Protein 1H7B (pdb70)

Structure (mmCIF, N/CA/C/O backbone):
data_1H7B
#
_entry.id   1H7B
#
_cell.length_a   98.019
_cell.length_b   98.019
_cell.length_c   242.421
_cell.angle_alpha   90.00
_cell.angle_beta   90.00
_cell.angle_gamma   90.00
#
_symmetry.space_group_name_H-M   'P 43 21 2'
#
loop_
_entity.id
_entity.type
_entity.pdbx_description
1 polymer 'ANAEROBIC RIBONUCLEOTIDE-TRIPHOSPHATE REDUCTASE LARGE CHAIN'
2 non-polymer 'PHOSPHATE ION'
3 water water
#
loop_
_atom_site.group_PDB
_atom_site.id
_atom_site.type_symbol
_atom_site.label_atom_id
_atom_site.label_alt_id
_atom_site.label_comp_id
_atom_site.label_asym_id
_atom_site.label_entity_id
_atom_site.label_seq_id
_atom_site.pdbx_PDB_ins_code
_atom_site.Cartn_x
_atom_site.Cartn_y
_atom_site.Cartn_z
_atom_site.occupancy
_atom_site.B_iso_or_equiv
_atom_site.auth_seq_id
_atom_site.auth_comp_id
_atom_site.auth_asym_id
_atom_site.auth_atom_id
_atom_site.pdbx_PDB_model_num
ATOM 1 N N . ASP A 1 26 ? 41.318 75.375 61.400 1.00 91.24 26 ASP A N 1
ATOM 2 C CA . ASP A 1 26 ? 41.195 76.754 60.827 1.00 91.79 26 ASP A CA 1
ATOM 3 C C . ASP A 1 26 ? 39.715 77.178 60.854 1.00 90.44 26 ASP A C 1
ATOM 4 O O . ASP A 1 26 ? 38.959 76.697 61.698 1.00 95.77 26 ASP A O 1
ATOM 9 N N . SER A 1 27 ? 39.299 78.063 59.948 1.00 85.01 27 SER A N 1
ATOM 10 C CA . SER A 1 27 ? 37.907 78.536 59.908 1.00 81.53 27 SER A CA 1
ATOM 11 C C . SER A 1 27 ? 37.383 78.737 58.502 1.00 77.26 27 SER A C 1
ATOM 12 O O . SER A 1 27 ? 36.175 78.745 58.284 1.00 76.43 27 SER A O 1
ATOM 15 N N . ARG A 1 28 ? 38.306 78.924 57.562 1.00 71.12 28 ARG A N 1
ATOM 16 C CA . ARG A 1 28 ? 37.984 79.120 56.161 1.00 65.77 28 ARG A CA 1
ATOM 17 C C . ARG A 1 28 ? 37.733 77.745 55.550 1.00 56.84 28 ARG A C 1
ATOM 18 O O . ARG A 1 28 ? 37.177 77.619 54.477 1.00 61.71 28 ARG A O 1
ATOM 26 N N . VAL A 1 29 ? 38.112 76.728 56.295 1.00 45.26 29 VAL A N 1
ATOM 27 C CA . VAL A 1 29 ? 38.006 75.322 55.916 1.00 44.38 29 VAL A CA 1
ATOM 28 C C . VAL A 1 29 ? 36.559 74.749 55.948 1.00 45.19 29 VAL A C 1
ATOM 29 O O . VAL A 1 29 ? 35.788 75.033 56.872 1.00 42.94 29 VAL A O 1
ATOM 33 N N . PHE A 1 30 ? 36.180 73.962 54.937 1.00 43.58 30 PHE A N 1
ATOM 34 C CA . PHE A 1 30 ? 34.813 73.407 54.859 1.00 41.18 30 PHE A CA 1
ATOM 35 C C . PHE A 1 30 ? 34.218 72.757 56.089 1.00 42.04 30 PHE A C 1
ATOM 36 O O . PHE A 1 30 ? 33.146 73.140 56.518 1.00 40.46 30 PHE A O 1
ATOM 44 N N . PRO A 1 31 ? 34.894 71.743 56.655 1.00 44.87 31 PRO A N 1
ATOM 45 C CA . PRO A 1 31 ? 34.328 71.084 57.843 1.00 45.25 31 PRO A CA 1
ATOM 46 C C . PRO A 1 31 ? 34.048 72.063 58.998 1.00 46.92 31 PRO A C 1
ATOM 47 O O . PRO A 1 31 ? 33.046 71.938 59.684 1.00 46.13 31 PRO A O 1
ATOM 51 N N . THR A 1 32 ? 34.937 73.038 59.198 1.00 47.73 32 THR A N 1
ATOM 52 C CA . THR A 1 32 ? 34.772 74.043 60.250 1.00 43.80 32 THR A CA 1
ATOM 53 C C . THR A 1 32 ? 33.546 74.927 59.973 1.00 40.44 32 THR A C 1
ATOM 54 O O . THR A 1 32 ? 32.771 75.212 60.860 1.00 43.92 32 THR A O 1
ATOM 58 N N . GLN A 1 33 ? 33.401 75.353 58.729 1.00 39.31 33 GLN A N 1
ATOM 59 C CA . GLN A 1 33 ? 32.300 76.160 58.267 1.00 38.25 33 GLN A CA 1
ATOM 60 C C . GLN A 1 33 ? 30.955 75.443 58.463 1.00 41.16 33 GLN A C 1
ATOM 61 O O . GLN A 1 33 ? 30.006 76.062 58.956 1.00 38.50 33 GLN A O 1
ATOM 67 N N . ARG A 1 34 ? 30.877 74.164 58.074 1.00 33.86 34 ARG A N 1
ATOM 68 C CA . ARG A 1 34 ? 29.651 73.407 58.239 1.00 37.19 34 ARG A CA 1
ATOM 69 C C . ARG A 1 34 ? 29.309 73.324 59.714 1.00 38.74 34 ARG A C 1
ATOM 70 O O . ARG A 1 34 ? 28.139 73.442 60.112 1.00 34.73 34 ARG A O 1
ATOM 78 N N . ASP A 1 35 ? 30.348 73.146 60.516 1.00 39.05 35 ASP A N 1
ATOM 79 C CA . ASP A 1 35 ? 30.198 73.059 61.954 1.00 41.17 35 ASP A CA 1
ATOM 80 C C . ASP A 1 35 ? 29.656 74.373 62.551 1.00 39.98 35 ASP A C 1
ATOM 81 O O . ASP A 1 35 ? 28.759 74.337 63.411 1.00 32.99 35 ASP A O 1
ATOM 86 N N . LEU A 1 36 ? 30.223 75.509 62.109 1.00 38.38 36 LEU A N 1
ATOM 87 C CA . LEU A 1 36 ? 29.780 76.821 62.561 1.00 39.56 36 LEU A CA 1
ATOM 88 C C . LEU A 1 36 ? 28.289 76.979 62.244 1.00 38.37 36 LEU A C 1
ATOM 89 O O . LEU A 1 36 ? 27.561 77.547 63.021 1.00 38.65 36 LEU A O 1
ATOM 94 N N . MET A 1 37 ? 27.846 76.466 61.104 1.00 34.78 37 MET A N 1
ATOM 95 C CA . MET A 1 37 ? 26.463 76.581 60.741 1.00 40.58 37 MET A CA 1
ATOM 96 C C . MET A 1 37 ? 25.606 75.835 61.742 1.00 42.30 37 MET A C 1
ATOM 97 O O . MET A 1 37 ? 24.609 76.371 62.206 1.00 45.11 37 MET A O 1
ATOM 102 N N . ALA A 1 38 ? 26.011 74.602 62.070 1.00 40.28 38 ALA A N 1
ATOM 103 C CA . ALA A 1 38 ? 25.307 73.785 63.023 1.00 35.27 38 ALA A CA 1
ATOM 104 C C . ALA A 1 38 ? 25.358 74.476 64.397 1.00 36.31 38 ALA A C 1
ATOM 105 O O . ALA A 1 38 ? 24.411 74.406 65.149 1.00 35.24 38 ALA A O 1
ATOM 107 N N . GLY A 1 39 ? 26.472 75.129 64.713 1.00 37.71 39 GLY A N 1
ATOM 108 C CA . GLY A 1 39 ? 26.612 75.842 65.977 1.00 33.90 39 GLY A CA 1
ATOM 109 C C . GLY A 1 39 ? 25.577 76.959 66.103 1.00 37.88 39 GLY A C 1
ATOM 110 O O . GLY A 1 39 ? 24.924 77.112 67.164 1.00 39.50 39 GLY A O 1
ATOM 111 N N . ILE A 1 40 ? 25.410 77.709 65.014 1.00 36.74 40 ILE A N 1
ATOM 112 C CA . ILE A 1 40 ? 24.460 78.813 64.913 1.00 36.61 40 ILE A CA 1
ATOM 113 C C . ILE A 1 40 ? 23.031 78.337 65.093 1.00 34.88 40 ILE A C 1
ATOM 114 O O . ILE A 1 40 ? 22.265 78.915 65.849 1.00 39.17 40 ILE A O 1
ATOM 119 N N . VAL A 1 41 ? 22.653 77.301 64.372 1.00 36.35 41 VAL A N 1
ATOM 120 C CA . VAL A 1 41 ? 21.312 76.762 64.504 1.00 35.07 41 VAL A CA 1
ATOM 121 C C . VAL A 1 41 ? 21.069 76.340 65.957 1.00 39.33 41 VAL A C 1
ATOM 122 O O . VAL A 1 41 ? 19.995 76.592 66.524 1.00 38.83 41 VAL A O 1
ATOM 126 N N . SER A 1 42 ? 22.088 75.728 66.567 1.00 35.56 42 SER A N 1
ATOM 127 C CA . SER A 1 42 ? 21.969 75.256 67.928 1.00 36.79 42 SER A CA 1
ATOM 128 C C . SER A 1 42 ? 21.897 76.363 68.976 1.00 33.24 42 SER A C 1
ATOM 129 O O . SER A 1 42 ? 21.241 76.185 69.991 1.00 33.86 42 SER A O 1
ATOM 132 N N . LYS A 1 43 ? 22.601 77.476 68.760 1.00 39.09 43 LYS A N 1
ATOM 133 C CA . LYS A 1 43 ? 22.561 78.568 69.720 1.00 33.82 43 LYS A CA 1
ATOM 134 C C . LYS A 1 43 ? 21.204 79.155 69.625 1.00 37.40 43 LYS A C 1
ATOM 135 O O . LYS A 1 43 ? 20.665 79.564 70.628 1.00 43.78 43 LYS A O 1
ATOM 141 N N . HIS A 1 44 ? 20.615 79.147 68.440 1.00 38.17 44 HIS A N 1
ATOM 142 C CA . HIS A 1 44 ? 19.284 79.688 68.293 1.00 44.78 44 HIS A CA 1
ATOM 143 C C . HIS A 1 44 ? 18.263 78.770 68.936 1.00 47.29 44 HIS A C 1
ATOM 144 O O . HIS A 1 44 ? 17.323 79.243 69.586 1.00 46.57 44 HIS A O 1
ATOM 151 N N . ILE A 1 45 ? 18.442 77.462 68.759 1.00 44.70 45 ILE A N 1
ATOM 152 C CA . ILE A 1 45 ? 17.512 76.517 69.333 1.00 41.45 45 ILE A CA 1
ATOM 153 C C . ILE A 1 45 ? 17.564 76.595 70.848 1.00 45.48 45 ILE A C 1
ATOM 154 O O . ILE A 1 45 ? 16.537 76.476 71.509 1.00 47.45 45 ILE A O 1
ATOM 159 N N . ALA A 1 46 ? 18.756 76.799 71.391 1.00 44.14 46 ALA A N 1
ATOM 160 C CA . ALA A 1 46 ? 18.945 76.902 72.825 1.00 45.05 46 ALA A CA 1
ATOM 161 C C . ALA A 1 46 ? 18.178 78.088 73.376 1.00 50.82 46 ALA A C 1
ATOM 162 O O . ALA A 1 46 ? 17.761 78.084 74.550 1.00 47.68 46 ALA A O 1
ATOM 164 N N . LYS A 1 47 ? 18.008 79.113 72.540 1.00 53.07 47 LYS A N 1
ATOM 165 C CA . LYS A 1 47 ? 17.308 80.301 72.982 1.00 57.74 47 LYS A CA 1
ATOM 166 C C . LYS A 1 47 ? 15.859 79.969 73.210 1.00 56.73 47 LYS A C 1
ATOM 167 O O . LYS A 1 47 ? 15.178 80.680 73.921 1.00 58.73 47 LYS A O 1
ATOM 173 N N . ASN A 1 48 ? 15.386 78.892 72.605 1.00 53.99 48 ASN A N 1
ATOM 174 C CA . ASN A 1 48 ? 14.006 78.502 72.763 1.00 57.44 48 ASN A CA 1
ATOM 175 C C . ASN A 1 48 ? 13.824 77.395 73.778 1.00 58.69 48 ASN A C 1
ATOM 176 O O . ASN A 1 48 ? 12.709 76.941 73.998 1.00 62.22 48 ASN A O 1
ATOM 181 N N . MET A 1 49 ? 14.912 76.957 74.396 1.00 57.91 49 MET A N 1
ATOM 182 C CA . MET A 1 49 ? 14.855 75.862 75.375 1.00 55.61 49 MET A CA 1
ATOM 183 C C . MET A 1 49 ? 15.333 76.242 76.762 1.00 51.69 49 MET A C 1
ATOM 184 O O . MET A 1 49 ? 14.953 75.626 77.757 1.00 53.70 49 MET A O 1
ATOM 189 N N . VAL A 1 50 ? 16.219 77.216 76.823 1.00 49.35 50 VAL A N 1
ATOM 190 C CA . VAL A 1 50 ? 16.760 77.631 78.092 1.00 47.28 50 VAL A CA 1
ATOM 191 C C . VAL A 1 50 ? 15.926 78.776 78.607 1.00 48.74 50 VAL A C 1
ATOM 192 O O . VAL A 1 50 ? 15.591 79.677 77.839 1.00 44.53 50 VAL A O 1
ATOM 196 N N . PRO A 1 51 ? 15.510 78.710 79.900 1.00 50.15 51 PRO A N 1
ATOM 197 C CA . PRO A 1 51 ? 14.703 79.782 80.512 1.00 47.89 51 PRO A CA 1
ATOM 198 C C . PRO A 1 51 ? 15.489 81.063 80.317 1.00 45.16 51 PRO A C 1
ATOM 199 O O . PRO A 1 51 ? 16.684 81.082 80.515 1.00 44.35 51 PRO A O 1
ATOM 203 N N . SER A 1 52 ? 14.806 82.112 79.893 1.00 48.74 52 SER A N 1
ATOM 204 C CA . SER A 1 52 ? 15.410 83.404 79.634 1.00 48.35 52 SER A CA 1
ATOM 205 C C . SER A 1 52 ? 16.360 83.971 80.691 1.00 46.21 52 SER A C 1
ATOM 206 O O . SER A 1 52 ? 17.388 84.565 80.364 1.00 45.56 52 SER A O 1
ATOM 209 N N . PHE A 1 53 ? 16.032 83.784 81.958 1.00 45.72 53 PHE A N 1
ATOM 210 C CA . PHE A 1 53 ? 16.882 84.293 83.021 1.00 41.53 53 PHE A CA 1
ATOM 211 C C . PHE A 1 53 ? 18.246 83.597 83.037 1.00 46.04 53 PHE A C 1
ATOM 212 O O . PHE A 1 53 ? 19.248 84.163 83.500 1.00 51.06 53 PHE A O 1
ATOM 220 N N . ILE A 1 54 ? 18.298 82.367 82.538 1.00 44.40 54 ILE A N 1
ATOM 221 C CA . ILE A 1 54 ? 19.564 81.666 82.468 1.00 39.42 54 ILE A CA 1
ATOM 222 C C . ILE A 1 54 ? 20.337 82.201 81.259 1.00 40.36 54 ILE A C 1
ATOM 223 O O . ILE A 1 54 ? 21.533 82.468 81.362 1.00 40.03 54 ILE A O 1
ATOM 228 N N . MET A 1 55 ? 19.670 82.366 80.117 1.00 39.07 55 MET A N 1
ATOM 229 C CA . MET A 1 55 ? 20.354 82.923 78.946 1.00 42.85 55 MET A CA 1
ATOM 230 C C . MET A 1 55 ? 20.837 84.326 79.254 1.00 45.65 55 MET A C 1
ATOM 231 O O . MET A 1 55 ? 21.975 84.664 78.932 1.00 49.99 55 MET A O 1
ATOM 236 N N . LYS A 1 56 ? 19.997 85.150 79.878 1.00 42.97 56 LYS A N 1
ATOM 237 C CA . LYS A 1 56 ? 20.448 86.503 80.184 1.00 47.53 56 LYS A CA 1
ATOM 238 C C . LYS A 1 56 ? 21.636 86.518 81.119 1.00 46.35 56 LYS A C 1
ATOM 239 O O . LYS A 1 56 ? 22.516 87.374 80.998 1.00 45.36 56 LYS A O 1
ATOM 245 N N . ALA A 1 57 ? 21.717 85.564 82.039 1.00 43.69 57 ALA A N 1
ATOM 246 C CA . ALA A 1 57 ? 22.890 85.607 82.930 1.00 40.06 57 ALA A CA 1
ATOM 247 C C . ALA A 1 57 ? 24.157 85.190 82.184 1.00 41.30 57 ALA A C 1
ATOM 248 O O . ALA A 1 57 ? 25.257 85.683 82.488 1.00 45.17 57 ALA A O 1
ATOM 250 N N . HIS A 1 58 ? 23.994 84.292 81.204 1.00 33.69 58 HIS A N 1
ATOM 251 C CA . HIS A 1 58 ? 25.093 83.802 80.354 1.00 33.16 58 HIS A CA 1
ATOM 252 C C . HIS A 1 58 ? 25.509 84.901 79.371 1.00 35.73 58 HIS A C 1
ATOM 253 O O . HIS A 1 58 ? 26.690 85.163 79.190 1.00 38.94 58 HIS A O 1
ATOM 260 N N . GLU A 1 59 ? 24.535 85.527 78.710 1.00 40.37 59 GLU A N 1
ATOM 261 C CA . GLU A 1 59 ? 24.850 86.615 77.789 1.00 45.04 59 GLU A CA 1
ATOM 262 C C . GLU A 1 59 ? 25.565 87.753 78.540 1.00 45.24 59 GLU A C 1
ATOM 263 O O . GLU A 1 59 ? 26.419 88.416 77.993 1.00 42.94 59 GLU A O 1
ATOM 269 N N . SER A 1 60 ? 25.261 87.966 79.810 1.00 45.75 60 SER A N 1
ATOM 270 C CA . SER A 1 60 ? 25.924 89.059 80.494 1.00 42.06 60 SER A CA 1
ATOM 271 C C . SER A 1 60 ? 27.218 88.701 81.227 1.00 42.58 60 SER A C 1
ATOM 272 O O . SER A 1 60 ? 27.864 89.570 81.825 1.00 43.86 60 SER A O 1
ATOM 275 N N . GLY A 1 61 ? 27.619 87.430 81.199 1.00 41.01 61 GLY A N 1
ATOM 276 C CA . GLY A 1 61 ? 28.869 87.063 81.873 1.00 34.92 61 GLY A CA 1
ATOM 277 C C . GLY A 1 61 ? 28.808 86.757 83.357 1.00 37.44 61 GLY A C 1
ATOM 278 O O . GLY A 1 61 ? 29.850 86.711 84.029 1.00 36.77 61 GLY A O 1
ATOM 279 N N . ILE A 1 62 ? 27.585 86.572 83.862 1.00 38.28 62 ILE A N 1
ATOM 280 C CA . ILE A 1 62 ? 27.309 86.229 85.249 1.00 41.24 62 ILE A CA 1
ATOM 281 C C . ILE A 1 62 ? 27.747 84.781 85.417 1.00 40.91 62 ILE A C 1
ATOM 282 O O . ILE A 1 62 ? 28.340 84.418 86.396 1.00 46.30 62 ILE A O 1
ATOM 287 N N . ILE A 1 63 ? 27.419 83.962 84.435 1.00 39.82 63 ILE A N 1
ATOM 288 C CA . ILE A 1 63 ? 27.798 82.552 84.411 1.00 39.61 63 ILE A CA 1
ATOM 289 C C . ILE A 1 63 ? 28.151 82.307 82.951 1.00 40.50 63 ILE A C 1
ATOM 290 O O . ILE A 1 63 ? 27.991 83.197 82.105 1.00 36.37 63 ILE A O 1
ATOM 295 N N . HIS A 1 64 ? 28.656 81.108 82.687 1.00 36.41 64 HIS A N 1
ATOM 296 C CA . HIS A 1 64 ? 28.961 80.706 81.349 1.00 34.29 64 HIS A CA 1
ATOM 297 C C . HIS A 1 64 ? 28.448 79.289 81.208 1.00 36.80 64 HIS A C 1
ATOM 298 O O . HIS A 1 64 ? 28.935 78.376 81.905 1.00 34.56 64 HIS A O 1
ATOM 305 N N . VAL A 1 65 ? 27.431 79.119 80.363 1.00 35.15 65 VAL A N 1
ATOM 306 C CA . VAL A 1 65 ? 26.907 77.798 80.049 1.00 32.60 65 VAL A CA 1
ATOM 307 C C . VAL A 1 65 ? 27.815 77.312 78.909 1.00 35.94 65 VAL A C 1
ATOM 308 O O . VAL A 1 65 ? 27.760 77.832 77.765 1.00 34.23 65 VAL A O 1
ATOM 312 N N . HIS A 1 66 ? 28.675 76.331 79.189 1.00 31.56 66 HIS A N 1
ATOM 313 C CA . HIS A 1 66 ? 29.589 75.904 78.131 1.00 32.44 66 HIS A CA 1
ATOM 314 C C . HIS A 1 66 ? 28.916 75.104 77.055 1.00 36.42 66 HIS A C 1
ATOM 315 O O . HIS A 1 66 ? 27.884 74.477 77.302 1.00 40.58 66 HIS A O 1
ATOM 322 N N . ASP A 1 67 ? 29.461 75.180 75.839 1.00 35.67 67 ASP A N 1
ATOM 323 C CA . ASP A 1 67 ? 28.967 74.376 74.703 1.00 35.39 67 ASP A CA 1
ATOM 324 C C . ASP A 1 67 ? 27.512 74.510 74.317 1.00 37.66 67 ASP A C 1
ATOM 325 O O . ASP A 1 67 ? 26.864 73.527 73.910 1.00 35.98 67 ASP A O 1
ATOM 330 N N . ILE A 1 68 ? 27.025 75.741 74.382 1.00 34.75 68 ILE A N 1
ATOM 331 C CA . ILE A 1 68 ? 25.659 76.046 74.052 1.00 36.94 68 ILE A CA 1
ATOM 332 C C . ILE A 1 68 ? 25.477 75.848 72.520 1.00 36.86 68 ILE A C 1
ATOM 333 O O . ILE A 1 68 ? 24.363 75.687 72.001 1.00 39.75 68 ILE A O 1
ATOM 338 N N . ASP A 1 69 ? 26.581 75.825 71.793 1.00 32.72 69 ASP A N 1
ATOM 339 C CA . ASP A 1 69 ? 26.495 75.625 70.369 1.00 34.48 69 ASP A CA 1
ATOM 340 C C . ASP A 1 69 ? 26.364 74.129 70.050 1.00 36.80 69 ASP A C 1
ATOM 341 O O . ASP A 1 69 ? 26.415 73.710 68.883 1.00 39.01 69 ASP A O 1
ATOM 346 N N . TYR A 1 70 ? 26.192 73.329 71.089 1.00 34.88 70 TYR A N 1
ATOM 347 C CA . TYR A 1 70 ? 25.990 71.885 70.912 1.00 38.65 70 TYR A CA 1
ATOM 348 C C . TYR A 1 70 ? 24.744 71.449 71.657 1.00 38.19 70 TYR A C 1
ATOM 349 O O . TYR A 1 70 ? 23.875 70.825 71.097 1.00 39.46 70 TYR A O 1
ATOM 358 N N . SER A 1 71 ? 24.697 71.826 72.934 1.00 41.60 71 SER A N 1
ATOM 359 C CA . SER A 1 71 ? 23.657 71.454 73.891 1.00 42.79 71 SER A CA 1
ATOM 360 C C . SER A 1 71 ? 23.016 72.720 74.460 1.00 44.57 71 SER A C 1
ATOM 361 O O . SER A 1 71 ? 23.712 73.698 74.761 1.00 41.87 71 SER A O 1
ATOM 364 N N . PRO A 1 72 ? 21.701 72.669 74.723 1.00 41.89 72 PRO A N 1
ATOM 365 C CA . PRO A 1 72 ? 20.737 71.560 74.564 1.00 37.92 72 PRO A CA 1
ATOM 366 C C . PRO A 1 72 ? 20.059 71.275 73.229 1.00 36.48 72 PRO A C 1
ATOM 367 O O . PRO A 1 72 ? 19.130 70.485 73.183 1.00 41.01 72 PRO A O 1
ATOM 371 N N . ALA A 1 73 ? 20.502 71.873 72.135 1.00 38.84 73 ALA A N 1
ATOM 372 C CA . ALA A 1 73 ? 19.870 71.613 70.840 1.00 36.04 73 ALA A CA 1
ATOM 373 C C . ALA A 1 73 ? 19.870 70.116 70.594 1.00 41.35 73 ALA A C 1
ATOM 374 O O . ALA A 1 73 ? 18.890 69.550 70.123 1.00 39.29 73 ALA A O 1
ATOM 376 N N . LEU A 1 74 ? 21.010 69.483 70.869 1.00 37.51 74 LEU A N 1
ATOM 377 C CA . LEU A 1 74 ? 21.116 68.056 70.737 1.00 37.30 74 LEU A CA 1
ATOM 378 C C . LEU A 1 74 ? 21.526 67.559 72.130 1.00 37.47 74 LEU A C 1
ATOM 379 O O . LEU A 1 74 ? 22.241 68.242 72.859 1.00 34.52 74 LEU A O 1
ATOM 384 N N . PRO A 1 75 ? 21.063 66.355 72.507 1.00 35.37 75 PRO A N 1
ATOM 385 C CA . PRO A 1 75 ? 21.351 65.771 73.811 1.00 32.22 75 PRO A CA 1
ATOM 386 C C . PRO A 1 75 ? 22.751 65.207 73.977 1.00 35.11 75 PRO A C 1
ATOM 387 O O . PRO A 1 75 ? 22.926 64.093 74.447 1.00 39.51 75 PRO A O 1
ATOM 391 N N . PHE A 1 76 ? 23.751 65.982 73.574 1.00 35.06 76 PHE A N 1
ATOM 392 C CA . PHE A 1 76 ? 25.152 65.584 73.698 1.00 36.86 76 PHE A CA 1
ATOM 393 C C . PHE A 1 76 ? 25.518 65.559 75.171 1.00 39.09 76 PHE A C 1
ATOM 394 O O . PHE A 1 76 ? 24.872 66.206 75.967 1.00 41.57 76 PHE A O 1
ATOM 402 N N . THR A 1 77 ? 26.600 64.870 75.502 1.00 34.96 77 THR A N 1
ATOM 403 C CA . THR A 1 77 ? 27.097 64.851 76.860 1.00 36.11 77 THR A CA 1
ATOM 404 C C . THR A 1 77 ? 28.499 65.431 76.603 1.00 37.03 77 THR A C 1
ATOM 405 O O . THR A 1 77 ? 28.874 65.643 75.447 1.00 38.51 77 THR A O 1
ATOM 409 N N . ASN A 1 78 ? 29.250 65.678 77.668 1.00 36.55 78 ASN A N 1
ATOM 410 C CA . ASN A 1 78 ? 30.570 66.299 77.604 1.00 36.20 78 ASN A CA 1
ATOM 411 C C . ASN A 1 78 ? 31.790 65.365 77.414 1.00 37.03 78 ASN A C 1
ATOM 412 O O . ASN A 1 78 ? 32.079 64.947 76.294 1.00 39.92 78 ASN A O 1
ATOM 417 N N . CYS A 1 79 ? 32.499 65.021 78.487 1.00 35.42 79 CYS A N 1
ATOM 418 C CA . CYS A 1 79 ? 33.709 64.202 78.338 1.00 36.34 79 CYS A CA 1
ATOM 419 C C . CYS A 1 79 ? 33.585 62.760 78.864 1.00 41.31 79 CYS A C 1
ATOM 420 O O . CYS A 1 79 ? 32.568 62.396 79.471 1.00 38.57 79 CYS A O 1
ATOM 423 N N . CYS A 1 80 ? 34.606 61.930 78.657 1.00 39.06 80 CYS A N 1
ATOM 424 C CA . CYS A 1 80 ? 34.486 60.559 79.203 1.00 42.55 80 CYS A CA 1
ATOM 425 C C . CYS A 1 80 ? 35.761 59.738 79.342 1.00 39.21 80 CYS A C 1
ATOM 426 O O . CYS A 1 80 ? 36.811 60.082 78.792 1.00 34.85 80 CYS A O 1
ATOM 429 N N . LEU A 1 81 ? 35.664 58.664 80.117 1.00 40.05 81 LEU A N 1
ATOM 430 C CA . LEU A 1 81 ? 36.778 57.696 80.181 1.00 43.22 81 LEU A CA 1
ATOM 431 C C . LEU A 1 81 ? 36.225 56.601 79.278 1.00 40.54 81 LEU A C 1
ATOM 432 O O . LEU A 1 81 ? 35.195 56.046 79.588 1.00 42.62 81 LEU A O 1
ATOM 437 N N . VAL A 1 82 ? 36.856 56.295 78.157 1.00 40.59 82 VAL A N 1
ATOM 438 C CA . VAL A 1 82 ? 36.288 55.238 77.288 1.00 44.41 82 VAL A CA 1
ATOM 439 C C . VAL A 1 82 ? 36.575 53.852 77.846 1.00 45.50 82 VAL A C 1
ATOM 440 O O . VAL A 1 82 ? 37.682 53.584 78.306 1.00 44.26 82 VAL A O 1
ATOM 444 N N . ASP A 1 83 ? 35.591 52.965 77.811 1.00 47.17 83 ASP A N 1
ATOM 445 C CA . ASP A 1 83 ? 35.830 51.603 78.303 1.00 47.10 83 ASP A CA 1
ATOM 446 C C . ASP A 1 83 ? 36.436 50.772 77.176 1.00 47.65 83 ASP A C 1
ATOM 447 O O . ASP A 1 83 ? 35.821 49.832 76.689 1.00 47.87 83 ASP A O 1
ATOM 452 N N . LEU A 1 84 ? 37.624 51.157 76.741 1.00 44.69 84 LEU A N 1
ATOM 453 C CA . LEU A 1 84 ? 38.310 50.458 75.680 1.00 47.56 84 LEU A CA 1
ATOM 454 C C . LEU A 1 84 ? 38.550 48.989 76.043 1.00 51.34 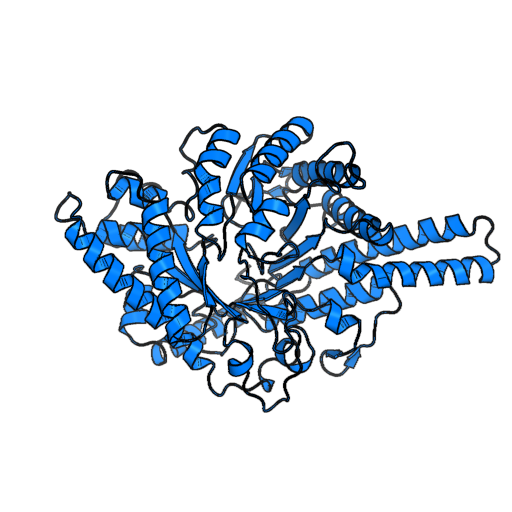84 LEU A C 1
ATOM 455 O O . LEU A 1 84 ? 38.438 48.108 75.189 1.00 52.53 84 LEU A O 1
ATOM 460 N N . LYS A 1 85 ? 38.867 48.726 77.304 1.00 49.74 85 LYS A N 1
ATOM 461 C CA . LYS A 1 85 ? 39.092 47.355 77.744 1.00 50.87 85 LYS A CA 1
ATOM 462 C C . LYS A 1 85 ? 37.886 46.454 77.465 1.00 51.71 85 LYS A C 1
ATOM 463 O O . LYS A 1 85 ? 38.036 45.380 76.886 1.00 54.02 85 LYS A O 1
ATOM 469 N N . GLY A 1 86 ? 36.698 46.889 77.874 1.00 51.02 86 GLY A N 1
ATOM 470 C CA . GLY A 1 86 ? 35.496 46.112 77.651 1.00 43.09 86 GLY A CA 1
ATOM 471 C C . GLY A 1 86 ? 35.078 46.087 76.180 1.00 49.87 86 GLY A C 1
ATOM 472 O O . GLY A 1 86 ? 34.139 45.373 75.809 1.00 52.76 86 GLY A O 1
ATOM 473 N N . MET A 1 87 ? 35.725 46.862 75.316 1.00 45.10 87 MET A N 1
ATOM 474 C CA . MET A 1 87 ? 35.311 46.804 73.916 1.00 45.95 87 MET A CA 1
ATOM 475 C C . MET A 1 87 ? 36.249 45.921 73.126 1.00 43.72 87 MET A C 1
ATOM 476 O O . MET A 1 87 ? 35.833 45.313 72.164 1.00 41.81 87 MET A O 1
ATOM 481 N N . LEU A 1 88 ? 37.524 45.893 73.507 1.00 43.26 88 LEU A N 1
ATOM 482 C CA . LEU A 1 88 ? 38.478 45.069 72.809 1.00 50.78 88 LEU A CA 1
ATOM 483 C C . LEU A 1 88 ? 38.279 43.614 73.217 1.00 56.27 88 LEU A C 1
ATOM 484 O O . LEU A 1 88 ? 38.371 42.725 72.377 1.00 56.15 88 LEU A O 1
ATOM 489 N N . GLU A 1 89 ? 38.004 43.400 74.503 1.00 58.64 89 GLU A N 1
ATOM 490 C CA . GLU A 1 89 ? 37.796 42.074 75.053 1.00 62.47 89 GLU A CA 1
ATOM 491 C C . GLU A 1 89 ? 36.597 41.464 74.395 1.00 64.44 89 GLU A C 1
ATOM 492 O O . GLU A 1 89 ? 36.706 40.469 73.689 1.00 70.95 89 GLU A O 1
ATOM 498 N N . ASN A 1 90 ? 35.432 42.025 74.631 1.00 63.67 90 ASN A N 1
ATOM 499 C CA . ASN A 1 90 ? 34.270 41.488 73.960 1.00 67.45 90 ASN A CA 1
ATOM 500 C C . ASN A 1 90 ? 34.463 42.036 72.551 1.00 68.57 90 ASN A C 1
ATOM 501 O O . ASN A 1 90 ? 35.572 42.422 72.169 1.00 72.54 90 ASN A O 1
ATOM 506 N N . GLY A 1 91 ? 33.431 42.059 71.742 1.00 66.02 91 GLY A N 1
ATOM 507 C CA . GLY A 1 91 ? 33.649 42.696 70.459 1.00 62.68 91 GLY A CA 1
ATOM 508 C C . GLY A 1 91 ? 32.679 43.867 70.493 1.00 59.55 91 GLY A C 1
ATOM 509 O O . GLY A 1 91 ? 32.178 44.232 71.559 1.00 53.75 91 GLY A O 1
ATOM 510 N N . PHE A 1 92 ? 32.402 44.453 69.334 1.00 57.95 92 PHE A N 1
ATOM 511 C CA . PHE A 1 92 ? 31.435 45.540 69.257 1.00 58.02 92 PHE A CA 1
ATOM 512 C C . PHE A 1 92 ? 31.273 45.975 67.817 1.00 59.74 92 PHE A C 1
ATOM 513 O O . PHE A 1 92 ? 32.180 45.824 66.985 1.00 60.86 92 PHE A O 1
ATOM 521 N N . LYS A 1 93 ? 30.102 46.521 67.541 1.00 60.88 93 LYS A N 1
ATOM 522 C CA . LYS A 1 93 ? 29.774 46.994 66.222 1.00 66.53 93 LYS A CA 1
ATOM 523 C C . LYS A 1 93 ? 30.225 48.460 66.033 1.00 67.54 93 LYS A C 1
ATOM 524 O O . LYS A 1 93 ? 29.826 49.375 66.766 1.00 64.25 93 LYS A O 1
ATOM 530 N N . LEU A 1 94 ? 31.101 48.648 65.055 1.00 69.60 94 LEU A N 1
ATOM 531 C CA . LEU A 1 94 ? 31.620 49.947 64.705 1.00 73.88 94 LEU A CA 1
ATOM 532 C C . LEU A 1 94 ? 31.100 50.179 63.294 1.00 79.02 94 LEU A C 1
ATOM 533 O O . LEU A 1 94 ? 31.704 49.759 62.293 1.00 82.25 94 LEU A O 1
ATOM 538 N N . GLY A 1 95 ? 29.945 50.828 63.233 1.00 82.11 95 GLY A N 1
ATOM 539 C CA . GLY A 1 95 ? 29.309 51.108 61.969 1.00 82.43 95 GLY A CA 1
ATOM 540 C C . GLY A 1 95 ? 28.552 49.875 61.542 1.00 85.27 95 GLY A C 1
ATOM 541 O O . GLY A 1 95 ? 27.630 49.402 62.217 1.00 84.90 95 GLY A O 1
ATOM 542 N N . ASN A 1 96 ? 28.975 49.343 60.406 1.00 88.68 96 ASN A N 1
ATOM 543 C CA . ASN A 1 96 ? 28.383 48.155 59.800 1.00 91.39 96 ASN A CA 1
ATOM 544 C C . ASN A 1 96 ? 29.082 46.874 60.312 1.00 90.78 96 ASN A C 1
ATOM 545 O O . ASN A 1 96 ? 28.448 45.833 60.528 1.00 91.06 96 ASN A O 1
ATOM 550 N N . ALA A 1 97 ? 30.393 46.999 60.519 1.00 86.68 97 ALA A N 1
ATOM 551 C CA . ALA A 1 97 ? 31.272 45.921 60.945 1.00 82.06 97 ALA A CA 1
ATOM 552 C C . ALA A 1 97 ? 31.207 45.465 62.401 1.00 78.86 97 ALA A C 1
ATOM 553 O O . ALA A 1 97 ? 31.062 46.262 63.327 1.00 79.94 97 ALA A O 1
ATOM 555 N N . GLN A 1 98 ? 31.347 44.161 62.587 1.00 74.40 98 GLN A N 1
ATOM 556 C CA . GLN A 1 98 ? 31.368 43.558 63.906 1.00 68.08 98 GLN A CA 1
ATOM 557 C C . GLN A 1 98 ? 32.870 43.292 64.164 1.00 64.86 98 GLN A C 1
ATOM 558 O O . GLN A 1 98 ? 33.420 42.296 63.713 1.00 66.26 98 GLN A O 1
ATOM 564 N N . ILE A 1 99 ? 33.537 44.221 64.843 1.00 60.76 99 ILE A N 1
ATOM 565 C CA . ILE A 1 99 ? 34.952 44.095 65.152 1.00 60.17 99 ILE A CA 1
ATOM 566 C C . ILE A 1 99 ? 35.145 43.014 66.201 1.00 59.31 99 ILE A C 1
ATOM 567 O O . ILE A 1 99 ? 34.317 42.846 67.093 1.00 59.14 99 ILE A O 1
ATOM 572 N N . GLU A 1 100 ? 36.247 42.282 66.091 1.00 60.61 100 GLU A N 1
ATOM 573 C CA . GLU A 1 100 ? 36.543 41.198 67.033 1.00 58.96 100 GLU A CA 1
ATOM 574 C C . GLU A 1 100 ? 37.781 41.525 67.815 1.00 54.90 100 GLU A C 1
ATOM 575 O O . GLU A 1 100 ? 38.575 42.356 67.367 1.00 52.18 100 GLU A O 1
ATOM 581 N N . THR A 1 101 ? 37.959 40.862 68.959 1.00 50.23 101 THR A N 1
ATOM 582 C CA . THR A 1 101 ? 39.136 41.102 69.772 1.00 50.79 101 THR A CA 1
ATOM 583 C C . THR A 1 101 ? 40.361 41.168 68.880 1.00 53.78 101 THR A C 1
ATOM 584 O O . THR A 1 101 ? 40.532 40.349 67.993 1.00 57.00 101 THR A O 1
ATOM 588 N N . PRO A 1 102 ? 41.215 42.173 69.078 1.00 55.02 102 PRO A N 1
ATOM 589 C CA . PRO A 1 102 ? 42.423 42.321 68.266 1.00 58.49 102 PRO A CA 1
ATOM 590 C C . PRO A 1 102 ? 43.371 41.132 68.468 1.00 61.43 102 PRO A C 1
ATOM 591 O O . PRO A 1 102 ? 43.579 40.680 69.595 1.00 61.93 102 PRO A O 1
ATOM 595 N N . LYS A 1 103 ? 43.964 40.654 67.386 1.00 64.57 103 LYS A N 1
ATOM 596 C CA . LYS A 1 103 ? 44.897 39.540 67.470 1.00 70.04 103 LYS A CA 1
ATOM 597 C C . LYS A 1 103 ? 46.332 40.082 67.615 1.00 70.80 103 LYS A C 1
ATOM 598 O O . LYS A 1 103 ? 47.262 39.355 67.966 1.00 72.36 103 LYS A O 1
ATOM 604 N N . SER A 1 104 ? 46.482 41.381 67.368 1.00 69.36 104 SER A N 1
ATOM 605 C CA . SER A 1 104 ? 47.774 42.060 67.368 1.00 63.95 104 SER A CA 1
ATOM 606 C C . SER A 1 104 ? 47.701 43.433 68.077 1.00 64.62 104 SER A C 1
ATOM 607 O O . SER A 1 104 ? 46.631 44.002 68.258 1.00 63.70 104 SER A O 1
ATOM 610 N N . ILE A 1 105 ? 48.839 43.950 68.502 1.00 62.96 105 ILE A N 1
ATOM 611 C CA . ILE A 1 105 ? 48.873 45.231 69.173 1.00 62.73 105 ILE A CA 1
ATOM 612 C C . ILE A 1 105 ? 48.640 46.352 68.152 1.00 64.53 105 ILE A C 1
ATOM 613 O O . ILE A 1 105 ? 48.044 47.387 68.473 1.00 68.16 105 ILE A O 1
ATOM 618 N N . GLY A 1 106 ? 49.112 46.147 66.930 1.00 60.71 106 GLY A N 1
ATOM 619 C CA . GLY A 1 106 ? 48.948 47.156 65.907 1.00 56.01 106 GLY A CA 1
ATOM 620 C C . GLY A 1 106 ? 47.518 47.266 65.441 1.00 55.72 106 GLY A C 1
ATOM 621 O O . GLY A 1 106 ? 47.107 48.288 64.901 1.00 61.44 106 GLY A O 1
ATOM 622 N N . VAL A 1 107 ? 46.751 46.213 65.661 1.00 55.23 107 VAL A N 1
ATOM 623 C CA . VAL A 1 107 ? 45.360 46.185 65.254 1.00 51.46 107 VAL A CA 1
ATOM 624 C C . VAL A 1 107 ? 44.468 46.758 66.364 1.00 52.43 107 VAL A C 1
ATOM 625 O O . VAL A 1 107 ? 43.394 47.300 66.109 1.00 54.06 107 VAL A O 1
ATOM 629 N N . ALA A 1 108 ? 44.932 46.641 67.594 1.00 46.04 108 ALA A N 1
ATOM 630 C CA . ALA A 1 108 ? 44.188 47.139 68.713 1.00 49.17 108 ALA A CA 1
ATOM 631 C C . ALA A 1 108 ? 44.371 48.663 68.827 1.00 47.15 108 ALA A C 1
ATOM 632 O O . ALA A 1 108 ? 43.499 49.328 69.333 1.00 48.42 108 ALA A O 1
ATOM 634 N N . THR A 1 109 ? 45.496 49.204 68.381 1.00 44.86 109 THR A N 1
ATOM 635 C CA . THR A 1 109 ? 45.681 50.627 68.453 1.00 44.57 109 THR A CA 1
ATOM 636 C C . THR A 1 109 ? 45.054 51.255 67.237 1.00 48.01 109 THR A C 1
ATOM 637 O O . THR A 1 109 ? 44.711 52.427 67.250 1.00 52.42 109 THR A O 1
ATOM 641 N N . ALA A 1 110 ? 44.931 50.486 66.165 1.00 46.63 110 ALA A N 1
ATOM 642 C CA . ALA A 1 110 ? 44.320 51.012 64.949 1.00 48.41 110 ALA A CA 1
ATOM 643 C C . ALA A 1 110 ? 42.869 51.207 65.338 1.00 48.91 110 ALA A C 1
ATOM 644 O O . ALA A 1 110 ? 42.286 52.236 65.055 1.00 52.21 110 ALA A O 1
ATOM 646 N N . ILE A 1 111 ? 42.313 50.194 65.997 1.00 46.87 111 ILE A N 1
ATOM 647 C CA . ILE A 1 111 ? 40.954 50.207 66.470 1.00 44.52 111 ILE A CA 1
ATOM 648 C C . ILE A 1 111 ? 40.771 51.298 67.540 1.00 47.62 111 ILE A C 1
ATOM 649 O O . ILE A 1 111 ? 39.722 51.913 67.629 1.00 47.81 111 ILE A O 1
ATOM 654 N N . MET A 1 112 ? 41.792 51.537 68.353 1.00 46.05 112 MET A N 1
ATOM 655 C CA . MET A 1 112 ? 41.679 52.546 69.380 1.00 46.52 112 MET A CA 1
ATOM 656 C C . MET A 1 112 ? 41.446 53.907 68.704 1.00 47.16 112 MET A C 1
ATOM 657 O O . MET A 1 112 ? 40.648 54.699 69.179 1.00 47.59 112 MET A O 1
ATOM 662 N N . ALA A 1 113 ? 42.117 54.138 67.579 1.00 45.36 113 ALA A N 1
ATOM 663 C CA . ALA A 1 113 ? 41.991 55.376 66.818 1.00 47.98 113 ALA A CA 1
ATOM 664 C C . ALA A 1 113 ? 40.608 55.518 66.213 1.00 48.09 113 ALA A C 1
ATOM 665 O O . ALA A 1 113 ? 40.043 56.607 66.192 1.00 53.52 113 ALA A O 1
ATOM 667 N N . GLN A 1 114 ? 40.057 54.426 65.715 1.00 46.20 114 GLN A N 1
ATOM 668 C CA . GLN A 1 114 ? 38.745 54.502 65.114 1.00 51.69 114 GLN A CA 1
ATOM 669 C C . GLN A 1 114 ? 37.723 54.801 66.194 1.00 51.71 114 GLN A C 1
ATOM 670 O O . GLN A 1 114 ? 36.738 55.481 65.939 1.00 55.10 114 GLN A O 1
ATOM 676 N N . ILE A 1 115 ? 37.954 54.286 67.399 1.00 50.45 115 ILE A N 1
ATOM 677 C CA . ILE A 1 115 ? 37.044 54.541 68.498 1.00 46.95 115 ILE A CA 1
ATOM 678 C C . ILE A 1 115 ? 37.194 56.019 68.909 1.00 46.71 115 ILE A C 1
ATOM 679 O O . ILE A 1 115 ? 36.207 56.687 69.148 1.00 44.80 115 ILE A O 1
ATOM 684 N N . THR A 1 116 ? 38.432 56.505 68.970 1.00 45.62 116 THR A N 1
ATOM 685 C CA . THR A 1 116 ? 38.739 57.880 69.298 1.00 43.49 116 THR A CA 1
ATOM 686 C C . THR A 1 116 ? 37.952 58.778 68.336 1.00 47.83 116 THR A C 1
ATOM 687 O O . THR A 1 116 ? 37.284 59.707 68.761 1.00 48.36 116 THR A O 1
ATOM 691 N N . ALA A 1 117 ? 38.014 58.495 67.041 1.00 47.60 117 ALA A N 1
ATOM 692 C CA . ALA A 1 117 ? 37.295 59.330 66.086 1.00 50.02 117 ALA A CA 1
ATOM 693 C C . ALA A 1 117 ? 35.785 59.309 66.329 1.00 49.37 117 ALA A C 1
ATOM 694 O O . ALA A 1 117 ? 35.130 60.343 66.316 1.00 52.75 117 ALA A O 1
ATOM 696 N N . GLN A 1 118 ? 35.235 58.127 66.539 1.00 45.65 118 GLN A N 1
ATOM 697 C CA . GLN A 1 118 ? 33.814 57.977 66.781 1.00 46.13 118 GLN A CA 1
ATOM 698 C C . GLN A 1 118 ? 33.271 58.621 68.067 1.00 44.09 118 GLN A C 1
ATOM 699 O O . GLN A 1 118 ? 32.206 59.209 68.048 1.00 43.71 118 GLN A O 1
ATOM 705 N N . VAL A 1 119 ? 33.980 58.457 69.184 1.00 43.88 119 VAL A N 1
ATOM 706 C CA . VAL A 1 119 ? 33.543 59.000 70.449 1.00 42.05 119 VAL A CA 1
ATOM 707 C C . VAL A 1 119 ? 33.611 60.519 70.316 1.00 43.79 119 VAL A C 1
ATOM 708 O O . VAL A 1 119 ? 32.649 61.196 70.663 1.00 40.80 119 VAL A O 1
ATOM 712 N N . ALA A 1 120 ? 34.704 61.045 69.764 1.00 41.51 120 ALA A N 1
ATOM 713 C CA . ALA A 1 120 ? 34.839 62.498 69.573 1.00 40.60 120 ALA A CA 1
ATOM 714 C C . ALA A 1 120 ? 33.622 63.125 68.868 1.00 41.88 120 ALA A C 1
ATOM 715 O O . ALA A 1 120 ? 33.213 64.229 69.210 1.00 42.98 120 ALA A O 1
ATOM 717 N N . SER A 1 121 ? 33.057 62.409 67.907 1.00 35.82 121 SER A N 1
ATOM 718 C CA . SER A 1 121 ? 31.906 62.842 67.127 1.00 37.83 121 SER A CA 1
ATOM 719 C C . SER A 1 121 ? 30.563 62.666 67.815 1.00 38.52 121 SER A C 1
ATOM 720 O O . SER A 1 121 ? 29.522 63.008 67.241 1.00 36.61 121 SER A O 1
ATOM 723 N N . HIS A 1 122 ? 30.551 62.095 69.007 1.00 38.94 122 HIS A N 1
ATOM 724 C CA . HIS A 1 122 ? 29.260 61.894 69.641 1.00 37.08 122 HIS A CA 1
ATOM 725 C C . HIS A 1 122 ? 29.106 62.549 70.977 1.00 35.34 122 HIS A C 1
ATOM 726 O O . HIS A 1 122 ? 28.084 62.385 71.639 1.00 39.93 122 HIS A O 1
ATOM 733 N N . GLN A 1 123 ? 30.126 63.297 71.380 1.00 34.18 123 GLN A N 1
ATOM 734 C CA . GLN A 1 123 ? 30.069 64.059 72.628 1.00 37.06 123 GLN A CA 1
ATOM 735 C C . GLN A 1 123 ? 30.814 65.332 72.243 1.00 40.50 123 GLN A C 1
ATOM 736 O O . GLN A 1 123 ? 31.499 65.350 71.225 1.00 42.64 123 GLN A O 1
ATOM 742 N N . TYR A 1 124 ? 30.687 66.410 72.988 1.00 40.22 124 TYR A N 1
ATOM 743 C CA . TYR A 1 124 ? 31.440 67.603 72.555 1.00 39.16 124 TYR A CA 1
ATOM 744 C C . TYR A 1 124 ? 32.674 67.827 73.385 1.00 38.55 124 TYR A C 1
ATOM 745 O O . TYR A 1 124 ? 33.362 68.788 73.136 1.00 45.11 124 TYR A O 1
ATOM 754 N N . GLY A 1 125 ? 32.957 66.945 74.356 1.00 40.10 125 GLY A N 1
ATOM 75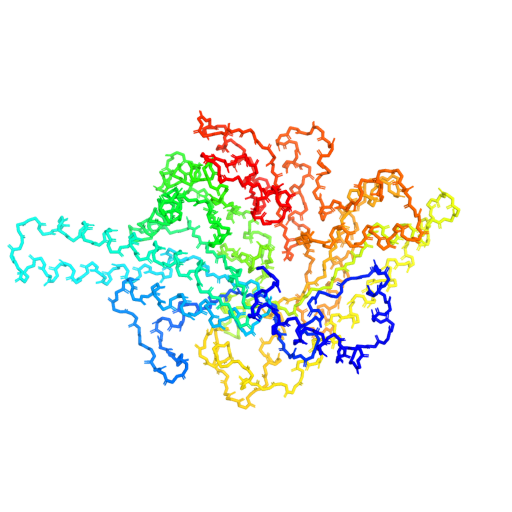5 C CA . GLY A 1 125 ? 34.136 67.097 75.207 1.00 37.82 125 GLY A CA 1
ATOM 756 C C . GLY A 1 125 ? 35.317 66.175 74.895 1.00 38.03 125 GLY A C 1
ATOM 757 O O . GLY A 1 125 ? 35.285 65.419 73.957 1.00 41.46 125 GLY A O 1
ATOM 758 N N . GLY A 1 126 ? 36.376 66.235 75.684 1.00 41.41 126 GLY A N 1
ATOM 759 C CA . GLY A 1 126 ? 37.514 65.363 75.433 1.00 41.11 126 GLY A CA 1
ATOM 760 C C . GLY A 1 126 ? 37.263 63.864 75.688 1.00 41.12 126 GLY A C 1
ATOM 761 O O . GLY A 1 126 ? 36.316 63.448 76.323 1.00 38.01 126 GLY A O 1
ATOM 762 N N . THR A 1 127 ? 38.157 63.034 75.214 1.00 39.57 127 THR A N 1
ATOM 763 C CA . THR A 1 127 ? 37.991 61.607 75.356 1.00 44.13 127 THR A CA 1
ATOM 764 C C . THR A 1 127 ? 39.234 61.065 76.014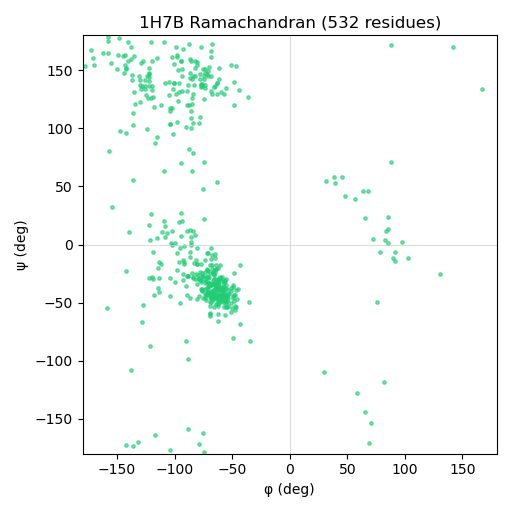 1.00 43.85 127 THR A C 1
ATOM 765 O O . THR A 1 127 ? 40.341 61.426 75.629 1.00 44.05 127 THR A O 1
ATOM 769 N N . THR A 1 128 ? 39.075 60.218 77.014 1.00 41.30 128 THR A N 1
ATOM 770 C CA . THR A 1 128 ? 40.270 59.667 77.628 1.00 43.34 128 THR A CA 1
ATOM 771 C C . THR A 1 128 ? 40.401 58.157 77.569 1.00 42.02 128 THR A C 1
ATOM 772 O O . THR A 1 128 ? 39.451 57.410 77.844 1.00 42.32 128 THR A O 1
ATOM 776 N N . PHE A 1 129 ? 41.585 57.705 77.184 1.00 42.82 129 PHE A N 1
ATOM 777 C CA . PHE A 1 129 ? 41.867 56.274 77.233 1.00 38.94 129 PHE A CA 1
ATOM 778 C C . PHE A 1 129 ? 42.772 56.127 78.462 1.00 39.11 129 PHE A C 1
ATOM 779 O O . PHE A 1 129 ? 43.949 56.501 78.453 1.00 39.96 129 PHE A O 1
ATOM 787 N N . ALA A 1 130 ? 42.176 55.634 79.540 1.00 34.50 130 ALA A N 1
ATOM 788 C CA . ALA A 1 130 ? 42.879 55.391 80.816 1.00 38.37 130 ALA A CA 1
ATOM 789 C C . ALA A 1 130 ? 43.797 54.121 80.851 1.00 38.08 130 ALA A C 1
ATOM 790 O O . ALA A 1 130 ? 43.423 53.072 80.360 1.00 39.54 130 ALA A O 1
ATOM 792 N N . ASN A 1 131 ? 44.994 54.253 81.417 1.00 45.79 131 ASN A N 1
ATOM 793 C CA . ASN A 1 131 ? 45.933 53.143 81.582 1.00 46.27 131 ASN A CA 1
ATOM 794 C C . ASN A 1 131 ? 46.093 52.281 80.342 1.00 50.44 131 ASN A C 1
ATOM 795 O O . ASN A 1 131 ? 45.871 51.060 80.388 1.00 51.72 131 ASN A O 1
ATOM 800 N N . VAL A 1 132 ? 46.502 52.899 79.243 1.00 52.23 132 VAL A N 1
ATOM 801 C CA . VAL A 1 132 ? 46.643 52.144 78.022 1.00 52.61 132 VAL A CA 1
ATOM 802 C C . VAL A 1 132 ? 47.710 51.096 78.187 1.00 54.11 132 VAL A C 1
ATOM 803 O O . VAL A 1 132 ? 47.730 50.117 77.433 1.00 52.93 132 VAL A O 1
ATOM 807 N N . ASP A 1 133 ? 48.608 51.297 79.157 1.00 55.89 133 ASP A N 1
ATOM 808 C CA . ASP A 1 133 ? 49.661 50.315 79.382 1.00 53.64 133 ASP A CA 1
ATOM 809 C C . ASP A 1 133 ? 49.060 49.007 79.884 1.00 52.20 133 ASP A C 1
ATOM 810 O O . ASP A 1 133 ? 49.371 47.947 79.357 1.00 50.84 133 ASP A O 1
ATOM 815 N N . LYS A 1 134 ? 48.148 49.095 80.843 1.00 54.63 134 LYS A N 1
ATOM 816 C CA . LYS A 1 134 ? 47.476 47.911 81.382 1.00 58.65 134 LYS A CA 1
ATOM 817 C C . LYS A 1 134 ? 46.466 47.333 80.386 1.00 59.56 134 LYS A C 1
ATOM 818 O O . LYS A 1 134 ? 46.395 46.115 80.192 1.00 61.88 134 LYS A O 1
ATOM 824 N N . VAL A 1 135 ? 45.684 48.210 79.758 1.00 58.14 135 VAL A N 1
ATOM 825 C CA . VAL A 1 135 ? 44.635 47.787 78.836 1.00 52.78 135 VAL A CA 1
ATOM 826 C C . VAL A 1 135 ? 45.140 47.100 77.568 1.00 55.25 135 VAL A C 1
ATOM 827 O O . VAL A 1 135 ? 44.578 46.097 77.123 1.00 55.02 135 VAL A O 1
ATOM 831 N N . LEU A 1 136 ? 46.182 47.650 76.974 1.00 49.87 136 LEU A N 1
ATOM 832 C CA . LEU A 1 136 ? 46.668 47.091 75.745 1.00 55.38 136 LEU A CA 1
ATOM 833 C C . LEU A 1 136 ? 47.676 45.941 75.893 1.00 58.34 136 LEU A C 1
ATOM 834 O O . LEU A 1 136 ? 47.987 45.259 74.923 1.00 58.02 136 LEU A O 1
ATOM 839 N N . SER A 1 137 ? 48.166 45.728 77.110 1.00 60.16 137 SER A N 1
ATOM 840 C CA . SER A 1 137 ? 49.148 44.695 77.400 1.00 60.60 137 SER A CA 1
ATOM 841 C C . SER A 1 137 ? 48.842 43.289 76.818 1.00 62.21 137 SER A C 1
ATOM 842 O O . SER A 1 137 ? 49.738 42.604 76.274 1.00 59.46 137 SER A O 1
ATOM 845 N N . PRO A 1 138 ? 47.582 42.838 76.930 1.00 59.80 138 PRO A N 1
ATOM 846 C CA . PRO A 1 138 ? 47.224 41.526 76.394 1.00 58.12 138 PRO A CA 1
ATOM 847 C C . PRO A 1 138 ? 47.525 41.408 74.902 1.00 60.29 138 PRO A C 1
ATOM 848 O O . PRO A 1 138 ? 47.835 40.323 74.415 1.00 69.35 138 PRO A O 1
ATOM 852 N N . TYR A 1 139 ? 47.451 42.519 74.182 1.00 56.72 139 TYR A N 1
ATOM 853 C CA . TYR A 1 139 ? 47.689 42.523 72.739 1.00 54.48 139 TYR A CA 1
ATOM 854 C C . TYR A 1 139 ? 49.156 42.548 72.420 1.00 52.19 139 TYR A C 1
ATOM 855 O O . TYR A 1 139 ? 49.587 42.113 71.356 1.00 51.68 139 TYR A O 1
ATOM 864 N N . VAL A 1 140 ? 49.940 43.058 73.340 1.00 55.24 140 VAL A N 1
ATOM 865 C CA . VAL A 1 140 ? 51.364 43.064 73.110 1.00 59.77 140 VAL A CA 1
ATOM 866 C C . VAL A 1 140 ? 51.801 41.605 73.289 1.00 64.28 140 VAL A C 1
ATOM 867 O O . VAL A 1 140 ? 52.650 41.108 72.546 1.00 65.64 140 VAL A O 1
ATOM 871 N N . LYS A 1 141 ? 51.202 40.928 74.269 1.00 66.30 141 LYS A N 1
ATOM 872 C CA . LYS A 1 141 ? 51.506 39.529 74.537 1.00 71.26 141 LYS A CA 1
ATOM 873 C C . LYS A 1 141 ? 51.183 38.727 73.278 1.00 74.08 141 LYS A C 1
ATOM 874 O O . LYS A 1 141 ? 51.966 37.875 72.840 1.00 77.72 141 LYS A O 1
ATOM 880 N N . ARG A 1 142 ? 50.026 39.012 72.696 1.00 71.42 142 ARG A N 1
ATOM 881 C CA . ARG A 1 142 ? 49.588 38.317 71.505 1.00 68.56 142 ARG A CA 1
ATOM 882 C C . ARG A 1 142 ? 50.604 38.451 70.407 1.00 69.63 142 ARG A C 1
ATOM 883 O O . ARG A 1 142 ? 50.956 37.470 69.762 1.00 74.17 142 ARG A O 1
ATOM 891 N N . THR A 1 143 ? 51.060 39.675 70.182 1.00 69.67 143 THR A N 1
ATOM 892 C CA . THR A 1 143 ? 52.017 39.950 69.120 1.00 71.32 143 THR A CA 1
ATOM 893 C C . THR A 1 143 ? 53.258 39.120 69.315 1.00 73.75 143 THR A C 1
ATOM 894 O O . THR A 1 143 ? 53.848 38.631 68.352 1.00 73.29 143 THR A O 1
ATOM 898 N N . TYR A 1 144 ? 53.632 38.967 70.579 1.00 75.55 144 TYR A N 1
ATOM 899 C CA . TYR A 1 144 ? 54.794 38.195 70.961 1.00 76.57 144 TYR A CA 1
ATOM 900 C C . TYR A 1 144 ? 54.600 36.716 70.592 1.00 76.20 144 TYR A C 1
ATOM 901 O O . TYR A 1 144 ? 55.459 36.115 69.948 1.00 75.85 144 TYR A O 1
ATOM 910 N N . ALA A 1 145 ? 53.471 36.139 70.993 1.00 75.31 145 ALA A N 1
ATOM 911 C CA . ALA A 1 145 ? 53.181 34.739 70.696 1.00 77.48 145 ALA A CA 1
ATOM 912 C C . ALA A 1 145 ? 53.262 34.448 69.209 1.00 80.55 145 ALA A C 1
ATOM 913 O O . ALA A 1 145 ? 53.584 33.331 68.815 1.00 83.63 145 ALA A O 1
ATOM 915 N N . LYS A 1 146 ? 52.968 35.448 68.383 1.00 84.09 146 LYS A N 1
ATOM 916 C CA . LYS A 1 146 ? 53.009 35.269 66.941 1.00 85.91 146 LYS A CA 1
ATOM 917 C C . LYS A 1 146 ? 54.416 35.346 66.388 1.00 86.21 146 LYS A C 1
ATOM 918 O O . LYS A 1 146 ? 54.715 34.716 65.379 1.00 87.93 146 LYS A O 1
ATOM 924 N N . HIS A 1 147 ? 55.283 36.115 67.033 1.00 85.95 147 HIS A N 1
ATOM 925 C CA . HIS A 1 147 ? 56.662 36.222 66.564 1.00 88.28 147 HIS A CA 1
ATOM 926 C C . HIS A 1 147 ? 57.498 35.023 67.029 1.00 90.50 147 HIS A C 1
ATOM 927 O O . HIS A 1 147 ? 58.579 34.765 66.501 1.00 89.81 147 HIS A O 1
ATOM 934 N N . ILE A 1 148 ? 56.978 34.302 68.019 1.00 90.99 148 ILE A N 1
ATOM 935 C CA . ILE A 1 148 ? 57.622 33.115 68.562 1.00 90.91 148 ILE A CA 1
ATOM 936 C C . ILE A 1 148 ? 57.199 31.901 67.728 1.00 92.59 148 ILE A C 1
ATOM 937 O O . ILE A 1 148 ? 58.025 31.077 67.340 1.00 93.77 148 ILE A O 1
ATOM 942 N N . GLU A 1 149 ? 55.904 31.800 67.457 1.00 93.29 149 GLU A N 1
ATOM 943 C CA . GLU A 1 149 ? 55.357 30.712 66.647 1.00 94.20 149 GLU A CA 1
ATOM 944 C C . GLU A 1 149 ? 55.843 30.889 65.203 1.00 92.72 149 GLU A C 1
ATOM 945 O O . GLU A 1 149 ? 55.586 30.068 64.323 1.00 92.47 149 GLU A O 1
ATOM 951 N N . ASP A 1 150 ? 56.566 31.977 64.988 1.00 91.91 150 ASP A N 1
ATOM 952 C CA . ASP A 1 150 ? 57.110 32.317 63.686 1.00 90.73 150 ASP A CA 1
ATOM 953 C C . ASP A 1 150 ? 58.635 32.189 63.752 1.00 90.97 150 ASP A C 1
ATOM 954 O O . ASP A 1 150 ? 59.315 32.128 62.731 1.00 90.92 150 ASP A O 1
ATOM 959 N N . ALA A 1 151 ? 59.172 32.161 64.966 1.00 92.02 151 ALA A N 1
ATOM 960 C CA . ALA A 1 151 ? 60.613 32.019 65.160 1.00 93.61 151 ALA A CA 1
ATOM 961 C C . ALA A 1 151 ? 60.976 30.533 65.026 1.00 95.77 151 ALA A C 1
ATOM 962 O O . ALA A 1 151 ? 62.145 30.170 64.849 1.00 96.79 151 ALA A O 1
ATOM 964 N N . GLU A 1 152 ? 59.958 29.680 65.121 1.00 97.45 152 GLU A N 1
ATOM 965 C CA . GLU A 1 152 ? 60.154 28.247 64.992 1.00 98.61 152 GLU A CA 1
ATOM 966 C C . GLU A 1 152 ? 59.665 27.819 63.607 1.00 98.09 152 GLU A C 1
ATOM 967 O O . GLU A 1 152 ? 60.167 26.850 63.041 1.00 98.59 152 GLU A O 1
ATOM 973 N N . LYS A 1 153 ? 58.690 28.551 63.067 1.00 97.37 153 LYS A N 1
ATOM 974 C CA . LYS A 1 153 ? 58.163 28.262 61.735 1.00 95.65 153 LYS A CA 1
ATOM 975 C C . LYS A 1 153 ? 59.253 28.541 60.707 1.00 96.02 153 LYS A C 1
ATOM 976 O O . LYS A 1 153 ? 59.238 27.997 59.607 1.00 95.92 153 LYS A O 1
ATOM 982 N N . TRP A 1 154 ? 60.195 29.404 61.057 1.00 95.47 154 TRP A N 1
ATOM 983 C CA . TRP A 1 154 ? 61.274 29.697 60.142 1.00 96.82 154 TRP A CA 1
ATOM 984 C C . TRP A 1 154 ? 62.605 29.352 60.793 1.00 98.42 154 TRP A C 1
ATOM 985 O O . TRP A 1 154 ? 63.639 29.928 60.443 1.00 99.39 154 TRP A O 1
ATOM 996 N N . GLN A 1 155 ? 62.568 28.407 61.738 1.00 98.85 155 GLN A N 1
ATOM 997 C CA . GLN A 1 155 ? 63.768 27.943 62.446 1.00 98.78 155 GLN A CA 1
ATOM 998 C C . GLN A 1 155 ? 64.768 29.073 62.580 1.00 98.52 155 GLN A C 1
ATOM 999 O O . GLN A 1 155 ? 65.929 28.959 62.177 1.00 98.97 155 GLN A O 1
ATOM 1005 N N . ILE A 1 156 ? 64.309 30.176 63.145 1.00 98.75 156 ILE A N 1
ATOM 1006 C CA . ILE A 1 156 ? 65.158 31.339 63.296 1.00 98.31 156 ILE A CA 1
ATOM 1007 C C . ILE A 1 156 ? 66.193 31.167 64.399 1.00 96.61 156 ILE A C 1
ATOM 1008 O O . ILE A 1 156 ? 65.864 30.856 65.547 1.00 95.76 156 ILE A O 1
ATOM 1013 N N . ALA A 1 157 ? 67.450 31.367 64.022 1.00 94.25 157 ALA A N 1
ATOM 1014 C CA . ALA A 1 157 ? 68.567 31.248 64.946 1.00 93.14 157 ALA A CA 1
ATOM 1015 C C . ALA A 1 157 ? 68.203 31.718 66.350 1.00 90.62 157 ALA A C 1
ATOM 1016 O O . ALA A 1 157 ? 67.848 30.928 67.224 1.00 89.17 157 ALA A O 1
ATOM 1018 N N . ASP A 1 158 ? 68.294 33.026 66.529 1.00 89.99 158 ASP A N 1
ATOM 1019 C CA . ASP A 1 158 ? 68.024 33.712 67.782 1.00 89.93 158 ASP A CA 1
ATOM 1020 C C . ASP A 1 158 ? 66.517 33.824 68.125 1.00 91.55 158 ASP A C 1
ATOM 1021 O O . ASP A 1 158 ? 65.970 34.922 68.083 1.00 93.64 158 ASP A O 1
ATOM 1026 N N . ALA A 1 159 ? 65.855 32.722 68.491 1.00 90.86 159 ALA A N 1
ATOM 1027 C CA . ALA A 1 159 ? 64.412 32.743 68.796 1.00 89.75 159 ALA A CA 1
ATOM 1028 C C . ALA A 1 159 ? 63.899 33.834 69.756 1.00 90.17 159 ALA A C 1
ATOM 1029 O O . ALA A 1 159 ? 63.334 34.837 69.319 1.00 90.85 159 ALA A O 1
ATOM 1031 N N . LEU A 1 160 ? 64.060 33.629 71.057 1.00 88.42 160 LEU A N 1
ATOM 1032 C CA . LEU A 1 160 ? 63.600 34.607 72.034 1.00 87.14 160 LEU A CA 1
ATOM 1033 C C . LEU A 1 160 ? 64.051 36.019 71.697 1.00 87.89 160 LEU A C 1
ATOM 1034 O O . LEU A 1 160 ? 63.414 36.989 72.094 1.00 87.97 160 LEU A O 1
ATOM 1039 N N . ASN A 1 161 ? 65.142 36.139 70.952 1.00 88.60 161 ASN A N 1
ATOM 1040 C CA . ASN A 1 161 ? 65.659 37.452 70.593 1.00 89.34 161 ASN A CA 1
ATOM 1041 C C . ASN A 1 161 ? 64.966 38.044 69.366 1.00 89.38 161 ASN A C 1
ATOM 1042 O O . ASN A 1 161 ? 64.888 39.267 69.193 1.00 87.86 161 ASN A O 1
ATOM 1047 N N . TYR A 1 162 ? 64.484 37.159 68.504 1.00 87.92 162 TYR A N 1
ATOM 1048 C CA . TYR A 1 162 ? 63.772 37.553 67.305 1.00 85.33 162 TYR A CA 1
ATOM 1049 C C . TYR A 1 162 ? 62.407 38.113 67.719 1.00 87.65 162 TYR A C 1
ATOM 1050 O O . TYR A 1 162 ? 61.898 39.050 67.104 1.00 87.69 162 TYR A O 1
ATOM 1059 N N . ALA A 1 163 ? 61.814 37.525 68.756 1.00 88.09 163 ALA A N 1
ATOM 1060 C CA . ALA A 1 163 ? 60.525 37.987 69.251 1.00 89.58 163 ALA A CA 1
ATOM 1061 C C . ALA A 1 163 ? 60.746 39.364 69.888 1.00 90.97 163 ALA A C 1
ATOM 1062 O O . ALA A 1 163 ? 60.191 40.360 69.427 1.00 93.42 163 ALA A O 1
ATOM 1064 N N . GLN A 1 164 ? 61.568 39.416 70.933 1.00 90.04 164 GLN A N 1
ATOM 1065 C CA . GLN A 1 164 ? 61.889 40.667 71.623 1.00 89.81 164 GLN A CA 1
ATOM 1066 C C . GLN A 1 164 ? 61.963 41.854 70.650 1.00 87.73 164 GLN A C 1
ATOM 1067 O O . GLN A 1 164 ? 61.346 42.897 70.875 1.00 85.25 164 GLN A O 1
ATOM 1073 N N . SER A 1 165 ? 62.705 41.684 69.560 1.00 86.46 165 SER A N 1
ATOM 1074 C CA . SER A 1 165 ? 62.866 42.756 68.577 1.00 85.48 165 SER A CA 1
ATOM 1075 C C . SER A 1 165 ? 61.600 43.064 67.786 1.00 83.51 165 SER A C 1
ATOM 1076 O O . SER A 1 165 ? 61.123 44.191 67.791 1.00 80.28 165 SER A O 1
ATOM 1079 N N . LYS A 1 166 ? 61.077 42.065 67.087 1.00 82.08 166 LYS A N 1
ATOM 1080 C CA . LYS A 1 166 ? 59.875 42.270 66.307 1.00 83.22 166 LYS A CA 1
ATOM 1081 C C . LYS A 1 166 ? 58.820 42.925 67.205 1.00 82.61 166 LYS A C 1
ATOM 1082 O O . LYS A 1 166 ? 58.341 44.018 66.902 1.00 83.93 166 LYS A O 1
ATOM 1088 N N . THR A 1 167 ? 58.476 42.259 68.307 1.00 79.15 167 THR A N 1
ATOM 1089 C CA . THR A 1 167 ? 57.484 42.769 69.235 1.00 77.11 167 THR A CA 1
ATOM 1090 C C . THR A 1 167 ? 57.750 44.234 69.586 1.00 77.29 167 THR A C 1
ATOM 1091 O O . THR A 1 167 ? 56.844 45.067 69.517 1.00 75.88 167 THR A O 1
ATOM 1095 N N . GLU A 1 168 ? 58.989 44.557 69.932 1.00 74.70 168 GLU A N 1
ATOM 1096 C CA . GLU A 1 168 ? 59.324 45.924 70.267 1.00 74.13 168 GLU A CA 1
ATOM 1097 C C . GLU A 1 168 ? 59.015 46.880 69.131 1.00 73.15 168 GLU A C 1
ATOM 1098 O O . GLU A 1 168 ? 58.466 47.961 69.348 1.00 73.50 168 GLU A O 1
ATOM 1104 N N . LYS A 1 169 ? 59.380 46.489 67.919 1.00 72.13 169 LYS A N 1
ATOM 1105 C CA . LYS A 1 169 ? 59.142 47.317 66.750 1.00 73.52 169 LYS A CA 1
ATOM 1106 C C . LYS A 1 169 ? 57.631 47.424 66.491 1.00 72.44 169 LYS A C 1
ATOM 1107 O O . LYS A 1 169 ? 57.125 48.506 66.239 1.00 70.43 169 LYS A O 1
ATOM 1113 N N . ASP A 1 170 ? 56.932 46.294 66.562 1.00 70.80 170 ASP A N 1
ATOM 1114 C CA . ASP A 1 170 ? 55.494 46.223 66.347 1.00 72.25 170 ASP A CA 1
ATOM 1115 C C . ASP A 1 170 ? 54.754 47.179 67.287 1.00 73.14 170 ASP A C 1
ATOM 1116 O O . ASP A 1 170 ? 53.718 47.740 66.918 1.00 75.56 170 ASP A O 1
ATOM 1121 N N . VAL A 1 171 ? 55.279 47.328 68.506 1.00 69.22 171 VAL A N 1
ATOM 1122 C CA . VAL A 1 171 ? 54.692 48.183 69.535 1.00 66.18 171 VAL A CA 1
ATOM 1123 C C . VAL A 1 171 ? 55.018 49.679 69.384 1.00 65.97 171 VAL A C 1
ATOM 1124 O O . VAL A 1 171 ? 54.203 50.521 69.714 1.00 64.08 171 VAL A O 1
ATOM 1128 N N . TYR A 1 172 ? 56.203 50.007 68.899 1.00 64.42 172 TYR A N 1
ATOM 1129 C CA . TYR A 1 172 ? 56.556 51.394 68.707 1.00 66.04 172 TYR A CA 1
ATOM 1130 C C . TYR A 1 172 ? 55.680 51.900 67.558 1.00 68.20 172 TYR A C 1
ATOM 1131 O O . TYR A 1 172 ? 54.887 52.843 67.702 1.00 67.86 172 TYR A O 1
ATOM 1140 N N . ASP A 1 173 ? 55.835 51.250 66.413 1.00 65.99 173 ASP A N 1
ATOM 1141 C CA . ASP A 1 173 ? 55.089 51.593 65.225 1.00 67.79 173 ASP A CA 1
ATOM 1142 C C . ASP A 1 173 ? 53.595 51.719 65.446 1.00 67.68 173 ASP A C 1
ATOM 1143 O O . ASP A 1 173 ? 52.945 52.540 64.806 1.00 71.90 173 ASP A O 1
ATOM 1148 N N . ALA A 1 174 ? 53.052 50.893 66.333 1.00 65.46 174 ALA A N 1
ATOM 1149 C CA . ALA A 1 174 ? 51.629 50.900 66.630 1.00 61.26 174 ALA A CA 1
ATOM 1150 C C . ALA A 1 174 ? 51.180 52.185 67.341 1.00 62.17 174 ALA A C 1
ATOM 1151 O O . ALA A 1 174 ? 50.126 52.734 67.019 1.00 62.90 174 ALA A O 1
ATOM 1153 N N . PHE A 1 175 ? 51.956 52.648 68.315 1.00 57.50 175 PHE A N 1
ATOM 1154 C CA . PHE A 1 175 ? 51.613 53.873 69.022 1.00 60.42 175 PHE A CA 1
ATOM 1155 C C . PHE A 1 175 ? 51.967 55.109 68.189 1.00 61.42 175 PHE A C 1
ATOM 1156 O O . PHE A 1 175 ? 51.294 56.138 68.264 1.00 59.84 175 PHE A O 1
ATOM 1164 N N . GLN A 1 176 ? 53.008 54.971 67.376 1.00 61.32 176 GLN A N 1
ATOM 1165 C CA . GLN A 1 176 ? 53.439 56.025 66.477 1.00 61.55 176 GLN A CA 1
ATOM 1166 C C . GLN A 1 176 ? 52.312 56.254 65.468 1.00 60.06 176 GLN A C 1
ATOM 1167 O O . GLN A 1 176 ? 52.043 57.381 65.064 1.00 62.01 176 GLN A O 1
ATOM 1173 N N . ALA A 1 177 ? 51.668 55.169 65.060 1.00 54.41 177 ALA A N 1
ATOM 1174 C CA . ALA A 1 177 ? 50.569 55.259 64.126 1.00 53.90 177 ALA A CA 1
ATOM 1175 C C . ALA A 1 177 ? 49.310 55.755 64.860 1.00 53.50 177 ALA A C 1
ATOM 1176 O O . ALA A 1 177 ? 48.476 56.408 64.257 1.00 52.32 177 ALA A O 1
ATOM 1178 N N . TYR A 1 178 ? 49.167 55.441 66.152 1.00 54.10 178 TYR A N 1
ATOM 1179 C CA . TYR A 1 178 ? 48.008 55.931 66.902 1.00 53.25 178 TYR A CA 1
ATOM 1180 C C . TYR A 1 178 ? 48.182 57.431 66.945 1.00 55.32 178 TYR A C 1
ATOM 1181 O O . TYR A 1 178 ? 47.284 58.179 66.554 1.00 51.96 178 TYR A O 1
ATOM 1190 N N . GLU A 1 179 ? 49.355 57.851 67.410 1.00 51.95 179 GLU A N 1
ATOM 1191 C CA . GLU A 1 179 ? 49.657 59.263 67.516 1.00 56.48 179 GLU A CA 1
ATOM 1192 C C . GLU A 1 179 ? 49.442 59.999 66.185 1.00 55.57 179 GLU A C 1
ATOM 1193 O O . GLU A 1 179 ? 48.873 61.083 66.188 1.00 57.60 179 GLU A O 1
ATOM 1199 N N . TYR A 1 180 ? 49.860 59.413 65.059 1.00 54.31 180 TYR A N 1
ATOM 1200 C CA . TYR A 1 180 ? 49.698 60.048 63.744 1.00 53.50 180 TYR A CA 1
ATOM 1201 C C . TYR A 1 180 ? 48.250 60.173 63.355 1.00 51.23 180 TYR A C 1
ATOM 1202 O O . TYR A 1 180 ? 47.851 61.175 62.801 1.00 53.39 180 TYR A O 1
ATOM 1211 N N . GLU A 1 181 ? 47.489 59.115 63.603 1.00 52.32 181 GLU A N 1
ATOM 1212 C CA . GLU A 1 181 ? 46.077 59.063 63.252 1.00 53.19 181 GLU A CA 1
ATOM 1213 C C . GLU A 1 181 ? 45.268 60.084 64.027 1.00 49.62 181 GLU A C 1
ATOM 1214 O O . GLU A 1 181 ? 44.349 60.670 63.499 1.00 47.64 181 GLU A O 1
ATOM 1220 N N . VAL A 1 182 ? 45.628 60.289 65.286 1.00 47.39 182 VAL A N 1
ATOM 1221 C CA . VAL A 1 182 ? 44.959 61.251 66.117 1.00 47.61 182 VAL A CA 1
ATOM 1222 C C . VAL A 1 182 ? 45.163 62.632 65.520 1.00 51.44 182 VAL A C 1
ATOM 1223 O O . VAL A 1 182 ? 44.264 63.490 65.563 1.00 50.39 182 VAL A O 1
ATOM 1227 N N . ASN A 1 183 ? 46.324 62.834 64.908 1.00 52.97 183 ASN A N 1
ATOM 1228 C CA . ASN A 1 183 ? 46.642 64.128 64.352 1.00 56.01 183 ASN A CA 1
ATOM 1229 C C . ASN A 1 183 ? 46.191 64.437 62.941 1.00 59.89 183 ASN A C 1
ATOM 1230 O O . ASN A 1 183 ? 46.302 65.568 62.479 1.00 58.04 183 ASN A O 1
ATOM 1235 N N . THR A 1 184 ? 45.653 63.435 62.267 1.00 64.20 184 THR A N 1
ATOM 1236 C CA . THR A 1 184 ? 45.175 63.609 60.904 1.00 68.46 184 THR A CA 1
ATOM 1237 C C . THR A 1 184 ? 43.656 63.427 60.883 1.00 71.85 184 THR A C 1
ATOM 1238 O O . THR A 1 184 ? 42.943 64.114 60.164 1.00 76.59 184 THR A O 1
ATOM 1242 N N . LEU A 1 185 ? 43.164 62.500 61.687 1.00 73.81 185 LEU A N 1
ATOM 1243 C CA . LEU A 1 185 ? 41.737 62.250 61.733 1.00 75.30 185 LEU A CA 1
ATOM 1244 C C . LEU A 1 185 ? 40.985 63.417 62.317 1.00 70.43 185 LEU A C 1
ATOM 1245 O O . LEU A 1 185 ? 41.319 63.923 63.359 1.00 66.63 185 LEU A O 1
ATOM 1250 N N . PHE A 1 186 ? 39.954 63.844 61.612 1.00 76.47 186 PHE A N 1
ATOM 1251 C CA . PHE A 1 186 ? 39.119 64.934 62.082 1.00 78.78 186 PHE A CA 1
ATOM 1252 C C . PHE A 1 186 ? 37.805 64.361 62.660 1.00 77.84 186 PHE A C 1
ATOM 1253 O O . PHE A 1 186 ? 37.454 63.195 62.432 1.00 73.56 186 PHE A O 1
ATOM 1261 N N . SER A 1 187 ? 37.114 65.164 63.460 1.00 79.27 187 SER A N 1
ATOM 1262 C CA . SER A 1 187 ? 35.847 64.728 64.040 1.00 81.83 187 SER A CA 1
ATOM 1263 C C . SER A 1 187 ? 34.799 65.113 63.006 1.00 80.59 187 SER A C 1
ATOM 1264 O O . SER A 1 187 ? 35.117 65.304 61.826 1.00 79.73 187 SER A O 1
ATOM 1267 N N . SER A 1 188 ? 33.555 65.231 63.460 1.00 80.57 188 SER A N 1
ATOM 1268 C CA . SER A 1 188 ? 32.470 65.626 62.586 1.00 80.53 188 SER A CA 1
ATOM 1269 C C . SER A 1 188 ? 32.480 67.165 62.573 1.00 79.67 188 SER A C 1
ATOM 1270 O O . SER A 1 188 ? 31.595 67.795 61.993 1.00 80.36 188 SER A O 1
ATOM 1273 N N . ASN A 1 189 ? 33.500 67.757 63.202 1.00 78.15 189 ASN A N 1
ATOM 1274 C CA . ASN A 1 189 ? 33.612 69.214 63.289 1.00 75.85 189 ASN A CA 1
ATOM 1275 C C . ASN A 1 189 ? 34.823 69.798 62.570 1.00 74.53 189 ASN A C 1
ATOM 1276 O O . ASN A 1 189 ? 35.082 71.001 62.636 1.00 74.39 189 ASN A O 1
ATOM 1281 N N . GLY A 1 190 ? 35.557 68.947 61.866 1.00 75.06 190 GLY A N 1
ATOM 1282 C CA . GLY A 1 190 ? 36.728 69.429 61.157 1.00 78.78 190 GLY A CA 1
ATOM 1283 C C . GLY A 1 190 ? 37.741 69.953 62.135 1.00 80.54 190 GLY A C 1
ATOM 1284 O O . GLY A 1 190 ? 38.328 71.017 61.966 1.00 84.07 190 GLY A O 1
ATOM 1285 N N . GLN A 1 191 ? 37.942 69.154 63.169 1.00 83.41 191 GLN A N 1
ATOM 1286 C CA . GLN A 1 191 ? 38.838 69.458 64.264 1.00 81.44 191 GLN A CA 1
ATOM 1287 C C . GLN A 1 191 ? 39.574 68.212 64.669 1.00 78.58 191 GLN A C 1
ATOM 1288 O O . GLN A 1 191 ? 39.125 67.097 64.409 1.00 79.40 191 GLN A O 1
ATOM 1294 N N . THR A 1 192 ? 40.712 68.393 65.310 1.00 74.26 192 THR A N 1
ATOM 1295 C CA . THR A 1 192 ? 41.423 67.230 65.790 1.00 70.39 192 THR A CA 1
ATOM 1296 C C . THR A 1 192 ? 40.829 66.991 67.171 1.00 64.74 192 THR A C 1
ATOM 1297 O O . THR A 1 192 ? 40.586 67.941 67.934 1.00 66.17 192 THR A O 1
ATOM 1301 N N . PRO A 1 193 ? 40.556 65.718 67.498 1.00 61.73 193 PRO A N 1
ATOM 1302 C CA . PRO A 1 193 ? 39.967 65.289 68.780 1.00 57.50 193 PRO A CA 1
ATOM 1303 C C . PRO A 1 193 ? 40.796 65.609 70.009 1.00 51.78 193 PRO A C 1
ATOM 1304 O O . PRO A 1 193 ? 42.018 65.533 70.001 1.00 50.42 193 PRO A O 1
ATOM 1308 N N . PHE A 1 194 ? 40.118 65.975 71.075 1.00 52.05 194 PHE A N 1
ATOM 1309 C CA . PHE A 1 194 ? 40.792 66.248 72.318 1.00 51.83 194 PHE A CA 1
ATOM 1310 C C . PHE A 1 194 ? 40.793 64.898 72.995 1.00 49.28 194 PHE A C 1
ATOM 1311 O O . PHE A 1 194 ? 39.776 64.435 73.488 1.00 48.56 194 PHE A O 1
ATOM 1319 N N . VAL A 1 195 ? 41.935 64.233 72.935 1.00 46.70 195 VAL A N 1
ATOM 1320 C CA . VAL A 1 195 ? 42.085 62.928 73.542 1.00 45.15 195 VAL A CA 1
ATOM 1321 C C . VAL A 1 195 ? 43.259 62.924 74.525 1.00 46.16 195 VAL A C 1
ATOM 1322 O O . VAL A 1 195 ? 44.278 63.620 74.339 1.00 42.15 195 VAL A O 1
ATOM 1326 N N . THR A 1 196 ? 43.079 62.162 75.595 1.00 44.86 196 THR A N 1
ATOM 1327 C CA . THR A 1 196 ? 44.071 62.028 76.640 1.00 47.72 196 THR A CA 1
ATOM 1328 C C . THR A 1 196 ? 44.359 60.549 76.820 1.00 47.51 196 THR A C 1
ATOM 1329 O O . THR A 1 196 ? 43.438 59.722 76.823 1.00 43.16 196 THR A O 1
ATOM 1333 N N . ILE A 1 197 ? 45.646 60.244 76.952 1.00 45.31 197 ILE A N 1
ATOM 1334 C CA . ILE A 1 197 ? 46.136 58.876 77.141 1.00 49.08 197 ILE A CA 1
ATOM 1335 C C . ILE A 1 197 ? 46.892 58.851 78.484 1.00 50.49 197 ILE A C 1
ATOM 1336 O O . ILE A 1 197 ? 47.777 59.683 78.722 1.00 50.33 197 ILE A O 1
ATOM 1341 N N . THR A 1 198 ? 46.538 57.943 79.380 1.00 48.54 198 THR A N 1
ATOM 1342 C CA . THR A 1 198 ? 47.262 57.893 80.643 1.00 49.52 198 THR A CA 1
ATOM 1343 C C . THR A 1 198 ? 47.884 56.519 80.850 1.00 51.69 198 THR A C 1
ATOM 1344 O O . THR A 1 198 ? 47.337 55.500 80.420 1.00 51.05 198 THR A O 1
ATOM 1348 N N . PHE A 1 199 ? 49.033 56.509 81.517 1.00 52.94 199 PHE A N 1
ATOM 1349 C CA . PHE A 1 199 ? 49.768 55.281 81.812 1.00 53.92 199 PHE A CA 1
ATOM 1350 C C . PHE A 1 199 ? 50.678 55.543 83.009 1.00 56.73 199 PHE A C 1
ATOM 1351 O O . PHE A 1 199 ? 50.731 56.660 83.532 1.00 56.25 199 PHE A O 1
ATOM 1359 N N . GLY A 1 200 ? 51.406 54.515 83.437 1.00 57.07 200 GLY A N 1
ATOM 1360 C CA . GLY A 1 200 ? 52.336 54.703 84.524 1.00 57.04 200 GLY A CA 1
ATOM 1361 C C . GLY A 1 200 ? 52.256 53.691 85.640 1.00 60.91 200 GLY A C 1
ATOM 1362 O O . GLY A 1 200 ? 53.237 53.474 86.332 1.00 64.08 200 GLY A O 1
ATOM 1363 N N . THR A 1 201 ? 51.105 53.067 85.829 1.00 60.28 201 THR A N 1
ATOM 1364 C CA . THR A 1 201 ? 50.977 52.112 86.906 1.00 64.29 201 THR A CA 1
ATOM 1365 C C . THR A 1 201 ? 51.230 50.682 86.456 1.00 68.02 201 THR A C 1
ATOM 1366 O O . THR A 1 201 ? 51.038 49.745 87.231 1.00 71.02 201 THR A O 1
ATOM 1370 N N . GLY A 1 202 ? 51.665 50.518 85.209 1.00 69.24 202 GLY A N 1
ATOM 1371 C CA . GLY A 1 202 ? 51.941 49.190 84.684 1.00 71.44 202 GLY A CA 1
ATOM 1372 C C . GLY A 1 202 ? 53.377 48.787 84.964 1.00 71.05 202 GLY A C 1
ATOM 1373 O O . GLY A 1 202 ? 54.287 49.565 84.720 1.00 68.98 202 GLY A O 1
ATOM 1374 N N . THR A 1 203 ? 53.586 47.578 85.479 1.00 73.33 203 THR A N 1
ATOM 1375 C CA . THR A 1 203 ? 54.934 47.120 85.792 1.00 74.80 203 THR A CA 1
ATOM 1376 C C . THR A 1 203 ? 55.417 45.962 84.938 1.00 75.19 203 THR A C 1
ATOM 1377 O O . THR A 1 203 ? 56.608 45.824 84.699 1.00 77.23 203 THR A O 1
ATOM 1381 N N . ASP A 1 204 ? 54.487 45.134 84.480 1.00 77.14 204 ASP A N 1
ATOM 1382 C CA . ASP A 1 204 ? 54.789 43.983 83.620 1.00 77.33 204 ASP A CA 1
ATOM 1383 C C . ASP A 1 204 ? 55.643 44.439 82.440 1.00 75.86 204 ASP A C 1
ATOM 1384 O O . ASP A 1 204 ? 55.576 45.601 82.040 1.00 78.34 204 ASP A O 1
ATOM 1389 N N . TRP A 1 205 ? 56.427 43.536 81.863 1.00 71.46 205 TRP A N 1
ATOM 1390 C CA . TRP A 1 205 ? 57.287 43.910 80.743 1.00 66.55 205 TRP A CA 1
ATOM 1391 C C . TRP A 1 205 ? 56.541 44.446 79.519 1.00 64.54 205 TRP A C 1
ATOM 1392 O O . TRP A 1 205 ? 57.106 45.212 78.720 1.00 60.47 205 TRP A O 1
ATOM 1403 N N . THR A 1 206 ? 55.300 43.986 79.344 1.00 62.00 206 THR A N 1
ATOM 1404 C CA . THR A 1 206 ? 54.452 44.433 78.233 1.00 63.09 206 THR A CA 1
ATOM 1405 C C . THR A 1 206 ? 53.933 45.840 78.570 1.00 62.06 206 THR A C 1
ATOM 1406 O O . THR A 1 206 ? 53.863 46.718 77.713 1.00 61.05 206 THR A O 1
ATOM 1410 N N . GLU A 1 207 ? 53.601 46.039 79.840 1.00 59.98 207 GLU A N 1
ATOM 1411 C CA . GLU A 1 207 ? 53.144 47.322 80.325 1.00 60.61 207 GLU A CA 1
ATOM 1412 C C . GLU A 1 207 ? 54.293 48.331 80.213 1.00 62.77 207 GLU A C 1
ATOM 1413 O O . GLU A 1 207 ? 54.082 49.472 79.784 1.00 64.46 207 GLU A O 1
ATOM 1419 N N . ARG A 1 208 ? 55.512 47.913 80.552 1.00 61.17 208 ARG A N 1
ATOM 1420 C CA . ARG A 1 208 ? 56.627 48.844 80.478 1.00 61.68 208 ARG A CA 1
ATOM 1421 C C . ARG A 1 208 ? 56.895 49.174 79.029 1.00 62.02 208 ARG A C 1
ATOM 1422 O O . ARG A 1 208 ? 57.115 50.336 78.673 1.00 66.60 208 ARG A O 1
ATOM 1430 N N . MET A 1 209 ? 56.873 48.161 78.179 1.00 59.88 209 MET A N 1
ATOM 1431 C CA . MET A 1 209 ? 57.145 48.397 76.771 1.00 61.17 209 MET A CA 1
ATOM 1432 C C . MET A 1 209 ? 56.167 49.435 76.166 1.00 61.69 209 MET A C 1
ATOM 1433 O O . MET A 1 209 ? 56.585 50.350 75.446 1.00 59.44 209 MET A O 1
ATOM 1438 N N . ILE A 1 210 ? 54.875 49.303 76.460 1.00 60.10 210 ILE A N 1
ATOM 1439 C CA . ILE A 1 210 ? 53.915 50.271 75.966 1.00 60.25 210 ILE A CA 1
ATOM 1440 C C . ILE A 1 210 ? 54.290 51.707 76.409 1.00 60.48 210 ILE A C 1
ATOM 1441 O O . ILE A 1 210 ? 54.332 52.629 75.586 1.00 59.05 210 ILE A O 1
ATOM 1446 N N . GLN A 1 211 ? 54.588 51.875 77.696 1.00 57.37 211 GLN A N 1
ATOM 1447 C CA . GLN A 1 211 ? 54.939 53.187 78.230 1.00 60.01 211 GLN A CA 1
ATOM 1448 C C . GLN A 1 211 ? 56.116 53.792 77.505 1.00 62.87 211 GLN A C 1
ATOM 1449 O O . GLN A 1 211 ? 56.043 54.925 77.014 1.00 63.77 211 GLN A O 1
ATOM 1455 N N . LYS A 1 212 ? 57.206 53.038 77.448 1.00 64.29 212 LYS A N 1
ATOM 1456 C CA . LYS A 1 212 ? 58.397 53.501 76.762 1.00 65.09 212 LYS A CA 1
ATOM 1457 C C . LYS A 1 212 ? 58.038 53.841 75.320 1.00 63.76 212 LYS A C 1
ATOM 1458 O O . LYS A 1 212 ? 58.408 54.916 74.815 1.00 63.90 212 LYS A O 1
ATOM 1464 N N . ALA A 1 213 ? 57.318 52.934 74.657 1.00 60.21 213 ALA A N 1
ATOM 1465 C CA . ALA A 1 213 ? 56.910 53.167 73.268 1.00 58.63 213 ALA A CA 1
ATOM 1466 C C . ALA A 1 213 ? 56.315 54.571 73.114 1.00 59.64 213 ALA A C 1
ATOM 1467 O O . ALA A 1 213 ? 56.757 55.342 72.259 1.00 58.54 213 ALA A O 1
ATOM 1469 N N . ILE A 1 214 ? 55.324 54.894 73.956 1.00 55.03 214 ILE A N 1
ATOM 1470 C CA . ILE A 1 214 ? 54.658 56.204 73.917 1.00 54.55 214 ILE A CA 1
ATOM 1471 C C . ILE A 1 214 ? 55.599 57.381 74.197 1.00 55.76 214 ILE A C 1
ATOM 1472 O O . ILE A 1 214 ? 55.582 58.385 73.490 1.00 54.26 214 ILE A O 1
ATOM 1477 N N . LEU A 1 215 ? 56.432 57.253 75.229 1.00 59.38 215 LEU A N 1
ATOM 1478 C CA . LEU A 1 215 ? 57.379 58.310 75.553 1.00 58.93 215 LEU A CA 1
ATOM 1479 C C . LEU A 1 215 ? 58.402 58.496 74.453 1.00 59.29 215 LEU A C 1
ATOM 1480 O O . LEU A 1 215 ? 58.688 59.631 74.051 1.00 63.66 215 LEU A O 1
ATOM 1485 N N . LYS A 1 216 ? 58.925 57.386 73.942 1.00 61.88 216 LYS A N 1
ATOM 1486 C CA . LYS A 1 216 ? 59.947 57.409 72.879 1.00 64.84 216 LYS A CA 1
ATOM 1487 C C . LYS A 1 216 ? 59.396 58.069 71.612 1.00 63.81 216 LYS A C 1
ATOM 1488 O O . LYS A 1 216 ? 60.006 58.967 71.027 1.00 65.31 216 LYS A O 1
ATOM 1494 N N . ASN A 1 217 ? 58.234 57.601 71.187 1.00 62.33 217 ASN A N 1
ATOM 1495 C CA . ASN A 1 217 ? 57.587 58.148 70.011 1.00 60.36 217 ASN A CA 1
ATOM 1496 C C . ASN A 1 217 ? 57.227 59.643 70.186 1.00 58.76 217 ASN A C 1
ATOM 1497 O O . ASN A 1 217 ? 57.267 60.428 69.228 1.00 54.97 217 ASN A O 1
ATOM 1502 N N . ARG A 1 218 ? 56.869 60.038 71.405 1.00 56.78 218 ARG A N 1
ATOM 1503 C CA . ARG A 1 218 ? 56.538 61.426 71.631 1.00 57.41 218 ARG A CA 1
ATOM 1504 C C . ARG A 1 218 ? 57.769 62.309 71.471 1.00 59.74 218 ARG A C 1
ATOM 1505 O O . ARG A 1 218 ? 57.697 63.356 70.826 1.00 56.04 218 ARG A O 1
ATOM 1513 N N . ILE A 1 219 ? 58.894 61.888 72.064 1.00 63.69 219 ILE A N 1
ATOM 1514 C CA . ILE A 1 219 ? 60.159 62.622 71.922 1.00 62.08 219 ILE A CA 1
ATOM 1515 C C . ILE A 1 219 ? 60.458 62.729 70.421 1.00 63.62 219 ILE A C 1
ATOM 1516 O O . ILE A 1 219 ? 60.774 63.820 69.913 1.00 66.71 219 ILE A O 1
ATOM 1521 N N . LYS A 1 220 ? 60.350 61.606 69.708 1.00 59.66 220 LYS A N 1
ATOM 1522 C CA . LYS A 1 220 ? 60.641 61.621 68.277 1.00 59.16 220 LYS A CA 1
ATOM 1523 C C . LYS A 1 220 ? 59.886 62.737 67.596 1.00 59.99 220 LYS A C 1
ATOM 1524 O O . LYS A 1 220 ? 60.412 63.402 66.701 1.00 59.99 220 LYS A O 1
ATOM 1530 N N . GLY A 1 221 ? 58.640 62.949 68.011 1.00 58.52 221 GLY A N 1
ATOM 1531 C CA . GLY A 1 221 ? 57.874 64.002 67.380 1.00 58.25 221 GLY A CA 1
ATOM 1532 C C . GLY A 1 221 ? 57.122 63.542 66.143 1.00 58.13 221 GLY A C 1
ATOM 1533 O O . GLY A 1 221 ? 57.319 62.436 65.603 1.00 55.17 221 GLY A O 1
ATOM 1534 N N . LEU A 1 222 ? 56.291 64.447 65.660 1.00 56.22 222 LEU A N 1
ATOM 1535 C CA . LEU A 1 222 ? 55.412 64.177 64.552 1.00 54.95 222 LEU A CA 1
ATOM 1536 C C . LEU A 1 222 ? 55.931 64.612 63.200 1.00 55.77 222 LEU A C 1
ATOM 1537 O O . LEU A 1 222 ? 56.381 65.748 63.025 1.00 57.02 222 LEU A O 1
ATOM 1542 N N . GLY A 1 223 ? 55.853 63.703 62.236 1.00 55.20 223 GLY A N 1
ATOM 1543 C CA . GLY A 1 223 ? 56.281 64.012 60.885 1.00 56.28 223 GLY A CA 1
ATOM 1544 C C . GLY A 1 223 ? 57.752 64.217 60.597 1.00 58.85 223 GLY A C 1
ATOM 1545 O O . GLY A 1 223 ? 58.625 63.960 61.428 1.00 60.64 223 GLY A O 1
ATOM 1546 N N . ARG A 1 224 ? 58.010 64.683 59.383 1.00 62.01 224 ARG A N 1
ATOM 1547 C CA . ARG A 1 224 ? 59.356 64.946 58.887 1.00 64.50 224 ARG A CA 1
ATOM 1548 C C . ARG A 1 224 ? 60.161 65.889 59.762 1.00 65.29 224 ARG A C 1
ATOM 1549 O O . ARG A 1 224 ? 61.326 65.628 60.032 1.00 68.53 224 ARG A O 1
ATOM 1557 N N . ASP A 1 225 ? 59.553 66.997 60.178 1.00 62.50 225 ASP A N 1
ATOM 1558 C CA . ASP A 1 225 ? 60.244 67.970 61.005 1.00 61.82 225 ASP A CA 1
ATOM 1559 C C . ASP A 1 225 ? 60.142 67.623 62.501 1.00 61.00 225 ASP A C 1
ATOM 1560 O O . ASP A 1 225 ? 60.485 68.430 63.369 1.00 66.03 225 ASP A O 1
ATOM 1565 N N . GLY A 1 226 ? 59.695 66.405 62.791 1.00 58.58 226 GLY A N 1
ATOM 1566 C CA . GLY A 1 226 ? 59.529 65.967 64.159 1.00 55.47 226 GLY A CA 1
ATOM 1567 C C . GLY A 1 226 ? 58.976 67.040 65.083 1.00 59.71 226 GLY A C 1
ATOM 1568 O O . GLY A 1 226 ? 59.580 67.278 66.129 1.00 60.44 226 GLY A O 1
ATOM 1569 N N . ILE A 1 227 ? 57.841 67.668 64.734 1.00 59.35 227 ILE A N 1
ATOM 1570 C CA . ILE A 1 227 ? 57.264 68.740 65.573 1.00 58.43 227 ILE A CA 1
ATOM 1571 C C . ILE A 1 227 ? 56.538 68.218 66.803 1.00 57.97 227 ILE A C 1
ATOM 1572 O O . ILE A 1 227 ? 56.309 67.015 66.936 1.00 58.03 227 ILE A O 1
ATOM 1577 N N . THR A 1 228 ? 56.176 69.139 67.695 1.00 56.35 228 THR A N 1
ATOM 1578 C CA . THR A 1 228 ? 55.503 68.796 68.934 1.00 55.56 228 THR A CA 1
ATOM 1579 C C . THR A 1 228 ? 53.987 68.657 68.782 1.00 55.49 228 THR A C 1
ATOM 1580 O O . THR A 1 228 ? 53.306 69.594 68.376 1.00 55.12 228 THR A O 1
ATOM 1584 N N . PRO A 1 229 ? 53.440 67.470 69.098 1.00 56.03 229 PRO A N 1
ATOM 1585 C CA . PRO A 1 229 ? 51.992 67.229 68.990 1.00 56.22 229 PRO A CA 1
ATOM 1586 C C . PRO A 1 229 ? 51.231 67.970 70.093 1.00 57.22 229 PRO A C 1
ATOM 1587 O O . PRO A 1 229 ? 51.730 68.137 71.212 1.00 53.85 229 PRO A O 1
ATOM 1591 N N . ILE A 1 230 ? 50.027 68.420 69.765 1.00 58.10 230 ILE A N 1
ATOM 1592 C CA . ILE A 1 230 ? 49.187 69.103 70.726 1.00 55.21 230 ILE A CA 1
ATOM 1593 C C . ILE A 1 230 ? 48.309 68.006 71.342 1.00 55.96 230 ILE A C 1
ATOM 1594 O O . ILE A 1 230 ? 47.867 68.101 72.483 1.00 54.63 230 ILE A O 1
ATOM 1599 N N . PHE A 1 231 ? 48.099 66.931 70.594 1.00 51.09 231 PHE A N 1
ATOM 1600 C CA . PHE A 1 231 ? 47.321 65.822 71.104 1.00 53.34 231 PHE A CA 1
ATOM 1601 C C . PHE A 1 231 ? 47.979 64.560 70.584 1.00 53.74 231 PHE A C 1
ATOM 1602 O O . PHE A 1 231 ? 48.576 64.575 69.517 1.00 55.15 231 PHE A O 1
ATOM 1610 N N . PRO A 1 232 ? 47.857 63.433 71.319 1.00 51.75 232 PRO A N 1
ATOM 1611 C CA . PRO A 1 232 ? 47.157 63.220 72.596 1.00 49.28 232 PRO A CA 1
ATOM 1612 C C . PRO A 1 232 ? 47.820 63.859 73.807 1.00 50.20 232 PRO A C 1
ATOM 1613 O O . PRO A 1 232 ? 49.027 64.013 73.842 1.00 52.87 232 PRO A O 1
ATOM 1617 N N . LYS A 1 233 ? 47.041 64.256 74.801 1.00 50.94 233 LYS A N 1
ATOM 1618 C CA . LYS A 1 233 ? 47.666 64.774 76.005 1.00 53.15 233 LYS A CA 1
ATOM 1619 C C . LYS A 1 233 ? 48.196 63.463 76.607 1.00 53.82 233 LYS A C 1
ATOM 1620 O O . LYS A 1 233 ? 47.568 62.399 76.406 1.00 51.96 233 LYS A O 1
ATOM 1626 N N . LEU A 1 234 ? 49.339 63.534 77.304 1.00 52.27 234 LEU A N 1
ATOM 1627 C CA . LEU A 1 234 ? 49.946 62.370 77.975 1.00 47.43 234 LEU A CA 1
ATOM 1628 C C . LEU A 1 234 ? 49.999 62.655 79.445 1.00 46.48 234 LEU A C 1
ATOM 1629 O O . LEU A 1 234 ? 50.511 63.671 79.842 1.00 45.48 234 LEU A O 1
ATOM 1634 N N . VAL A 1 235 ? 49.465 61.759 80.262 1.00 47.98 235 VAL A N 1
ATOM 1635 C CA . VAL A 1 235 ? 49.491 61.945 81.695 1.00 47.92 235 VAL A CA 1
ATOM 1636 C C . VAL A 1 235 ? 50.057 60.638 82.261 1.00 50.49 235 VAL A C 1
ATOM 1637 O O . VAL A 1 235 ? 49.631 59.556 81.874 1.00 50.97 235 VAL A O 1
ATOM 1641 N N . MET A 1 236 ? 51.006 60.752 83.182 1.00 49.82 236 MET A N 1
ATOM 1642 C CA . MET A 1 236 ? 51.637 59.592 83.781 1.00 50.24 236 MET A CA 1
ATOM 1643 C C . MET A 1 236 ? 51.417 59.556 85.273 1.00 50.61 236 MET A C 1
ATOM 1644 O O . MET A 1 236 ? 51.505 60.590 85.949 1.00 51.94 236 MET A O 1
ATOM 1649 N N . PHE A 1 237 ? 51.094 58.369 85.778 1.00 48.75 237 PHE A N 1
ATOM 1650 C CA . PHE A 1 237 ? 50.927 58.186 87.202 1.00 52.29 237 PHE A CA 1
ATOM 1651 C C . PHE A 1 237 ? 52.330 57.978 87.808 1.00 55.24 237 PHE A C 1
ATOM 1652 O O . PHE A 1 237 ? 53.225 57.433 87.160 1.00 55.42 237 PHE A O 1
ATOM 1660 N N . VAL A 1 238 ? 52.536 58.486 89.013 1.00 54.42 238 VAL A N 1
ATOM 1661 C CA . VAL A 1 238 ? 53.792 58.318 89.705 1.00 58.60 238 VAL A CA 1
ATOM 1662 C C . VAL A 1 238 ? 53.376 57.932 91.105 1.00 61.35 238 VAL A C 1
ATOM 1663 O O . VAL A 1 238 ? 52.650 58.650 91.784 1.00 63.72 238 VAL A O 1
ATOM 1667 N N . GLU A 1 239 ? 53.828 56.762 91.518 1.00 66.81 239 GLU A N 1
ATOM 1668 C CA . GLU A 1 239 ? 53.484 56.206 92.809 1.00 68.85 239 GLU A CA 1
ATOM 1669 C C . GLU A 1 239 ? 54.758 55.636 93.395 1.00 71.79 239 GLU A C 1
ATOM 1670 O O . GLU A 1 239 ? 55.624 55.141 92.660 1.00 72.08 239 GLU A O 1
ATOM 1676 N N . GLU A 1 240 ? 54.875 55.721 94.714 1.00 73.12 240 GLU A N 1
ATOM 1677 C CA . GLU A 1 240 ? 56.037 55.197 95.404 1.00 74.95 240 GLU A CA 1
ATOM 1678 C C . GLU A 1 240 ? 56.045 53.687 95.248 1.00 75.12 240 GLU A C 1
ATOM 1679 O O . GLU A 1 240 ? 55.003 53.035 95.394 1.00 77.27 240 GLU A O 1
ATOM 1685 N N . GLY A 1 241 ? 57.209 53.122 94.947 1.00 73.70 241 GLY A N 1
ATOM 1686 C CA . GLY A 1 241 ? 57.282 51.681 94.795 1.00 71.42 241 GLY A CA 1
ATOM 1687 C C . GLY A 1 241 ? 56.910 51.245 93.393 1.00 73.36 241 GLY A C 1
ATOM 1688 O O . GLY A 1 241 ? 56.474 50.105 93.170 1.00 72.73 241 GLY A O 1
ATOM 1689 N N . VAL A 1 242 ? 57.071 52.165 92.443 1.00 72.22 242 VAL A N 1
ATOM 1690 C CA . VAL A 1 242 ? 56.774 51.893 91.045 1.00 66.66 242 VAL A CA 1
ATOM 1691 C C . VAL A 1 242 ? 57.533 52.884 90.196 1.00 66.68 242 VAL A C 1
ATOM 1692 O O . VAL A 1 242 ? 58.313 52.516 89.321 1.00 68.66 242 VAL A O 1
ATOM 1696 N N . ASN A 1 243 ? 57.305 54.153 90.519 1.00 68.72 243 ASN A N 1
ATOM 1697 C CA . ASN A 1 243 ? 57.777 55.295 89.743 1.00 69.67 243 ASN A CA 1
ATOM 1698 C C . ASN A 1 243 ? 58.722 56.341 90.249 1.00 70.39 243 ASN A C 1
ATOM 1699 O O . ASN A 1 243 ? 59.585 56.776 89.505 1.00 70.31 243 ASN A O 1
ATOM 1704 N N . LEU A 1 244 ? 58.546 56.820 91.473 1.00 71.38 244 LEU A N 1
ATOM 1705 C CA . LEU A 1 244 ? 59.388 57.956 91.844 1.00 78.38 244 LEU A CA 1
ATOM 1706 C C . LEU A 1 244 ? 60.731 57.834 92.532 1.00 80.30 244 LEU A C 1
ATOM 1707 O O . LEU A 1 244 ? 61.497 58.801 92.528 1.00 84.00 244 LEU A O 1
ATOM 1712 N N . TYR A 1 245 ? 61.041 56.686 93.116 1.00 80.85 245 TYR A N 1
ATOM 1713 C CA . TYR A 1 245 ? 62.326 56.560 93.777 1.00 80.01 245 TYR A CA 1
ATOM 1714 C C . TYR A 1 245 ? 63.271 55.730 92.956 1.00 79.66 245 TYR A C 1
ATOM 1715 O O . TYR A 1 245 ? 62.885 54.740 92.347 1.00 79.09 245 TYR A O 1
ATOM 1724 N N . LYS A 1 246 ? 64.518 56.170 92.941 1.00 80.54 246 LYS A N 1
ATOM 1725 C CA . LYS A 1 246 ? 65.581 55.522 92.195 1.00 81.99 246 LYS A CA 1
ATOM 1726 C C . LYS A 1 246 ? 65.590 53.989 92.295 1.00 80.06 246 LYS A C 1
ATOM 1727 O O . LYS A 1 246 ? 66.196 53.316 91.473 1.00 78.36 246 LYS A O 1
ATOM 1733 N N . ASP A 1 247 ? 64.898 53.445 93.289 1.00 80.37 247 ASP A N 1
ATOM 1734 C CA . ASP A 1 247 ? 64.854 52.000 93.512 1.00 82.55 247 ASP A CA 1
ATOM 1735 C C . ASP A 1 247 ? 63.660 51.236 92.932 1.00 81.69 247 ASP A C 1
ATOM 1736 O O . ASP A 1 247 ? 63.705 50.009 92.861 1.00 83.02 247 ASP A O 1
ATOM 1741 N N . ASP A 1 248 ? 62.597 51.942 92.534 1.00 79.45 248 ASP A N 1
ATOM 1742 C CA . ASP A 1 248 ? 61.395 51.300 91.979 1.00 73.35 248 ASP A CA 1
ATOM 1743 C C . ASP A 1 248 ? 61.598 50.697 90.595 1.00 68.73 248 ASP A C 1
ATOM 1744 O O . ASP A 1 248 ? 62.421 51.171 89.806 1.00 66.17 248 ASP A O 1
ATOM 1749 N N . PRO A 1 249 ? 60.816 49.657 90.274 1.00 66.75 249 PRO A N 1
ATOM 1750 C CA . PRO A 1 249 ? 60.901 48.980 88.977 1.00 68.86 249 PRO A CA 1
ATOM 1751 C C . PRO A 1 249 ? 60.945 49.958 87.797 1.00 73.07 249 PRO A C 1
ATOM 1752 O O . PRO A 1 249 ? 61.858 49.901 86.973 1.00 74.88 249 PRO A O 1
ATOM 1756 N N . ASN A 1 250 ? 59.971 50.867 87.725 1.00 75.83 250 ASN A N 1
ATOM 1757 C CA . ASN A 1 250 ? 59.904 51.779 86.588 1.00 77.68 250 ASN A CA 1
ATOM 1758 C C . ASN A 1 250 ? 60.563 53.135 86.744 1.00 76.98 250 ASN A C 1
ATOM 1759 O O . ASN A 1 250 ? 60.179 54.105 86.082 1.00 76.57 250 ASN A O 1
ATOM 1764 N N . TYR A 1 251 ? 61.573 53.209 87.597 1.00 75.90 251 TYR A N 1
ATOM 1765 C CA . TYR A 1 251 ? 62.255 54.479 87.764 1.00 74.94 251 TYR A CA 1
ATOM 1766 C C . TYR A 1 251 ? 62.900 54.909 86.455 1.00 73.54 251 TYR A C 1
ATOM 1767 O O . TYR A 1 251 ? 63.034 56.103 86.188 1.00 76.85 251 TYR A O 1
ATOM 1776 N N . ASP A 1 252 ? 63.313 53.951 85.634 1.00 70.92 252 ASP A N 1
ATOM 1777 C CA . ASP A 1 252 ? 63.923 54.331 84.371 1.00 70.51 252 ASP A CA 1
ATOM 1778 C C . ASP A 1 252 ? 62.882 54.927 83.412 1.00 69.90 252 ASP A C 1
ATOM 1779 O O . ASP A 1 252 ? 63.220 55.747 82.551 1.00 71.99 252 ASP A O 1
ATOM 1784 N N . ILE A 1 253 ? 61.619 54.533 83.546 1.00 65.44 253 ILE A N 1
ATOM 1785 C CA . ILE A 1 253 ? 60.614 55.120 82.679 1.00 67.35 253 ILE A CA 1
ATOM 1786 C C . ILE A 1 253 ? 60.421 56.570 83.136 1.00 67.28 253 ILE A C 1
ATOM 1787 O O . ILE A 1 253 ? 60.321 57.471 82.306 1.00 64.52 253 ILE A O 1
ATOM 1792 N N . LYS A 1 254 ? 60.410 56.791 84.453 1.00 63.76 254 LYS A N 1
ATOM 1793 C CA . LYS A 1 254 ? 60.269 58.139 84.990 1.00 64.62 254 LYS A CA 1
ATOM 1794 C C . LYS A 1 254 ? 61.308 59.070 84.392 1.00 65.80 254 LYS A C 1
ATOM 1795 O O . LYS A 1 254 ? 61.029 60.246 84.115 1.00 63.06 254 LYS A O 1
ATOM 1801 N N . GLN A 1 255 ? 62.512 58.532 84.218 1.00 66.51 255 GLN A N 1
ATOM 1802 C CA . GLN A 1 255 ? 63.631 59.271 83.631 1.00 66.89 255 GLN A CA 1
ATOM 1803 C C . GLN A 1 255 ? 63.299 59.661 82.202 1.00 65.43 255 GLN A C 1
ATOM 1804 O O . GLN A 1 255 ? 63.490 60.802 81.785 1.00 67.54 255 GLN A O 1
ATOM 1810 N N . LEU A 1 256 ? 62.806 58.687 81.454 1.00 63.94 256 LEU A N 1
ATOM 1811 C CA . LEU A 1 256 ? 62.404 58.885 80.068 1.00 63.58 256 LEU A CA 1
ATOM 1812 C C . LEU A 1 256 ? 61.273 59.939 80.018 1.00 63.50 256 LEU A C 1
ATOM 1813 O O . LEU A 1 256 ? 61.282 60.845 79.164 1.00 62.60 256 LEU A O 1
ATOM 1818 N N . ALA A 1 257 ? 60.309 59.806 80.938 1.00 59.32 257 ALA A N 1
ATOM 1819 C CA . ALA A 1 257 ? 59.189 60.731 81.030 1.00 57.34 257 ALA A CA 1
ATOM 1820 C C . ALA A 1 257 ? 59.722 62.143 81.240 1.00 59.33 257 ALA A C 1
ATOM 1821 O O . ALA A 1 257 ? 59.276 63.075 80.578 1.00 62.90 257 ALA A O 1
ATOM 1823 N N . LEU A 1 258 ? 60.693 62.306 82.136 1.00 60.81 258 LEU A N 1
ATOM 1824 C CA . LEU A 1 258 ? 61.278 63.625 82.382 1.00 62.80 258 LEU A CA 1
ATOM 1825 C C . LEU A 1 258 ? 61.879 64.189 81.108 1.00 65.13 258 LEU A C 1
ATOM 1826 O O . LEU A 1 258 ? 61.646 65.342 80.739 1.00 68.27 258 LEU A O 1
ATOM 1831 N N . GLU A 1 259 ? 62.673 63.382 80.426 1.00 68.40 259 GLU A N 1
ATOM 1832 C CA . GLU A 1 259 ? 63.266 63.855 79.185 1.00 69.39 259 GLU A CA 1
ATOM 1833 C C . GLU A 1 259 ? 62.120 64.343 78.269 1.00 68.06 259 GLU A C 1
ATOM 1834 O O . GLU A 1 259 ? 62.133 65.463 77.772 1.00 69.05 259 GLU A O 1
ATOM 1840 N N . CYS A 1 260 ? 61.136 63.473 78.052 1.00 65.61 260 CYS A N 1
ATOM 1841 C CA . CYS A 1 260 ? 59.999 63.791 77.216 1.00 61.95 260 CYS A CA 1
ATOM 1842 C C . CYS A 1 260 ? 59.378 65.125 77.628 1.00 62.22 260 CYS A C 1
ATOM 1843 O O . CYS A 1 260 ? 59.217 66.030 76.815 1.00 59.20 260 CYS A O 1
ATOM 1846 N N . ALA A 1 261 ? 59.024 65.249 78.896 1.00 60.72 261 ALA A N 1
ATOM 1847 C CA . ALA A 1 261 ? 58.446 66.490 79.357 1.00 63.20 261 ALA A CA 1
ATOM 1848 C C . ALA A 1 261 ? 59.346 67.664 78.989 1.00 65.10 261 ALA A C 1
ATOM 1849 O O . ALA A 1 261 ? 58.859 68.702 78.535 1.00 67.14 261 ALA A O 1
ATOM 1851 N N . SER A 1 262 ? 60.652 67.501 79.160 1.00 63.66 262 SER A N 1
ATOM 1852 C CA . SER A 1 262 ? 61.580 68.582 78.839 1.00 66.88 262 SER A CA 1
ATOM 1853 C C . SER A 1 262 ? 61.671 68.902 77.363 1.00 67.20 262 SER A C 1
ATOM 1854 O O . SER A 1 262 ? 62.153 69.975 76.987 1.00 69.36 262 SER A O 1
ATOM 1857 N N . LYS A 1 263 ? 61.219 67.994 76.508 1.00 67.96 263 LYS A N 1
ATOM 1858 C CA . LYS A 1 263 ? 61.294 68.274 75.074 1.00 68.25 263 LYS A CA 1
ATOM 1859 C C . LYS A 1 263 ? 59.941 68.432 74.385 1.00 66.67 263 LYS A C 1
ATOM 1860 O O . LYS A 1 263 ? 59.875 68.958 73.272 1.00 65.04 263 LYS A O 1
ATOM 1866 N N . ARG A 1 264 ? 58.865 68.009 75.046 1.00 63.16 264 ARG A N 1
ATOM 1867 C CA . ARG A 1 264 ? 57.564 68.088 74.414 1.00 61.32 264 ARG A CA 1
ATOM 1868 C C . ARG A 1 264 ? 56.458 68.533 75.338 1.00 59.65 264 ARG A C 1
ATOM 1869 O O . ARG A 1 264 ? 55.299 68.457 74.971 1.00 63.65 264 ARG A O 1
ATOM 1877 N N . MET A 1 265 ? 56.822 68.998 76.529 1.00 60.51 265 MET A N 1
ATOM 1878 C CA . MET A 1 265 ? 55.878 69.497 77.530 1.00 59.67 265 MET A CA 1
ATOM 1879 C C . MET A 1 265 ? 55.146 68.363 78.236 1.00 60.56 265 MET A C 1
ATOM 1880 O O . MET A 1 265 ? 55.040 68.331 79.453 1.00 63.51 265 MET A O 1
ATOM 1885 N N . TYR A 1 266 ? 54.607 67.439 77.467 1.00 59.67 266 TYR A N 1
ATOM 1886 C CA . TYR A 1 266 ? 53.945 66.303 78.064 1.00 60.60 266 TYR A CA 1
ATOM 1887 C C . TYR A 1 266 ? 55.026 65.270 78.333 1.00 60.40 266 TYR A C 1
ATOM 1888 O O . TYR A 1 266 ? 56.071 65.284 77.688 1.00 63.00 266 TYR A O 1
ATOM 1897 N N . PRO A 1 267 ? 54.787 64.338 79.261 1.00 58.96 267 PRO A N 1
ATOM 1898 C CA . PRO A 1 267 ? 53.586 64.167 80.071 1.00 59.49 267 PRO A CA 1
ATOM 1899 C C . PRO A 1 267 ? 53.444 65.028 81.311 1.00 59.60 267 PRO A C 1
ATOM 1900 O O . PRO A 1 267 ? 54.424 65.550 81.855 1.00 61.80 267 PRO A O 1
ATOM 1904 N N . ASP A 1 268 ? 52.195 65.168 81.738 1.00 55.78 268 ASP A N 1
ATOM 1905 C CA . ASP A 1 268 ? 51.875 65.863 82.959 1.00 51.89 268 ASP A CA 1
ATOM 1906 C C . ASP A 1 268 ? 51.879 64.646 83.882 1.00 53.82 268 ASP A C 1
ATOM 1907 O O . ASP A 1 268 ? 51.875 63.500 83.399 1.00 52.12 268 ASP A O 1
ATOM 1912 N N . ILE A 1 269 ? 51.858 64.862 85.192 1.00 48.92 269 ILE A N 1
ATOM 1913 C CA . ILE A 1 269 ? 51.846 63.727 86.074 1.00 47.89 269 ILE A CA 1
ATOM 1914 C C . ILE A 1 269 ? 50.723 63.817 87.059 1.00 47.44 269 ILE A C 1
ATOM 1915 O O . ILE A 1 269 ? 50.203 64.898 87.317 1.00 47.88 269 ILE A O 1
ATOM 1920 N N . ILE A 1 270 ? 50.343 62.667 87.595 1.00 46.46 270 ILE A N 1
ATOM 1921 C CA . ILE A 1 270 ? 49.316 62.623 88.619 1.00 49.39 270 ILE A CA 1
ATOM 1922 C C . ILE A 1 270 ? 49.905 61.819 89.756 1.00 52.92 270 ILE A C 1
ATOM 1923 O O . ILE A 1 270 ? 50.524 60.775 89.534 1.00 52.10 270 ILE A O 1
ATOM 1928 N N . SER A 1 271 ? 49.704 62.315 90.972 1.00 54.37 271 SER A N 1
ATOM 1929 C CA . SER A 1 271 ? 50.196 61.654 92.165 1.00 52.56 271 SER A CA 1
ATOM 1930 C C . SER A 1 271 ? 49.195 60.599 92.579 1.00 48.77 271 SER A C 1
ATOM 1931 O O . SER A 1 271 ? 48.147 60.915 93.132 1.00 49.56 271 SER A O 1
ATOM 1934 N N . ALA A 1 272 ? 49.535 59.349 92.307 1.00 48.33 272 ALA A N 1
ATOM 1935 C CA . ALA A 1 272 ? 48.687 58.221 92.653 1.00 51.58 272 ALA A CA 1
ATOM 1936 C C . ALA A 1 272 ? 48.261 58.328 94.096 1.00 55.05 272 ALA A C 1
ATOM 1937 O O . ALA A 1 272 ? 47.101 58.114 94.424 1.00 59.89 272 ALA A O 1
ATOM 1939 N N . LYS A 1 273 ? 49.204 58.653 94.967 1.00 60.00 273 LYS A N 1
ATOM 1940 C CA . LYS A 1 273 ? 48.882 58.781 96.376 1.00 62.74 273 LYS A CA 1
ATOM 1941 C C . LYS A 1 273 ? 47.746 59.789 96.615 1.00 63.12 273 LYS A C 1
ATOM 1942 O O . LYS A 1 273 ? 46.674 59.424 97.137 1.00 61.00 273 LYS A O 1
ATOM 1948 N N . ASN A 1 274 ? 47.953 61.047 96.227 1.00 60.16 274 ASN A N 1
ATOM 1949 C CA . ASN A 1 274 ? 46.927 62.061 96.477 1.00 57.70 274 ASN A CA 1
ATOM 1950 C C . ASN A 1 274 ? 45.666 61.913 95.648 1.00 54.25 274 ASN A C 1
ATOM 1951 O O . ASN A 1 274 ? 44.564 62.210 96.115 1.00 53.14 274 ASN A O 1
ATOM 1956 N N . ASN A 1 275 ? 45.835 61.420 94.433 1.00 50.49 275 ASN A N 1
ATOM 1957 C CA . ASN A 1 275 ? 44.724 61.218 93.541 1.00 49.28 275 ASN A CA 1
ATOM 1958 C C . ASN A 1 275 ? 43.738 60.238 94.141 1.00 48.60 275 ASN A C 1
ATOM 1959 O O . ASN A 1 275 ? 42.539 60.458 94.078 1.00 51.04 275 ASN A O 1
ATOM 1964 N N . LYS A 1 276 ? 44.219 59.150 94.735 1.00 52.48 276 LYS A N 1
ATOM 1965 C CA . LYS A 1 276 ? 43.285 58.165 95.297 1.00 52.53 276 LYS A CA 1
ATOM 1966 C C . LYS A 1 276 ? 42.575 58.643 96.542 1.00 52.48 276 LYS A C 1
ATOM 1967 O O . LYS A 1 276 ? 41.420 58.292 96.783 1.00 54.77 276 LYS A O 1
ATOM 1973 N N . ALA A 1 277 ? 43.260 59.458 97.334 1.00 51.95 277 ALA A N 1
ATOM 1974 C CA . ALA A 1 277 ? 42.660 59.976 98.555 1.00 53.94 277 ALA A CA 1
ATOM 1975 C C . ALA A 1 277 ? 41.566 60.986 98.230 1.00 52.58 277 ALA A C 1
ATOM 1976 O O . ALA A 1 277 ? 40.549 61.069 98.926 1.00 52.39 277 ALA A O 1
ATOM 1978 N N . ILE A 1 278 ? 41.792 61.749 97.165 1.00 51.83 278 ILE A N 1
ATOM 1979 C CA . ILE A 1 278 ? 40.848 62.785 96.737 1.00 51.73 278 ILE A CA 1
ATOM 1980 C C . ILE A 1 278 ? 39.627 62.176 96.095 1.00 52.32 278 ILE A C 1
ATOM 1981 O O . ILE A 1 278 ? 38.508 62.578 96.404 1.00 52.90 278 ILE A O 1
ATOM 1986 N N . THR A 1 279 ? 39.847 61.215 95.195 1.00 49.12 279 THR A N 1
ATOM 1987 C CA . THR A 1 279 ? 38.741 60.596 94.470 1.00 47.02 279 THR A CA 1
ATOM 1988 C C . THR A 1 279 ? 38.002 59.545 95.260 1.00 48.29 279 THR A C 1
ATOM 1989 O O . THR A 1 279 ? 36.810 59.298 95.006 1.00 51.72 279 THR A O 1
ATOM 1993 N N . GLY A 1 280 ? 38.694 58.923 96.213 1.00 49.03 280 GLY A N 1
ATOM 1994 C CA . GLY A 1 280 ? 38.061 57.895 97.028 1.00 47.67 280 GLY A CA 1
ATOM 1995 C C . GLY A 1 280 ? 38.094 56.558 96.293 1.00 52.05 280 GLY A C 1
ATOM 1996 O O . GLY A 1 280 ? 37.467 55.596 96.688 1.00 51.36 280 GLY A O 1
ATOM 1997 N N . SER A 1 281 ? 38.864 56.522 95.217 1.00 51.89 281 SER A N 1
ATOM 1998 C CA . SER A 1 281 ? 39.005 55.362 94.370 1.00 54.36 281 SER A CA 1
ATOM 1999 C C . SER A 1 281 ? 40.194 54.555 94.815 1.00 54.65 281 SER A C 1
ATOM 2000 O O . SER A 1 281 ? 41.204 55.118 95.225 1.00 58.27 281 SER A O 1
ATOM 2003 N N . SER A 1 282 ? 40.100 53.241 94.712 1.00 53.71 282 SER A N 1
ATOM 2004 C CA . SER A 1 282 ? 41.245 52.440 95.122 1.00 60.06 282 SER A CA 1
ATOM 2005 C C . SER A 1 282 ? 42.260 52.275 93.990 1.00 59.56 282 SER A C 1
ATOM 2006 O O . SER A 1 282 ? 43.299 51.640 94.178 1.00 60.99 282 SER A O 1
ATOM 2009 N N . VAL A 1 283 ? 41.968 52.855 92.821 1.00 57.84 283 VAL A N 1
ATOM 2010 C CA . VAL A 1 283 ? 42.923 52.857 91.700 1.00 53.18 283 VAL A CA 1
ATOM 2011 C C . VAL A 1 283 ? 43.005 54.298 91.193 1.00 49.53 283 VAL A C 1
ATOM 2012 O O . VAL A 1 283 ? 42.028 55.012 91.212 1.00 53.53 283 VAL A O 1
ATOM 2016 N N . PRO A 1 284 ? 44.177 54.744 90.753 1.00 48.43 284 PRO A N 1
ATOM 2017 C CA . PRO A 1 284 ? 44.369 56.115 90.249 1.00 48.75 284 PRO A CA 1
ATOM 2018 C C . PRO A 1 284 ? 43.278 56.484 89.234 1.00 51.83 284 PRO A C 1
ATOM 2019 O O . PRO A 1 284 ? 42.890 55.651 88.408 1.00 52.33 284 PRO A O 1
ATOM 2023 N N . VAL A 1 285 ? 42.787 57.726 89.307 1.00 48.27 285 VAL A N 1
ATOM 2024 C CA . VAL A 1 285 ? 41.703 58.195 88.449 1.00 43.60 285 VAL A CA 1
ATOM 2025 C C . VAL A 1 285 ? 42.176 59.099 87.337 1.00 42.57 285 VAL A C 1
ATOM 2026 O O . VAL A 1 285 ? 42.656 60.173 87.604 1.00 49.37 285 VAL A O 1
ATOM 2030 N N . SER A 1 286 ? 42.043 58.661 86.088 1.00 45.07 286 SER A N 1
ATOM 2031 C CA . SER A 1 286 ? 42.465 59.470 84.954 1.00 45.81 286 SER A CA 1
ATOM 2032 C C . SER A 1 286 ? 41.467 60.604 84.715 1.00 42.04 286 SER A C 1
ATOM 2033 O O . SER A 1 286 ? 40.251 60.480 84.947 1.00 39.71 286 SER A O 1
ATOM 2036 N N . PRO A 1 287 ? 41.983 61.743 84.294 1.00 41.10 287 PRO A N 1
ATOM 2037 C CA . PRO A 1 287 ? 41.076 62.873 84.031 1.00 42.02 287 PRO A CA 1
ATOM 2038 C C . PRO A 1 287 ? 40.378 62.618 82.705 1.00 43.93 287 PRO A C 1
ATOM 2039 O O . PRO A 1 287 ? 41.020 62.117 81.756 1.00 44.67 287 PRO A O 1
ATOM 2043 N N . MET A 1 288 ? 39.076 62.906 82.640 1.00 41.26 288 MET A N 1
ATOM 2044 C CA . MET A 1 288 ? 38.352 62.788 81.364 1.00 41.86 288 MET A CA 1
ATOM 2045 C C . MET A 1 288 ? 38.666 64.131 80.697 1.00 42.89 288 MET A C 1
ATOM 2046 O O . MET A 1 288 ? 38.505 65.158 81.329 1.00 46.43 288 MET A O 1
ATOM 2051 N N . GLY A 1 289 ? 39.117 64.133 79.448 1.00 45.33 289 GLY A N 1
ATOM 2052 C CA . GLY A 1 289 ? 39.451 65.401 78.810 1.00 46.28 289 GLY A CA 1
ATOM 2053 C C . GLY A 1 289 ? 40.635 66.035 79.513 1.00 49.28 289 GLY A C 1
ATOM 2054 O O . GLY A 1 289 ? 41.529 65.324 79.982 1.00 54.04 289 GLY A O 1
ATOM 2055 N N . CYS A 1 290 ? 40.652 67.354 79.628 1.00 48.85 290 CYS A N 1
ATOM 2056 C CA . CYS A 1 290 ? 41.785 68.031 80.273 1.00 52.06 290 CYS A CA 1
ATOM 2057 C C . CYS A 1 290 ? 42.012 67.695 81.740 1.00 50.64 290 CYS A C 1
ATOM 2058 O O . CYS A 1 290 ? 43.088 67.206 82.098 1.00 51.74 290 CYS A O 1
ATOM 2061 N N . ARG A 1 291 ? 41.023 67.955 82.592 1.00 45.98 291 ARG A N 1
ATOM 2062 C CA . ARG A 1 291 ? 41.215 67.723 84.013 1.00 47.37 291 ARG A CA 1
ATOM 2063 C C . ARG A 1 291 ? 39.979 67.456 84.806 1.00 45.53 291 ARG A C 1
ATOM 2064 O O . ARG A 1 291 ? 39.896 67.827 85.966 1.00 45.31 291 ARG A O 1
ATOM 2072 N N . SER A 1 292 ? 39.007 66.825 84.183 1.00 44.82 292 SER A N 1
ATOM 2073 C CA . SER A 1 292 ? 37.793 66.529 84.889 1.00 41.23 292 SER A CA 1
ATOM 2074 C C . SER A 1 292 ? 37.957 65.143 85.573 1.00 42.06 292 SER A C 1
ATOM 2075 O O . SER A 1 292 ? 38.213 64.134 84.913 1.00 49.11 292 SER A O 1
ATOM 2078 N N . PHE A 1 293 ? 37.847 65.106 86.888 1.00 39.85 293 PHE A N 1
ATOM 2079 C CA . PHE A 1 293 ? 38.003 63.880 87.649 1.00 36.67 293 PHE A CA 1
ATOM 2080 C C . PHE A 1 293 ? 36.680 63.379 88.206 1.00 39.06 293 PHE A C 1
ATOM 2081 O O . PHE A 1 293 ? 35.871 64.159 88.695 1.00 38.82 293 PHE A O 1
ATOM 2089 N N . LEU A 1 294 ? 36.477 62.067 88.153 1.00 42.91 294 LEU A N 1
ATOM 2090 C CA . LEU A 1 294 ? 35.274 61.436 88.689 1.00 42.80 294 LEU A CA 1
ATOM 2091 C C . LEU A 1 294 ? 35.517 61.162 90.163 1.00 41.85 294 LEU A C 1
ATOM 2092 O O . LEU A 1 294 ? 36.661 61.150 90.602 1.00 44.89 294 LEU A O 1
ATOM 2097 N N . SER A 1 295 ? 34.437 60.987 90.920 1.00 45.33 295 SER A N 1
ATOM 2098 C CA . SER A 1 295 ? 34.503 60.598 92.336 1.00 47.38 295 SER A CA 1
ATOM 2099 C C . SER A 1 295 ? 34.258 59.049 92.336 1.00 48.98 295 SER A C 1
ATOM 2100 O O . SER A 1 295 ? 33.756 58.485 91.350 1.00 46.30 295 SER A O 1
ATOM 2103 N N . VAL A 1 296 ? 34.589 58.354 93.416 1.00 48.79 296 VAL A N 1
ATOM 2104 C CA . VAL A 1 296 ? 34.393 56.909 93.410 1.00 45.98 296 VAL A CA 1
ATOM 2105 C C . VAL A 1 296 ? 32.924 56.507 93.265 1.00 46.45 296 VAL A C 1
ATOM 2106 O O . VAL A 1 296 ? 32.029 57.117 93.837 1.00 44.40 296 VAL A O 1
ATOM 2110 N N . TRP A 1 297 ? 32.674 55.478 92.468 1.00 45.52 297 TRP A N 1
ATOM 2111 C CA . TRP A 1 297 ? 31.313 55.004 92.294 1.00 43.50 297 TRP A CA 1
ATOM 2112 C C . TRP A 1 297 ? 31.272 53.484 92.159 1.00 44.29 297 TRP A C 1
ATOM 2113 O O . TRP A 1 297 ? 32.170 52.849 91.589 1.00 43.78 297 TRP A O 1
ATOM 2124 N N . LYS A 1 298 ? 30.192 52.913 92.647 1.00 42.31 298 LYS A N 1
ATOM 2125 C CA . LYS A 1 298 ? 30.034 51.501 92.581 1.00 45.32 298 LYS A CA 1
ATOM 2126 C C . LYS A 1 298 ? 28.793 51.039 91.857 1.00 44.01 298 LYS A C 1
ATOM 2127 O O . LYS A 1 298 ? 27.717 51.620 92.019 1.00 42.30 298 LYS A O 1
ATOM 2133 N N . ASP A 1 299 ? 28.932 49.961 91.086 1.00 40.82 299 ASP A N 1
ATOM 2134 C CA . ASP A 1 299 ? 27.763 49.411 90.416 1.00 47.28 299 ASP A CA 1
ATOM 2135 C C . ASP A 1 299 ? 26.865 48.665 91.432 1.00 46.13 299 ASP A C 1
ATOM 2136 O O . ASP A 1 299 ? 27.162 48.614 92.628 1.00 47.01 299 ASP A O 1
ATOM 2141 N N . SER A 1 300 ? 25.773 48.089 90.949 1.00 44.77 300 SER A N 1
ATOM 2142 C CA . SER A 1 300 ? 24.812 47.403 91.812 1.00 46.24 300 SER A CA 1
ATOM 2143 C C . SER A 1 300 ? 25.358 46.197 92.604 1.00 47.92 300 SER A C 1
ATOM 2144 O O . SER A 1 300 ? 24.767 45.785 93.593 1.00 51.19 300 SER A O 1
ATOM 2147 N N . THR A 1 301 ? 26.496 45.663 92.190 1.00 47.27 301 THR A N 1
ATOM 2148 C CA . THR A 1 301 ? 27.066 44.500 92.846 1.00 50.77 301 THR A CA 1
ATOM 2149 C C . THR A 1 301 ? 28.294 44.888 93.617 1.00 51.33 301 THR A C 1
ATOM 2150 O O . THR A 1 301 ? 29.144 44.051 93.911 1.00 47.50 301 THR A O 1
ATOM 2154 N N . GLY A 1 302 ? 28.403 46.175 93.911 1.00 48.24 302 GLY A N 1
ATOM 2155 C CA . GLY A 1 302 ? 29.517 46.646 94.701 1.00 46.77 302 GLY A CA 1
ATOM 2156 C C . GLY A 1 302 ? 30.843 46.921 94.039 1.00 50.47 302 GLY A C 1
ATOM 2157 O O . GLY A 1 302 ? 31.795 47.273 94.751 1.00 51.21 302 GLY A O 1
ATOM 2158 N N . ASN A 1 303 ? 30.925 46.796 92.713 1.00 47.23 303 ASN A N 1
ATOM 2159 C CA . ASN A 1 303 ? 32.182 47.044 92.018 1.00 45.94 303 ASN A CA 1
ATOM 2160 C C . ASN A 1 303 ? 32.504 48.531 91.695 1.00 50.05 303 ASN A C 1
ATOM 2161 O O . ASN A 1 303 ? 31.647 49.305 91.255 1.00 46.00 303 ASN A O 1
ATOM 2166 N N . GLU A 1 304 ? 33.758 48.904 91.916 1.00 49.47 304 GLU A N 1
ATOM 2167 C CA . GLU A 1 304 ? 34.216 50.257 91.656 1.00 50.28 304 GLU A CA 1
ATOM 2168 C C . GLU A 1 304 ? 34.424 50.411 90.159 1.00 51.39 304 GLU A C 1
ATOM 2169 O O . GLU A 1 304 ? 35.365 49.839 89.582 1.00 49.43 304 GLU A O 1
ATOM 2175 N N . ILE A 1 305 ? 33.548 51.193 89.534 1.00 48.09 305 ILE A N 1
ATOM 2176 C CA . ILE A 1 305 ? 33.629 51.431 88.113 1.00 42.55 305 ILE A CA 1
ATOM 2177 C C . ILE A 1 305 ? 34.280 52.780 87.805 1.00 47.32 305 ILE A C 1
ATOM 2178 O O . ILE A 1 305 ? 34.033 53.792 88.480 1.00 43.28 305 ILE A O 1
ATOM 2183 N N . LEU A 1 306 ? 35.133 52.788 86.791 1.00 44.99 306 LEU A N 1
ATOM 2184 C CA . LEU A 1 306 ? 35.768 54.013 86.379 1.00 41.47 306 LEU A CA 1
ATOM 2185 C C . LEU A 1 306 ? 35.524 54.124 84.849 1.00 48.31 306 LEU A C 1
ATOM 2186 O O . LEU A 1 306 ? 34.770 54.987 84.378 1.00 44.29 306 LEU A O 1
ATOM 2191 N N . ASP A 1 307 ? 36.130 53.216 84.083 1.00 50.42 307 ASP A N 1
ATOM 2192 C CA . ASP A 1 307 ? 36.001 53.203 82.636 1.00 49.61 307 ASP A CA 1
ATOM 2193 C C . ASP A 1 307 ? 34.577 53.116 82.099 1.00 47.78 307 ASP A C 1
ATOM 2194 O O . ASP A 1 307 ? 33.775 52.302 82.522 1.00 43.01 307 ASP A O 1
ATOM 2199 N N . GLY A 1 308 ? 34.269 54.027 81.181 1.00 45.70 308 GLY A N 1
ATOM 2200 C CA . GLY A 1 308 ? 32.933 54.107 80.615 1.00 43.41 308 GLY A CA 1
ATOM 2201 C C . GLY A 1 308 ? 32.078 55.170 81.301 1.00 38.51 308 GLY A C 1
ATOM 2202 O O . GLY A 1 308 ? 30.899 55.319 80.991 1.00 48.96 308 GLY A O 1
ATOM 2203 N N . ARG A 1 309 ? 32.637 55.888 82.250 1.00 31.85 309 ARG A N 1
ATOM 2204 C CA . ARG A 1 309 ? 31.882 56.923 82.939 1.00 39.23 309 ARG A CA 1
ATOM 2205 C C . ARG A 1 309 ? 32.108 58.293 82.300 1.00 35.52 309 ARG A C 1
ATOM 2206 O O . ARG A 1 309 ? 33.095 58.508 81.610 1.00 38.05 309 ARG A O 1
ATOM 2214 N N . ASN A 1 310 ? 31.186 59.213 82.514 1.00 37.12 310 ASN A N 1
ATOM 2215 C CA . ASN A 1 310 ? 31.285 60.509 81.882 1.00 39.28 310 ASN A CA 1
ATOM 2216 C C . ASN A 1 310 ? 30.839 61.657 82.737 1.00 39.52 310 ASN A C 1
ATOM 2217 O O . ASN A 1 310 ? 30.554 61.504 83.928 1.00 34.41 310 ASN A O 1
ATOM 2222 N N . ASN A 1 311 ? 30.796 62.816 82.074 1.00 38.91 311 ASN A N 1
ATOM 2223 C CA . ASN A 1 311 ? 30.412 64.086 82.645 1.00 40.75 311 ASN A CA 1
ATOM 2224 C C . ASN A 1 311 ? 29.282 64.667 81.788 1.00 43.42 311 ASN A C 1
ATOM 2225 O O . ASN A 1 311 ? 29.286 64.552 80.547 1.00 40.92 311 ASN A O 1
ATOM 2230 N N . LEU A 1 312 ? 28.322 65.299 82.446 1.00 38.18 312 LEU A N 1
ATOM 2231 C CA . LEU A 1 312 ? 27.137 65.821 81.749 1.00 39.77 312 LEU A CA 1
ATOM 2232 C C . LEU A 1 312 ? 27.201 67.320 81.340 1.00 41.33 312 LEU A C 1
ATOM 2233 O O . LEU A 1 312 ? 26.296 67.817 80.712 1.00 44.08 312 LEU A O 1
ATOM 2238 N N . GLY A 1 313 ? 28.269 68.027 81.693 1.00 37.90 313 GLY A N 1
ATOM 2239 C CA . GLY A 1 313 ? 28.358 69.404 81.269 1.00 37.70 313 GLY A CA 1
ATOM 2240 C C . GLY A 1 313 ? 28.957 70.317 82.300 1.00 39.60 313 GLY A C 1
ATOM 2241 O O . GLY A 1 313 ? 29.128 69.939 83.474 1.00 38.09 313 GLY A O 1
ATOM 2242 N N . VAL A 1 314 ? 29.245 71.533 81.867 1.00 37.82 314 VAL A N 1
ATOM 2243 C CA . VAL A 1 314 ? 29.848 72.516 82.732 1.00 35.21 314 VAL A CA 1
ATOM 2244 C C . VAL A 1 314 ? 29.114 73.835 82.680 1.00 39.82 314 VAL A C 1
ATOM 2245 O O . VAL A 1 314 ? 28.708 74.280 81.623 1.00 41.51 314 VAL A O 1
ATOM 2249 N N . VAL A 1 315 ? 28.914 74.445 83.834 1.00 40.31 315 VAL A N 1
ATOM 2250 C CA . VAL A 1 315 ? 28.352 75.766 83.881 1.00 36.26 315 VAL A CA 1
ATOM 2251 C C . VAL A 1 315 ? 29.379 76.420 84.804 1.00 41.54 315 VAL A C 1
ATOM 2252 O O . VAL A 1 315 ? 29.644 75.909 85.902 1.00 39.68 315 VAL A O 1
ATOM 2256 N N . THR A 1 316 ? 30.013 77.501 84.332 1.00 40.21 316 THR A N 1
ATOM 2257 C CA . THR A 1 316 ? 31.010 78.190 85.137 1.00 42.94 316 THR A CA 1
ATOM 2258 C C . THR A 1 316 ? 30.450 79.454 85.798 1.00 44.32 316 THR A C 1
ATOM 2259 O O . THR A 1 316 ? 29.691 80.199 85.199 1.00 47.85 316 THR A O 1
ATOM 2263 N N . LEU A 1 317 ? 30.821 79.665 87.051 1.00 42.55 317 LEU A N 1
ATOM 2264 C CA . LEU A 1 317 ? 30.359 80.817 87.823 1.00 40.55 317 LEU A CA 1
ATOM 2265 C C . LEU A 1 317 ? 31.494 81.843 87.761 1.00 41.59 317 LEU A C 1
ATOM 2266 O O . LEU A 1 317 ? 32.639 81.502 88.013 1.00 38.93 317 LEU A O 1
ATOM 2271 N N . ASN A 1 318 ? 31.178 83.079 87.396 1.00 40.81 318 ASN A N 1
ATOM 2272 C CA . ASN A 1 318 ? 32.174 84.146 87.289 1.00 41.85 318 ASN A CA 1
ATOM 2273 C C . ASN A 1 318 ? 32.328 84.755 88.695 1.00 45.95 318 ASN A C 1
ATOM 2274 O O . ASN A 1 318 ? 31.494 85.557 89.138 1.00 43.76 318 ASN A O 1
ATOM 2279 N N . LEU A 1 319 ? 33.383 84.349 89.401 1.00 47.72 319 LEU A N 1
ATOM 2280 C CA . LEU A 1 319 ? 33.596 84.797 90.766 1.00 49.37 319 LEU A CA 1
ATOM 2281 C C . LEU A 1 319 ? 33.934 86.286 90.893 1.00 47.81 319 LEU A C 1
ATOM 2282 O O . LEU A 1 319 ? 33.390 86.954 91.742 1.00 50.22 319 LEU A O 1
ATOM 2287 N N . PRO A 1 320 ? 34.843 86.816 90.065 1.00 48.77 320 PRO A N 1
ATOM 2288 C CA . PRO A 1 320 ? 35.123 88.248 90.204 1.00 47.49 320 PRO A CA 1
ATOM 2289 C C . PRO A 1 320 ? 33.854 89.069 90.050 1.00 44.46 320 PRO A C 1
ATOM 2290 O O . PRO A 1 320 ? 33.620 89.975 90.810 1.00 49.83 320 PRO A O 1
ATOM 2294 N N . ARG A 1 321 ? 33.003 88.696 89.115 1.00 45.07 321 ARG A N 1
ATOM 2295 C CA . ARG A 1 321 ? 31.768 89.423 88.866 1.00 44.89 321 ARG A CA 1
ATOM 2296 C C . ARG A 1 321 ? 30.729 89.443 90.001 1.00 47.46 321 ARG A C 1
ATOM 2297 O O . ARG A 1 321 ? 29.841 90.300 90.030 1.00 48.24 321 ARG A O 1
ATOM 2305 N N . ILE A 1 322 ? 30.819 88.490 90.922 1.00 50.42 322 ILE A N 1
ATOM 2306 C CA . ILE A 1 322 ? 29.915 88.460 92.062 1.00 49.15 322 ILE A CA 1
ATOM 2307 C C . ILE A 1 322 ? 30.451 89.560 92.976 1.00 48.31 322 ILE A C 1
ATOM 2308 O O . ILE A 1 322 ? 29.687 90.270 93.591 1.00 45.00 322 ILE A O 1
ATOM 2313 N N . ALA A 1 323 ? 31.777 89.664 93.078 1.00 46.53 323 ALA A N 1
ATOM 2314 C CA . ALA A 1 323 ? 32.394 90.699 93.929 1.00 49.72 323 ALA A CA 1
ATOM 2315 C C . ALA A 1 323 ? 32.137 92.092 93.330 1.00 46.12 323 ALA A C 1
ATOM 2316 O O . ALA A 1 323 ? 31.692 92.989 94.016 1.00 48.57 323 ALA A O 1
ATOM 2318 N N . LEU A 1 324 ? 32.418 92.241 92.043 1.00 43.31 324 LEU A N 1
ATOM 2319 C CA . LEU A 1 324 ? 32.195 93.477 91.330 1.00 43.01 324 LEU A CA 1
ATOM 2320 C C . LEU A 1 324 ? 30.747 93.928 91.519 1.00 46.23 324 LEU A C 1
ATOM 2321 O O . LEU A 1 324 ? 30.504 95.052 91.932 1.00 50.79 324 LEU A O 1
ATOM 2326 N N . ASP A 1 325 ? 29.779 93.063 91.239 1.00 47.08 325 ASP A N 1
ATOM 2327 C CA . ASP A 1 325 ? 28.372 93.463 91.395 1.00 47.74 325 ASP A CA 1
ATOM 2328 C C . ASP A 1 325 ? 27.991 93.756 92.847 1.00 47.58 325 ASP A C 1
ATOM 2329 O O . ASP A 1 325 ? 26.887 94.226 93.131 1.00 42.03 325 ASP A O 1
ATOM 2334 N N . SER A 1 326 ? 28.879 93.467 93.787 1.00 47.96 326 SER A N 1
ATOM 2335 C CA . SER A 1 326 ? 28.488 93.743 95.148 1.00 50.99 326 SER A CA 1
ATOM 2336 C C . SER A 1 326 ? 29.218 94.980 95.698 1.00 51.69 326 SER A C 1
ATOM 2337 O O . SER A 1 326 ? 29.161 95.287 96.882 1.00 46.79 326 SER A O 1
ATOM 2340 N N . TYR A 1 327 ? 29.904 95.697 94.810 1.00 54.02 327 TYR A N 1
ATOM 2341 C CA . TYR A 1 327 ? 30.534 96.931 95.222 1.00 52.37 327 TYR A CA 1
ATOM 2342 C C . TYR A 1 327 ? 29.406 97.942 95.272 1.00 52.62 327 TYR A C 1
ATOM 2343 O O . TYR A 1 327 ? 28.438 97.829 94.527 1.00 53.45 327 TYR A O 1
ATOM 2352 N N . ILE A 1 328 ? 29.505 98.876 96.208 1.00 54.34 328 ILE A N 1
ATOM 2353 C CA . ILE A 1 328 ? 28.558 99.976 96.329 1.00 54.79 328 ILE A CA 1
ATOM 2354 C C . ILE A 1 328 ? 29.536 101.114 96.084 1.00 53.16 328 ILE A C 1
ATOM 2355 O O . ILE A 1 328 ? 30.489 101.270 96.845 1.00 53.30 328 ILE A O 1
ATOM 2360 N N . GLY A 1 329 ? 29.328 101.889 95.026 1.00 54.13 329 GLY A N 1
ATOM 2361 C CA . GLY A 1 329 ? 30.262 102.962 94.748 1.00 54.67 329 GLY A CA 1
ATOM 2362 C C . GLY A 1 329 ? 31.607 102.276 94.578 1.00 58.76 329 GLY A C 1
ATOM 2363 O O . GLY A 1 329 ? 31.703 101.319 93.823 1.00 59.90 329 GLY A O 1
ATOM 2364 N N . THR A 1 330 ? 32.637 102.714 95.289 1.00 57.54 330 THR A N 1
ATOM 2365 C CA . THR A 1 330 ? 33.940 102.075 95.163 1.00 55.25 330 THR A CA 1
ATOM 2366 C C . THR A 1 330 ? 34.318 101.119 96.288 1.00 52.90 330 THR A C 1
ATOM 2367 O O . THR A 1 330 ? 35.489 100.755 96.400 1.00 51.63 330 THR A O 1
ATOM 2371 N N . GLN A 1 331 ? 33.397 100.741 97.161 1.00 48.36 331 GLN A N 1
ATOM 2372 C CA . GLN A 1 331 ? 33.823 99.819 98.204 1.00 49.33 331 GLN A CA 1
ATOM 2373 C C . GLN A 1 331 ? 33.037 98.528 98.219 1.00 50.60 331 GLN A C 1
ATOM 2374 O O . GLN A 1 331 ? 31.866 98.468 97.828 1.00 48.94 331 GLN A O 1
ATOM 2380 N N . PHE A 1 332 ? 33.690 97.485 98.694 1.00 52.77 332 PHE A N 1
ATOM 2381 C CA . PHE A 1 332 ? 33.048 96.188 98.756 1.00 57.19 332 PHE A CA 1
ATOM 2382 C C . PHE A 1 332 ? 31.908 96.160 99.793 1.00 56.71 332 PHE A C 1
ATOM 2383 O O . PHE A 1 332 ? 31.977 96.828 100.824 1.00 62.01 332 PHE A O 1
ATOM 2391 N N . ASN A 1 333 ? 30.845 95.422 99.508 1.00 53.88 333 ASN A N 1
ATOM 2392 C CA . ASN A 1 333 ? 29.779 95.289 100.494 1.00 54.42 333 ASN A CA 1
ATOM 2393 C C . ASN A 1 333 ? 29.541 93.800 100.779 1.00 57.91 333 ASN A C 1
ATOM 2394 O O . ASN A 1 333 ? 28.870 93.106 100.005 1.00 60.17 333 ASN A O 1
ATOM 2399 N N . GLU A 1 334 ? 30.106 93.330 101.887 1.00 59.31 334 GLU A N 1
ATOM 2400 C CA . GLU A 1 334 ? 30.016 91.940 102.310 1.00 62.79 334 GLU A CA 1
ATOM 2401 C C . GLU A 1 334 ? 28.615 91.342 102.320 1.00 61.26 334 GLU A C 1
ATOM 2402 O O . GLU A 1 334 ? 28.409 90.242 101.818 1.00 63.37 334 GLU A O 1
ATOM 2408 N N . GLN A 1 335 ? 27.645 92.054 102.870 1.00 58.15 335 GLN A N 1
ATOM 2409 C CA . GLN A 1 335 ? 26.284 91.535 102.930 1.00 56.32 335 GLN A CA 1
ATOM 2410 C C . GLN A 1 335 ? 25.717 91.326 101.530 1.00 55.59 335 GLN A C 1
ATOM 2411 O O . GLN A 1 335 ? 24.962 90.391 101.282 1.00 56.58 335 GLN A O 1
ATOM 2417 N N . LYS A 1 336 ? 26.079 92.211 100.610 1.00 53.80 336 LYS A N 1
ATOM 2418 C CA . LYS A 1 336 ? 25.624 92.114 99.233 1.00 50.34 336 LYS A CA 1
ATOM 2419 C C . LYS A 1 336 ? 26.257 90.886 98.541 1.00 48.79 336 LYS A C 1
ATOM 2420 O O . LYS A 1 336 ? 25.631 90.240 97.719 1.00 49.02 336 LYS A O 1
ATOM 2426 N N . PHE A 1 337 ? 27.498 90.588 98.897 1.00 44.07 337 PHE A N 1
ATOM 2427 C CA . PHE A 1 337 ? 28.236 89.493 98.328 1.00 47.31 337 PHE A CA 1
ATOM 2428 C C . PHE A 1 337 ? 27.533 88.204 98.673 1.00 50.71 337 PHE A C 1
ATOM 2429 O O . PHE A 1 337 ? 27.259 87.396 97.795 1.00 50.10 337 PHE A O 1
ATOM 2437 N N . VAL A 1 338 ? 27.248 88.026 99.962 1.00 53.12 338 VAL A N 1
ATOM 2438 C CA . VAL A 1 338 ? 26.538 86.861 100.458 1.00 51.72 338 VAL A CA 1
ATOM 2439 C C . VAL A 1 338 ? 25.244 86.628 99.676 1.00 53.31 338 VAL A C 1
ATOM 2440 O O . VAL A 1 338 ? 25.005 85.530 99.192 1.00 52.97 338 VAL A O 1
ATOM 2444 N N . GLU A 1 339 ? 24.420 87.659 99.523 1.00 55.90 339 GLU A N 1
ATOM 2445 C CA . GLU A 1 339 ? 23.144 87.494 98.815 1.00 58.12 339 GLU A CA 1
ATOM 2446 C C . GLU A 1 339 ? 23.285 87.113 97.344 1.00 59.05 339 GLU A C 1
ATOM 2447 O O . GLU A 1 339 ? 22.506 86.299 96.818 1.00 60.88 339 GLU A O 1
ATOM 2453 N N . LEU A 1 340 ? 24.266 87.716 96.681 1.00 54.58 340 LEU A N 1
ATOM 2454 C CA . LEU A 1 340 ? 24.497 87.440 95.285 1.00 51.14 340 LEU A CA 1
ATOM 2455 C C . LEU A 1 340 ? 25.066 86.025 95.095 1.00 48.82 340 LEU A C 1
ATOM 2456 O O . LEU A 1 340 ? 24.671 85.331 94.163 1.00 48.84 340 LEU A O 1
ATOM 2461 N N . PHE A 1 341 ? 25.987 85.625 95.972 1.00 43.68 341 PHE A N 1
ATOM 2462 C CA . PHE A 1 341 ? 26.603 84.301 95.929 1.00 45.33 341 PHE A CA 1
ATOM 2463 C C . PHE A 1 341 ? 25.499 83.257 96.066 1.00 48.85 341 PHE A C 1
ATOM 2464 O O . PHE A 1 341 ? 25.456 82.314 95.279 1.00 49.92 341 PHE A O 1
ATOM 2472 N N . ASN A 1 342 ? 24.588 83.443 97.022 1.00 48.23 342 ASN A N 1
ATOM 2473 C CA . ASN A 1 342 ? 23.501 82.492 97.192 1.00 49.51 342 ASN A CA 1
ATOM 2474 C C . ASN A 1 342 ? 22.566 82.500 96.010 1.00 48.86 342 ASN A C 1
ATOM 2475 O O . ASN A 1 342 ? 22.081 81.461 95.579 1.00 54.81 342 ASN A O 1
ATOM 2480 N N . GLU A 1 343 ? 22.299 83.673 95.486 1.00 46.42 343 GLU A N 1
ATOM 2481 C CA . GLU A 1 343 ? 21.425 83.787 94.335 1.00 45.26 343 GLU A CA 1
ATOM 2482 C C . GLU A 1 343 ? 22.072 83.091 93.087 1.00 42.68 343 GLU A C 1
ATOM 2483 O O . GLU A 1 343 ? 21.437 82.335 92.359 1.00 38.27 343 GLU A O 1
ATOM 2489 N N . ARG A 1 344 ? 23.352 83.334 92.870 1.00 38.22 344 ARG A N 1
ATOM 2490 C CA . ARG A 1 344 ? 24.029 82.767 91.737 1.00 39.75 344 ARG A CA 1
ATOM 2491 C C . ARG A 1 344 ? 24.303 81.256 91.813 1.00 43.74 344 ARG A C 1
ATOM 2492 O O . ARG A 1 344 ? 24.353 80.599 90.770 1.00 42.32 344 ARG A O 1
ATOM 2500 N N . MET A 1 345 ? 24.454 80.712 93.024 1.00 41.66 345 MET A N 1
ATOM 2501 C CA . MET A 1 345 ? 24.674 79.288 93.170 1.00 42.67 345 MET A CA 1
ATOM 2502 C C . MET A 1 345 ? 23.391 78.614 92.684 1.00 46.18 345 MET A C 1
ATOM 2503 O O . MET A 1 345 ? 23.447 77.678 91.876 1.00 47.08 345 MET A O 1
ATOM 2508 N N . ASP A 1 346 ? 22.245 79.127 93.124 1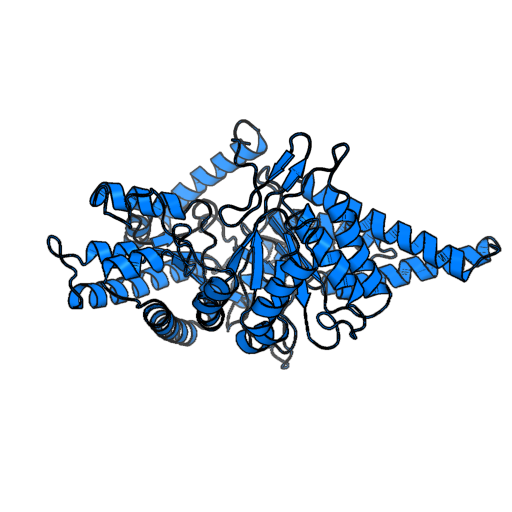.00 42.54 346 ASP A N 1
ATOM 2509 C CA . ASP A 1 346 ? 20.946 78.591 92.722 1.00 44.88 346 ASP A CA 1
ATOM 2510 C C . ASP A 1 346 ? 20.762 78.655 91.209 1.00 46.19 346 ASP A C 1
ATOM 2511 O O . ASP A 1 346 ? 20.271 77.700 90.581 1.00 49.39 346 ASP A O 1
ATOM 2516 N N . LEU A 1 347 ? 21.142 79.799 90.650 1.00 41.90 347 LEU A N 1
ATOM 2517 C CA . LEU A 1 347 ? 21.064 80.055 89.230 1.00 41.58 347 LEU A CA 1
ATOM 2518 C C . LEU A 1 347 ? 21.904 78.987 88.488 1.00 39.61 347 LEU A C 1
ATOM 2519 O O . LEU A 1 347 ? 21.443 78.374 87.520 1.00 34.80 347 LEU A O 1
ATOM 2524 N N . CYS A 1 348 ? 23.113 78.752 88.973 1.00 40.29 348 CYS A N 1
ATOM 2525 C CA . CYS A 1 348 ? 23.982 77.749 88.373 1.00 46.09 348 CYS A CA 1
ATOM 2526 C C . CYS A 1 348 ? 23.329 76.378 88.359 1.00 43.45 348 CYS A C 1
ATOM 2527 O O . CYS A 1 348 ? 23.340 75.673 87.343 1.00 44.61 348 CYS A O 1
ATOM 2530 N N . PHE A 1 349 ? 22.719 76.048 89.482 1.00 40.88 349 PHE A N 1
ATOM 2531 C CA . PHE A 1 349 ? 22.038 74.796 89.670 1.00 40.74 349 PHE A CA 1
ATOM 2532 C C . PHE A 1 349 ? 20.888 74.694 88.678 1.00 44.14 349 PHE A C 1
ATOM 2533 O O . PHE A 1 349 ? 20.670 73.657 88.061 1.00 47.70 349 PHE A O 1
ATOM 2541 N N . GLU A 1 350 ? 20.151 75.778 88.512 1.00 43.84 350 GLU A N 1
ATOM 2542 C CA . GLU A 1 350 ? 19.042 75.756 87.590 1.00 41.28 350 GLU A CA 1
ATOM 2543 C C . GLU A 1 350 ? 19.548 75.572 86.152 1.00 42.66 350 GLU A C 1
ATOM 2544 O O . GLU A 1 350 ? 18.881 74.976 85.310 1.00 41.67 350 GLU A O 1
ATOM 2550 N N . ALA A 1 351 ? 20.755 76.066 85.891 1.00 41.52 351 ALA A N 1
ATOM 2551 C CA . ALA A 1 351 ? 21.338 75.996 84.570 1.00 39.66 351 ALA A CA 1
ATOM 2552 C C . ALA A 1 351 ? 21.790 74.571 84.223 1.00 37.69 351 ALA A C 1
ATOM 2553 O O . ALA A 1 351 ? 21.552 74.105 83.113 1.00 36.39 351 ALA A O 1
ATOM 2555 N N . LEU A 1 352 ? 22.414 73.895 85.185 1.00 39.03 352 LEU A N 1
ATOM 2556 C CA . LEU A 1 352 ? 22.886 72.516 85.039 1.00 37.47 352 LEU A CA 1
ATOM 2557 C C . LEU A 1 352 ? 21.692 71.547 84.912 1.00 41.73 352 LEU A C 1
ATOM 2558 O O . LEU A 1 352 ? 21.727 70.627 84.081 1.00 45.50 352 LEU A O 1
ATOM 2563 N N . MET A 1 353 ? 20.640 71.782 85.702 1.00 39.00 353 MET A N 1
ATOM 2564 C CA . MET A 1 353 ? 19.463 70.936 85.652 1.00 42.60 353 MET A CA 1
ATOM 2565 C C . MET A 1 353 ? 18.648 71.147 84.386 1.00 42.21 353 MET A C 1
ATOM 2566 O O . MET A 1 353 ? 18.072 70.221 83.839 1.00 44.71 353 MET A O 1
ATOM 2571 N N . CYS A 1 354 ? 18.568 72.375 83.933 1.00 43.32 354 CYS A N 1
ATOM 2572 C CA . CYS A 1 354 ? 17.831 72.643 82.724 1.00 42.61 354 CYS A CA 1
ATOM 2573 C C . CYS A 1 354 ? 18.364 71.776 81.578 1.00 45.35 354 CYS A C 1
ATOM 2574 O O . CYS A 1 354 ? 17.577 71.216 80.825 1.00 46.46 354 CYS A O 1
ATOM 2577 N N . ARG A 1 355 ? 19.683 71.641 81.438 1.00 44.32 355 ARG A N 1
ATOM 2578 C CA . ARG A 1 355 ? 20.191 70.842 80.328 1.00 47.74 355 ARG A CA 1
ATOM 2579 C C . ARG A 1 355 ? 20.192 69.339 80.600 1.00 48.10 355 ARG A C 1
ATOM 2580 O O . ARG A 1 355 ? 20.084 68.536 79.679 1.00 50.93 355 ARG A O 1
ATOM 2588 N N . ILE A 1 356 ? 20.334 68.954 81.859 1.00 42.19 356 ILE A N 1
ATOM 2589 C CA . ILE A 1 356 ? 20.291 67.555 82.196 1.00 41.31 356 ILE A CA 1
ATOM 2590 C C . ILE A 1 356 ? 18.838 67.111 81.897 1.00 47.83 356 ILE A C 1
ATOM 2591 O O . ILE A 1 356 ? 18.604 65.990 81.479 1.00 48.26 356 ILE A O 1
ATOM 2596 N N . SER A 1 357 ? 17.868 68.005 82.093 1.00 46.46 357 SER A N 1
ATOM 2597 C CA . SER A 1 357 ? 16.464 67.676 81.840 1.00 49.60 357 SER A CA 1
ATOM 2598 C C . SER A 1 357 ? 16.116 67.481 80.379 1.00 49.09 357 SER A C 1
ATOM 2599 O O . SER A 1 357 ? 15.139 66.816 80.044 1.00 50.44 357 SER A O 1
ATOM 2602 N N . SER A 1 358 ? 16.902 68.087 79.511 1.00 47.42 358 SER A N 1
ATOM 2603 C CA . SER A 1 358 ? 16.651 67.949 78.105 1.00 51.44 358 SER A CA 1
ATOM 2604 C C . SER A 1 358 ? 17.025 66.488 77.690 1.00 52.30 358 SER A C 1
ATOM 2605 O O . SER A 1 358 ? 16.522 65.981 76.678 1.00 55.92 358 SER A O 1
ATOM 2608 N N . LEU A 1 359 ? 17.894 65.825 78.474 1.00 50.85 359 LEU A N 1
ATOM 2609 C CA . LEU A 1 359 ? 18.297 64.434 78.205 1.00 47.28 359 LEU A CA 1
ATOM 2610 C C . LEU A 1 359 ? 17.147 63.438 78.431 1.00 44.77 359 LEU A C 1
ATOM 2611 O O . LEU A 1 359 ? 17.237 62.296 78.007 1.00 49.58 359 LEU A O 1
ATOM 2616 N N . LYS A 1 360 ? 16.059 63.874 79.062 1.00 43.78 360 LYS A N 1
ATOM 2617 C CA . LYS A 1 360 ? 14.947 62.991 79.309 1.00 43.56 360 LYS A CA 1
ATOM 2618 C C . LYS A 1 360 ? 14.274 62.531 78.031 1.00 47.06 360 LYS A C 1
ATOM 2619 O O . LYS A 1 360 ? 14.041 63.335 77.128 1.00 47.65 360 LYS A O 1
ATOM 2625 N N . GLY A 1 361 ? 13.951 61.235 77.956 1.00 45.27 361 GLY A N 1
ATOM 2626 C CA . GLY A 1 361 ? 13.277 60.705 76.777 1.00 41.13 361 GLY A CA 1
ATOM 2627 C C . GLY A 1 361 ? 14.165 60.457 75.566 1.00 41.59 361 GLY A C 1
ATOM 2628 O O . GLY A 1 361 ? 13.702 59.929 74.580 1.00 47.06 361 GLY A O 1
ATOM 2629 N N . VAL A 1 362 ? 15.432 60.850 75.634 1.00 44.81 362 VAL A N 1
ATOM 2630 C CA . VAL A 1 362 ? 16.389 60.650 74.553 1.00 42.38 362 VAL A CA 1
ATOM 2631 C C . VAL A 1 362 ? 16.774 59.186 74.510 1.00 45.21 362 VAL A C 1
ATOM 2632 O O . VAL A 1 362 ? 17.039 58.566 75.535 1.00 46.81 362 VAL A O 1
ATOM 2636 N N . LYS A 1 363 ? 16.789 58.622 73.315 1.00 45.80 363 LYS A N 1
ATOM 2637 C CA . LYS A 1 363 ? 17.085 57.204 73.150 1.00 43.05 363 LYS A CA 1
ATOM 2638 C C . LYS A 1 363 ? 18.537 56.853 72.858 1.00 44.82 363 LYS A C 1
ATOM 2639 O O . LYS A 1 363 ? 19.304 57.698 72.368 1.00 45.62 363 LYS A O 1
ATOM 2645 N N . ALA A 1 364 ? 18.931 55.604 73.145 1.00 43.09 364 ALA A N 1
ATOM 2646 C CA . ALA A 1 364 ? 20.309 55.222 72.882 1.00 41.06 364 ALA A CA 1
ATOM 2647 C C . ALA A 1 364 ? 20.623 55.254 71.387 1.00 42.35 364 ALA A C 1
ATOM 2648 O O . ALA A 1 364 ? 21.811 55.182 70.989 1.00 42.77 364 ALA A O 1
ATOM 2650 N N . THR A 1 365 ? 19.587 55.371 70.543 1.00 38.75 365 THR A N 1
ATOM 2651 C CA . THR A 1 365 ? 19.844 55.425 69.100 1.00 38.11 365 THR A CA 1
ATOM 2652 C C . THR A 1 365 ? 20.643 56.647 68.714 1.00 40.32 365 THR A C 1
ATOM 2653 O O . THR A 1 365 ? 21.234 56.701 67.650 1.00 44.74 365 THR A O 1
ATOM 2657 N N . VAL A 1 366 ? 20.673 57.628 69.605 1.00 42.67 366 VAL A N 1
ATOM 2658 C CA . VAL A 1 366 ? 21.383 58.866 69.381 1.00 41.17 366 VAL A CA 1
ATOM 2659 C C . VAL A 1 366 ? 22.898 58.712 69.202 1.00 43.21 366 VAL A C 1
ATOM 2660 O O . VAL A 1 366 ? 23.515 59.528 68.528 1.00 43.24 366 VAL A O 1
ATOM 2664 N N . ALA A 1 367 ? 23.511 57.709 69.836 1.00 42.00 367 ALA A N 1
ATOM 2665 C CA . ALA A 1 367 ? 24.960 57.489 69.706 1.00 40.63 367 ALA A CA 1
ATOM 2666 C C . ALA A 1 367 ? 25.324 56.033 70.012 1.00 42.91 367 ALA A C 1
ATOM 2667 O O . ALA A 1 367 ? 25.790 55.710 71.107 1.00 42.89 367 ALA A O 1
ATOM 2669 N N . PRO A 1 368 ? 25.134 55.139 69.041 1.00 41.16 368 PRO A N 1
ATOM 2670 C CA . PRO A 1 368 ? 25.444 53.702 69.202 1.00 46.27 368 PRO A CA 1
ATOM 2671 C C . PRO A 1 368 ? 26.843 53.354 69.809 1.00 45.62 368 PRO A C 1
ATOM 2672 O O . PRO A 1 368 ? 26.970 52.476 70.675 1.00 46.33 368 PRO A O 1
ATOM 2676 N N . ILE A 1 369 ? 27.883 54.040 69.370 1.00 44.02 369 ILE A N 1
ATOM 2677 C CA . ILE A 1 369 ? 29.191 53.761 69.889 1.00 46.12 369 ILE A CA 1
ATOM 2678 C C . ILE A 1 369 ? 29.229 54.031 71.387 1.00 46.39 369 ILE A C 1
ATOM 2679 O O . ILE A 1 369 ? 29.881 53.316 72.142 1.00 50.71 369 ILE A O 1
ATOM 2684 N N . LEU A 1 370 ? 28.502 55.039 71.836 1.00 43.35 370 LEU A N 1
ATOM 2685 C CA . LEU A 1 370 ? 28.531 55.360 73.254 1.00 40.49 370 LEU A CA 1
ATOM 2686 C C . LEU A 1 370 ? 27.658 54.493 74.135 1.00 38.85 370 LEU A C 1
ATOM 2687 O O . LEU A 1 370 ? 28.074 54.049 75.207 1.00 42.33 370 LEU A O 1
ATOM 2692 N N . TYR A 1 371 ? 26.428 54.297 73.690 1.00 39.85 371 TYR A N 1
ATOM 2693 C CA . TYR A 1 371 ? 25.423 53.607 74.473 1.00 40.49 371 TYR A CA 1
ATOM 2694 C C . TYR A 1 371 ? 25.150 52.138 74.219 1.00 43.48 371 TYR A C 1
ATOM 2695 O O . TYR A 1 371 ? 24.610 51.463 75.082 1.00 44.86 371 TYR A O 1
ATOM 2704 N N . GLN A 1 372 ? 25.494 51.660 73.029 1.00 43.98 372 GLN A N 1
ATOM 2705 C CA . GLN A 1 372 ? 25.216 50.291 72.679 1.00 45.75 372 GLN A CA 1
ATOM 2706 C C . GLN A 1 372 ? 26.450 49.431 72.500 1.00 47.42 372 GLN A C 1
ATOM 2707 O O . GLN A 1 372 ? 26.495 48.318 72.964 1.00 52.04 372 GLN A O 1
ATOM 2713 N N . GLU A 1 373 ? 27.471 49.979 71.877 1.00 47.34 373 GLU A N 1
ATOM 2714 C CA . GLU A 1 373 ? 28.650 49.225 71.620 1.00 47.10 373 GLU A CA 1
ATOM 2715 C C . GLU A 1 373 ? 29.746 49.337 72.646 1.00 51.65 373 GLU A C 1
ATOM 2716 O O . GLU A 1 373 ? 30.909 49.067 72.338 1.00 57.21 373 GLU A O 1
ATOM 2722 N N . GLY A 1 374 ? 29.397 49.762 73.860 1.00 52.46 374 GLY A N 1
ATOM 2723 C CA . GLY A 1 374 ? 30.385 49.786 74.921 1.00 44.75 374 GLY A CA 1
ATOM 2724 C C . GLY A 1 374 ? 31.304 50.925 75.328 1.00 44.77 374 GLY A C 1
ATOM 2725 O O . GLY A 1 374 ? 31.974 50.769 76.363 1.00 42.18 374 GLY A O 1
ATOM 2726 N N . ALA A 1 375 ? 31.371 52.054 74.629 1.00 37.46 375 ALA A N 1
ATOM 2727 C CA . ALA A 1 375 ? 32.308 53.066 75.142 1.00 38.84 375 ALA A CA 1
ATOM 2728 C C . ALA A 1 375 ? 31.945 53.522 76.563 1.00 38.58 375 ALA A C 1
ATOM 2729 O O . ALA A 1 375 ? 32.841 53.896 77.340 1.00 32.32 375 ALA A O 1
ATOM 2731 N N . PHE A 1 376 ? 30.655 53.462 76.921 1.00 38.20 376 PHE A N 1
ATOM 2732 C CA . PHE A 1 376 ? 30.244 53.873 78.279 1.00 40.68 376 PHE A CA 1
ATOM 2733 C C . PHE A 1 376 ? 30.117 52.687 79.231 1.00 43.22 376 PHE A C 1
ATOM 2734 O O . PHE A 1 376 ? 29.462 52.764 80.259 1.00 45.14 376 PHE A O 1
ATOM 2742 N N . GLY A 1 377 ? 30.740 51.572 78.868 1.00 46.12 377 GLY A N 1
ATOM 2743 C CA . GLY A 1 377 ? 30.700 50.398 79.714 1.00 49.83 377 GLY A CA 1
ATOM 2744 C C . GLY A 1 377 ? 29.378 49.687 79.967 1.00 47.88 377 GLY A C 1
ATOM 2745 O O . GLY A 1 377 ? 29.251 49.013 80.970 1.00 53.29 377 GLY A O 1
ATOM 2746 N N . VAL A 1 378 ? 28.388 49.837 79.108 1.00 47.85 378 VAL A N 1
ATOM 2747 C CA . VAL A 1 378 ? 27.113 49.122 79.286 1.00 48.84 378 VAL A CA 1
ATOM 2748 C C . VAL A 1 378 ? 26.568 48.859 77.899 1.00 51.72 378 VAL A C 1
ATOM 2749 O O . VAL A 1 378 ? 27.174 49.242 76.898 1.00 57.55 378 VAL A O 1
ATOM 2753 N N . ARG A 1 379 ? 25.437 48.185 77.824 1.00 52.43 379 ARG A N 1
ATOM 2754 C CA . ARG A 1 379 ? 24.833 47.920 76.531 1.00 51.42 379 ARG A CA 1
ATOM 2755 C C . ARG A 1 379 ? 23.368 48.188 76.694 1.00 49.86 379 ARG A C 1
ATOM 2756 O O . ARG A 1 379 ? 22.636 47.374 77.267 1.00 52.59 379 ARG A O 1
ATOM 2764 N N . LEU A 1 380 ? 22.956 49.337 76.191 1.00 44.08 380 LEU A N 1
ATOM 2765 C CA . LEU A 1 380 ? 21.565 49.755 76.227 1.00 40.66 380 LEU A CA 1
ATOM 2766 C C . LEU A 1 380 ? 20.981 49.296 74.904 1.00 40.65 380 LEU A C 1
ATOM 2767 O O . LEU A 1 380 ? 21.698 49.177 73.898 1.00 38.49 380 LEU A O 1
ATOM 2772 N N . LYS A 1 381 ? 19.689 49.017 74.900 1.00 41.75 381 LYS A N 1
ATOM 2773 C CA . LYS A 1 381 ? 19.004 48.641 73.677 1.00 49.10 381 LYS A CA 1
ATOM 2774 C C . LYS A 1 381 ? 18.701 49.957 72.915 1.00 53.07 381 LYS A C 1
ATOM 2775 O O . LYS A 1 381 ? 18.628 51.032 73.523 1.00 54.03 381 LYS A O 1
ATOM 2781 N N . PRO A 1 382 ? 18.511 49.895 71.583 1.00 53.89 382 PRO A N 1
ATOM 2782 C CA . PRO A 1 382 ? 18.221 51.150 70.892 1.00 52.68 382 PRO A CA 1
ATOM 2783 C C . PRO A 1 382 ? 17.105 51.933 71.573 1.00 50.72 382 PRO A C 1
ATOM 2784 O O . PRO A 1 382 ? 17.144 53.165 71.639 1.00 53.81 382 PRO A O 1
ATOM 2788 N N . ASP A 1 383 ? 16.108 51.237 72.095 1.00 50.33 383 ASP A N 1
ATOM 2789 C CA . ASP A 1 383 ? 15.011 51.949 72.736 1.00 51.18 383 ASP A CA 1
ATOM 2790 C C . ASP A 1 383 ? 15.088 52.291 74.232 1.00 46.89 383 ASP A C 1
ATOM 2791 O O . ASP A 1 383 ? 14.091 52.688 74.840 1.00 45.32 383 ASP A O 1
ATOM 2796 N N . ASP A 1 384 ? 16.259 52.132 74.840 1.00 45.94 384 ASP A N 1
ATOM 2797 C CA . ASP A 1 384 ? 16.416 52.497 76.242 1.00 46.20 384 ASP A CA 1
ATOM 2798 C C . ASP A 1 384 ? 16.761 53.981 76.305 1.00 43.80 384 ASP A C 1
ATOM 2799 O O . ASP A 1 384 ? 17.424 54.507 75.405 1.00 47.27 384 ASP A O 1
ATOM 2804 N N . ASP A 1 385 ? 16.310 54.633 77.364 1.00 42.49 385 ASP A N 1
ATOM 2805 C CA . ASP A 1 385 ? 16.580 56.028 77.616 1.00 41.53 385 ASP A CA 1
ATOM 2806 C C . ASP A 1 385 ? 17.996 56.108 78.134 1.00 45.08 385 ASP A C 1
ATOM 2807 O O . ASP A 1 385 ? 18.398 55.315 78.979 1.00 43.90 385 ASP A O 1
ATOM 2812 N N . ILE A 1 386 ? 18.772 57.063 77.645 1.00 45.81 386 ILE A N 1
ATOM 2813 C CA . ILE A 1 386 ? 20.138 57.193 78.129 1.00 42.18 386 ILE A CA 1
ATOM 2814 C C . ILE A 1 386 ? 20.251 57.838 79.510 1.00 42.56 386 ILE A C 1
ATOM 2815 O O . ILE A 1 386 ? 21.227 57.596 80.218 1.00 45.96 386 ILE A O 1
ATOM 2820 N N . ILE A 1 387 ? 19.256 58.635 79.904 1.00 43.46 387 ILE A N 1
ATOM 2821 C CA . ILE A 1 387 ? 19.324 59.396 81.164 1.00 43.73 387 ILE A CA 1
ATOM 2822 C C . ILE A 1 387 ? 19.510 58.457 82.367 1.00 44.60 387 ILE A C 1
ATOM 2823 O O . ILE A 1 387 ? 20.271 58.753 83.279 1.00 47.90 387 ILE A O 1
ATOM 2828 N N . GLU A 1 388 ? 18.856 57.306 82.351 1.00 47.00 388 GLU A N 1
ATOM 2829 C CA . GLU A 1 388 ? 18.967 56.359 83.467 1.00 46.89 388 GLU A CA 1
ATOM 2830 C C . GLU A 1 388 ? 20.398 55.942 83.750 1.00 44.65 388 GLU A C 1
ATOM 2831 O O . GLU A 1 388 ? 20.788 55.721 84.890 1.00 44.56 388 GLU A O 1
ATOM 2837 N N . LEU A 1 389 ? 21.200 55.875 82.706 1.00 45.46 389 LEU A N 1
ATOM 2838 C CA . LEU A 1 389 ? 22.596 55.518 82.868 1.00 46.33 389 LEU A CA 1
ATOM 2839 C C . LEU A 1 389 ? 23.451 56.523 83.658 1.00 48.21 389 LEU A C 1
ATOM 2840 O O . LEU A 1 389 ? 24.440 56.143 84.261 1.00 55.74 389 LEU A O 1
ATOM 2845 N N . PHE A 1 390 ? 23.057 57.794 83.683 1.00 47.66 390 PHE A N 1
ATOM 2846 C CA . PHE A 1 390 ? 23.846 58.840 84.339 1.00 46.98 390 PHE A CA 1
ATOM 2847 C C . PHE A 1 390 ? 23.514 59.121 85.798 1.00 45.13 390 PHE A C 1
ATOM 2848 O O . PHE A 1 390 ? 24.271 59.790 86.488 1.00 45.53 390 PHE A O 1
ATOM 2856 N N . LYS A 1 391 ? 22.371 58.628 86.233 1.00 44.27 391 LYS A N 1
ATOM 2857 C CA . LYS A 1 391 ? 21.886 58.854 87.567 1.00 48.98 391 LYS A CA 1
ATOM 2858 C C . LYS A 1 391 ? 22.650 58.216 88.724 1.00 48.63 391 LYS A C 1
ATOM 2859 O O . LYS A 1 391 ? 23.608 57.441 88.533 1.00 42.42 391 LYS A O 1
ATOM 2865 N N . ASN A 1 392 ? 22.222 58.617 89.922 1.00 46.93 392 ASN A N 1
ATOM 2866 C CA . ASN A 1 392 ? 22.767 58.130 91.174 1.00 46.65 392 ASN A CA 1
ATOM 2867 C C . ASN A 1 392 ? 24.265 58.133 91.265 1.00 46.38 392 ASN A C 1
ATOM 2868 O O . ASN A 1 392 ? 24.850 57.173 91.761 1.00 47.58 392 ASN A O 1
ATOM 2873 N N . GLY A 1 393 ? 24.886 59.201 90.775 1.00 44.76 393 GLY A N 1
ATOM 2874 C CA . GLY A 1 393 ? 26.333 59.342 90.879 1.00 36.97 393 GLY A CA 1
ATOM 2875 C C . GLY A 1 393 ? 27.199 58.715 89.832 1.00 43.75 393 GLY A C 1
ATOM 2876 O O . GLY A 1 393 ? 28.398 58.831 89.951 1.00 49.86 393 GLY A O 1
ATOM 2877 N N . ARG A 1 394 ? 26.655 58.052 88.808 1.00 44.06 394 ARG A N 1
ATOM 2878 C CA . ARG A 1 394 ? 27.561 57.434 87.824 1.00 41.21 394 ARG A CA 1
ATOM 2879 C C . ARG A 1 394 ? 28.267 58.500 86.982 1.00 42.26 394 ARG A C 1
ATOM 2880 O O . ARG A 1 394 ? 29.489 58.444 86.721 1.00 42.75 394 ARG A O 1
ATOM 2888 N N . SER A 1 395 ? 27.497 59.480 86.548 1.00 40.30 395 SER A N 1
ATOM 2889 C CA . SER A 1 395 ? 28.076 60.565 85.777 1.00 40.63 395 SER A CA 1
ATOM 2890 C C . SER A 1 395 ? 28.355 61.735 86.725 1.00 40.99 395 SER A C 1
ATOM 2891 O O . SER A 1 395 ? 27.702 61.857 87.765 1.00 37.70 395 SER A O 1
ATOM 2894 N N . SER A 1 396 ? 29.374 62.536 86.414 1.00 41.83 396 SER A N 1
ATOM 2895 C CA . SER A 1 396 ? 29.603 63.742 87.196 1.00 40.37 396 SER A CA 1
ATOM 2896 C C . SER A 1 396 ? 28.960 64.894 86.379 1.00 41.81 396 SER A C 1
ATOM 2897 O O . SER A 1 396 ? 28.686 64.737 85.185 1.00 38.59 396 SER A O 1
ATOM 2900 N N . VAL A 1 397 ? 28.708 66.016 87.056 1.00 43.19 397 VAL A N 1
ATOM 2901 C CA . VAL A 1 397 ? 28.133 67.240 86.507 1.00 39.21 397 VAL A CA 1
ATOM 2902 C C . VAL A 1 397 ? 29.029 68.329 87.110 1.00 41.03 397 VAL A C 1
ATOM 2903 O O . VAL A 1 397 ? 29.279 68.319 88.302 1.00 39.63 397 VAL A O 1
ATOM 2907 N N . SER A 1 398 ? 29.517 69.258 86.288 1.00 41.01 398 SER A N 1
ATOM 2908 C CA . SER A 1 398 ? 30.442 70.266 86.754 1.00 39.09 398 SER A CA 1
ATOM 2909 C C . SER A 1 398 ? 29.980 71.715 86.985 1.00 39.68 398 SER A C 1
ATOM 2910 O O . SER A 1 398 ? 29.398 72.350 86.115 1.00 37.30 398 SER A O 1
ATOM 2913 N N . LEU A 1 399 ? 30.280 72.224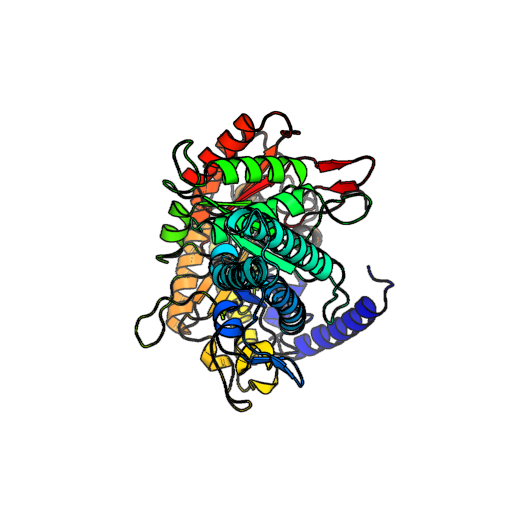 88.172 1.00 39.52 399 LEU A N 1
ATOM 2914 C CA . LEU A 1 399 ? 30.030 73.628 88.523 1.00 39.09 399 LEU A CA 1
ATOM 2915 C C . LEU A 1 399 ? 31.431 74.212 88.438 1.00 37.88 399 LEU A C 1
ATOM 2916 O O . LEU A 1 399 ? 32.246 73.973 89.327 1.00 37.90 399 LEU A O 1
ATOM 2921 N N . GLY A 1 400 ? 31.719 74.947 87.374 1.00 36.07 400 GLY A N 1
ATOM 2922 C CA . GLY A 1 400 ? 33.032 75.531 87.259 1.00 35.58 400 GLY A CA 1
ATOM 2923 C C . GLY A 1 400 ? 33.090 76.893 87.940 1.00 40.20 400 GLY A C 1
ATOM 2924 O O . GLY A 1 400 ? 32.056 77.424 88.381 1.00 40.78 400 GLY A O 1
ATOM 2925 N N . TYR A 1 401 ? 34.304 77.446 88.028 1.00 34.99 401 TYR A N 1
ATOM 2926 C CA . TYR A 1 401 ? 34.538 78.758 88.607 1.00 37.55 401 TYR A CA 1
ATOM 2927 C C . TYR A 1 401 ? 35.842 79.237 88.034 1.00 41.88 401 TYR A C 1
ATOM 2928 O O . TYR A 1 401 ? 36.618 78.432 87.475 1.00 43.77 401 TYR A O 1
ATOM 2937 N N . ILE A 1 402 ? 36.100 80.536 88.182 1.00 40.55 402 ILE A N 1
ATOM 2938 C CA . ILE A 1 402 ? 37.326 81.092 87.668 1.00 41.89 402 ILE A CA 1
ATOM 2939 C C . ILE A 1 402 ? 37.707 82.355 88.413 1.00 48.93 402 ILE A C 1
ATOM 2940 O O . ILE A 1 402 ? 36.848 83.000 89.018 1.00 50.94 402 ILE A O 1
ATOM 2945 N N . GLY A 1 403 ? 39.005 82.673 88.382 1.00 49.06 403 GLY A N 1
ATOM 2946 C CA . GLY A 1 403 ? 39.524 83.892 88.983 1.00 50.84 403 GLY A CA 1
ATOM 2947 C C . GLY A 1 403 ? 39.555 84.174 90.474 1.00 53.14 403 GLY A C 1
ATOM 2948 O O . GLY A 1 403 ? 39.211 85.269 90.906 1.00 52.71 403 GLY A O 1
ATOM 2949 N N . ILE A 1 404 ? 39.991 83.207 91.262 1.00 56.25 404 ILE A N 1
ATOM 2950 C CA . ILE A 1 404 ? 40.072 83.397 92.695 1.00 54.46 404 ILE A CA 1
ATOM 2951 C C . ILE A 1 404 ? 41.035 84.549 92.983 1.00 55.64 404 ILE A C 1
ATOM 2952 O O . ILE A 1 404 ? 40.783 85.371 93.853 1.00 58.42 404 ILE A O 1
ATOM 2957 N N . HIS A 1 405 ? 42.107 84.640 92.209 1.00 55.20 405 HIS A N 1
ATOM 2958 C CA . HIS A 1 405 ? 43.082 85.698 92.408 1.00 55.30 405 HIS A CA 1
ATOM 2959 C C . HIS A 1 405 ? 42.449 87.084 92.358 1.00 56.39 405 HIS A C 1
ATOM 2960 O O . HIS A 1 405 ? 42.680 87.895 93.253 1.00 56.85 405 HIS A O 1
ATOM 2967 N N . GLU A 1 406 ? 41.661 87.343 91.314 1.00 51.97 406 GLU A N 1
ATOM 2968 C CA . GLU A 1 406 ? 40.998 88.618 91.147 1.00 49.47 406 GLU A CA 1
ATOM 2969 C C . GLU A 1 406 ? 39.851 88.804 92.152 1.00 50.90 406 GLU A C 1
ATOM 2970 O O . GLU A 1 406 ? 39.425 89.924 92.405 1.00 51.59 406 GLU A O 1
ATOM 2976 N N . LEU A 1 407 ? 39.314 87.715 92.690 1.00 50.85 407 LEU A N 1
ATOM 2977 C CA . LEU A 1 407 ? 38.213 87.825 93.657 1.00 51.02 407 LEU A CA 1
ATOM 2978 C C . LEU A 1 407 ? 38.779 88.245 95.005 1.00 50.58 407 LEU A C 1
ATOM 2979 O O . LEU A 1 407 ? 38.169 89.040 95.711 1.00 48.67 407 LEU A O 1
ATOM 2984 N N . ASN A 1 408 ? 39.948 87.698 95.336 1.00 51.44 408 ASN A N 1
ATOM 2985 C CA . ASN A 1 408 ? 40.655 88.002 96.580 1.00 51.53 408 ASN A CA 1
ATOM 2986 C C . ASN A 1 408 ? 40.988 89.495 96.628 1.00 53.14 408 ASN A C 1
ATOM 2987 O O . ASN A 1 408 ? 40.833 90.158 97.653 1.00 56.90 408 ASN A O 1
ATOM 2992 N N . ILE A 1 409 ? 41.448 90.010 95.503 1.00 54.11 409 ILE A N 1
ATOM 2993 C CA . ILE A 1 409 ? 41.791 91.409 95.376 1.00 52.56 409 ILE A CA 1
ATOM 2994 C C . ILE A 1 409 ? 40.556 92.260 95.558 1.00 53.78 409 ILE A C 1
ATOM 2995 O O . ILE A 1 409 ? 40.603 93.271 96.234 1.00 56.99 409 ILE A O 1
ATOM 3000 N N . LEU A 1 410 ? 39.437 91.833 94.990 1.00 52.85 410 LEU A N 1
ATOM 3001 C CA . LEU A 1 410 ? 38.202 92.590 95.116 1.00 52.49 410 LEU A CA 1
ATOM 3002 C C . LEU A 1 410 ? 37.527 92.529 96.478 1.00 55.65 410 LEU A C 1
ATOM 3003 O O . LEU A 1 410 ? 36.734 93.418 96.812 1.00 60.44 410 LEU A O 1
ATOM 3008 N N . VAL A 1 411 ? 37.790 91.489 97.263 1.00 54.95 411 VAL A N 1
ATOM 3009 C CA . VAL A 1 411 ? 37.135 91.419 98.552 1.00 57.01 411 VAL A CA 1
ATOM 3010 C C . VAL A 1 411 ? 38.051 91.817 99.687 1.00 59.07 411 VAL A C 1
ATOM 3011 O O . VAL A 1 411 ? 37.651 91.791 100.850 1.00 62.39 411 VAL A O 1
ATOM 3015 N N . GLY A 1 412 ? 39.290 92.157 99.353 1.00 59.25 412 GLY A N 1
ATOM 3016 C CA . GLY A 1 412 ? 40.205 92.600 100.374 1.00 63.18 412 GLY A CA 1
ATOM 3017 C C . GLY A 1 412 ? 41.069 91.563 101.039 1.00 68.43 412 GLY A C 1
ATOM 3018 O O . GLY A 1 412 ? 42.028 91.929 101.722 1.00 69.57 412 GLY A O 1
ATOM 3019 N N . ARG A 1 413 ? 40.754 90.281 100.872 1.00 68.84 413 ARG A N 1
ATOM 3020 C CA . ARG A 1 413 ? 41.585 89.251 101.490 1.00 67.99 413 ARG A CA 1
ATOM 3021 C C . ARG A 1 413 ? 41.447 87.904 100.792 1.00 66.81 413 ARG A C 1
ATOM 3022 O O . ARG A 1 413 ? 40.652 87.757 99.867 1.00 67.52 413 ARG A O 1
ATOM 3030 N N . ASP A 1 414 ? 42.230 86.926 101.220 1.00 63.33 414 ASP A N 1
ATOM 3031 C CA . ASP A 1 414 ? 42.150 85.616 100.610 1.00 63.10 414 ASP A CA 1
ATOM 3032 C C . ASP A 1 414 ? 40.965 84.776 101.101 1.00 62.88 414 ASP A C 1
ATOM 3033 O O . ASP A 1 414 ? 40.993 84.249 102.208 1.00 63.99 414 ASP A O 1
ATOM 3038 N N . ILE A 1 415 ? 39.929 84.649 100.271 1.00 59.97 415 ILE A N 1
ATOM 3039 C CA . ILE A 1 415 ? 38.779 83.818 100.607 1.00 56.83 415 ILE A CA 1
ATOM 3040 C C . ILE A 1 415 ? 38.711 82.550 99.709 1.00 55.90 415 ILE A C 1
ATOM 3041 O O . ILE A 1 415 ? 37.720 81.816 99.724 1.00 58.17 415 ILE A O 1
ATOM 3046 N N . GLY A 1 416 ? 39.783 82.295 98.961 1.00 53.42 416 GLY A N 1
ATOM 3047 C CA . GLY A 1 416 ? 39.853 81.162 98.060 1.00 52.02 416 GLY A CA 1
ATOM 3048 C C . GLY A 1 416 ? 39.325 79.839 98.581 1.00 53.07 416 GLY A C 1
ATOM 3049 O O . GLY A 1 416 ? 38.302 79.319 98.100 1.00 52.31 416 GLY A O 1
ATOM 3050 N N . ARG A 1 417 ? 40.039 79.288 99.553 1.00 50.68 417 ARG A N 1
ATOM 3051 C CA . ARG A 1 417 ? 39.664 78.041 100.145 1.00 53.09 417 ARG A CA 1
ATOM 3052 C C . ARG A 1 417 ? 38.267 78.079 100.726 1.00 54.58 417 ARG A C 1
ATOM 3053 O O . ARG A 1 417 ? 37.567 77.067 100.716 1.00 55.29 417 ARG A O 1
ATOM 3061 N N . GLU A 1 418 ? 37.852 79.234 101.223 1.00 53.03 418 GLU A N 1
ATOM 3062 C CA . GLU A 1 418 ? 36.557 79.333 101.867 1.00 55.05 418 GLU A CA 1
ATOM 3063 C C . GLU A 1 418 ? 35.361 79.338 100.929 1.00 53.37 418 GLU A C 1
ATOM 3064 O O . GLU A 1 418 ? 34.353 78.661 101.168 1.00 52.31 418 GLU A O 1
ATOM 3070 N N . ILE A 1 419 ? 35.462 80.132 99.873 1.00 50.28 419 ILE A N 1
ATOM 3071 C CA . ILE A 1 419 ? 34.376 80.233 98.913 1.00 49.80 419 ILE A CA 1
ATOM 3072 C C . ILE A 1 419 ? 34.155 78.823 98.288 1.00 46.33 419 ILE A C 1
ATOM 3073 O O . ILE A 1 419 ? 33.012 78.323 98.211 1.00 42.05 419 ILE A O 1
ATOM 3078 N N . LEU A 1 420 ? 35.256 78.176 97.908 1.00 42.53 420 LEU A N 1
ATOM 3079 C CA . LEU A 1 420 ? 35.198 76.832 97.329 1.00 44.41 420 LEU A CA 1
ATOM 3080 C C . LEU A 1 420 ? 34.564 75.865 98.301 1.00 46.01 420 LEU A C 1
ATOM 3081 O O . LEU A 1 420 ? 33.682 75.104 97.928 1.00 47.63 420 LEU A O 1
ATOM 3086 N N . THR A 1 421 ? 34.960 75.930 99.570 1.00 47.39 421 THR A N 1
ATOM 3087 C CA . THR A 1 421 ? 34.383 75.032 100.566 1.00 43.37 421 THR A CA 1
ATOM 3088 C C . THR A 1 421 ? 32.871 75.218 100.667 1.00 44.18 421 THR A C 1
ATOM 3089 O O . THR A 1 421 ? 32.122 74.253 100.822 1.00 46.95 421 THR A O 1
ATOM 3093 N N . LYS A 1 422 ? 32.403 76.454 100.558 1.00 46.03 422 LYS A N 1
ATOM 3094 C CA . LYS A 1 422 ? 30.970 76.682 100.650 1.00 42.73 422 LYS A CA 1
ATOM 3095 C C . LYS A 1 422 ? 30.318 76.256 99.369 1.00 44.78 422 LYS A C 1
ATOM 3096 O O . LYS A 1 422 ? 29.119 75.906 99.352 1.00 43.35 422 LYS A O 1
ATOM 3102 N N . MET A 1 423 ? 31.079 76.311 98.273 1.00 41.36 423 MET A N 1
ATOM 3103 C CA . MET A 1 423 ? 30.471 75.912 97.022 1.00 42.30 423 MET A CA 1
ATOM 3104 C C . MET A 1 423 ? 30.184 74.406 97.143 1.00 40.94 423 MET A C 1
ATOM 3105 O O . MET A 1 423 ? 29.085 73.947 96.823 1.00 38.50 423 MET A O 1
ATOM 3110 N N . ASN A 1 424 ? 31.154 73.669 97.673 1.00 40.91 424 ASN A N 1
ATOM 3111 C CA . ASN A 1 424 ? 31.011 72.236 97.884 1.00 43.75 424 ASN A CA 1
ATOM 3112 C C . ASN A 1 424 ? 29.841 71.867 98.759 1.00 45.97 424 ASN A C 1
ATOM 3113 O O . ASN A 1 424 ? 29.191 70.834 98.514 1.00 47.37 424 ASN A O 1
ATOM 3118 N N . ALA A 1 425 ? 29.556 72.702 99.767 1.00 45.21 425 ALA A N 1
ATOM 3119 C CA . ALA A 1 425 ? 28.443 72.411 100.672 1.00 44.20 425 ALA A CA 1
ATOM 3120 C C . ALA A 1 425 ? 27.163 72.559 99.864 1.00 44.11 425 ALA A C 1
ATOM 3121 O O . ALA A 1 425 ? 26.187 71.826 100.061 1.00 49.91 425 ALA A O 1
ATOM 3123 N N . HIS A 1 426 ? 27.156 73.507 98.937 1.00 44.50 426 HIS A N 1
ATOM 3124 C CA . HIS A 1 426 ? 25.973 73.663 98.091 1.00 46.48 426 HIS A CA 1
ATOM 3125 C C . HIS A 1 426 ? 25.861 72.393 97.194 1.00 45.05 426 HIS A C 1
ATOM 3126 O O . HIS A 1 426 ? 24.807 71.791 97.070 1.00 42.29 426 HIS A O 1
ATOM 3133 N N . LEU A 1 427 ? 26.979 72.011 96.586 1.00 44.83 427 LEU A N 1
ATOM 3134 C CA . LEU A 1 427 ? 27.034 70.876 95.684 1.00 46.70 427 LEU A CA 1
ATOM 3135 C C . LEU A 1 427 ? 26.521 69.591 96.368 1.00 49.28 427 LEU A C 1
ATOM 3136 O O . LEU A 1 427 ? 25.737 68.846 95.765 1.00 46.61 427 LEU A O 1
ATOM 3141 N N . LYS A 1 428 ? 26.911 69.367 97.626 1.00 45.67 428 LYS A N 1
ATOM 3142 C CA . LYS A 1 428 ? 26.450 68.206 98.375 1.00 49.09 428 LYS A CA 1
ATOM 3143 C C . LYS A 1 428 ? 24.925 68.199 98.484 1.00 49.46 428 LYS A C 1
ATOM 3144 O O . LYS A 1 428 ? 24.274 67.160 98.354 1.00 52.26 428 LYS A O 1
ATOM 3150 N N . GLN A 1 429 ? 24.336 69.363 98.698 1.00 51.24 429 GLN A N 1
ATOM 3151 C CA . GLN A 1 429 ? 22.882 69.432 98.781 1.00 53.10 429 GLN A CA 1
ATOM 3152 C C . GLN A 1 429 ? 22.224 69.162 97.422 1.00 55.29 429 GLN A C 1
ATOM 3153 O O . GLN A 1 429 ? 21.115 68.577 97.334 1.00 55.77 429 GLN A O 1
ATOM 3159 N N . TRP A 1 430 ? 22.898 69.591 96.351 1.00 51.86 430 TRP A N 1
ATOM 3160 C CA . TRP A 1 430 ? 22.337 69.391 95.020 1.00 50.59 430 TRP A CA 1
ATOM 3161 C C . TRP A 1 430 ? 22.314 67.907 94.706 1.00 47.19 430 TRP A C 1
ATOM 3162 O O . TRP A 1 430 ? 21.347 67.395 94.178 1.00 46.46 430 TRP A O 1
ATOM 3173 N N . THR A 1 431 ? 23.419 67.252 95.038 1.00 45.98 431 THR A N 1
ATOM 3174 C CA . THR A 1 431 ? 23.629 65.835 94.849 1.00 45.31 431 THR A CA 1
ATOM 3175 C C . THR A 1 431 ? 22.613 65.012 95.600 1.00 47.71 431 THR A C 1
ATOM 3176 O O . THR A 1 431 ? 22.163 63.995 95.100 1.00 50.87 431 THR A O 1
ATOM 3180 N N . GLU A 1 432 ? 22.268 65.442 96.807 1.00 50.02 432 GLU A N 1
ATOM 3181 C CA . GLU A 1 432 ? 21.308 64.711 97.632 1.00 52.11 432 GLU A CA 1
ATOM 3182 C C . GLU A 1 432 ? 19.874 64.942 97.191 1.00 52.53 432 GLU A C 1
ATOM 3183 O O . GLU A 1 432 ? 19.018 64.117 97.431 1.00 53.65 432 GLU A O 1
ATOM 3189 N N . ARG A 1 433 ? 19.605 66.050 96.520 1.00 52.37 433 ARG A N 1
ATOM 3190 C CA . ARG A 1 433 ? 18.251 66.323 96.063 1.00 48.88 433 ARG A CA 1
ATOM 3191 C C . ARG A 1 433 ? 17.923 65.755 94.669 1.00 50.39 433 ARG A C 1
ATOM 3192 O O . ARG A 1 433 ? 16.762 65.465 94.348 1.00 47.35 433 ARG A O 1
ATOM 3200 N N . THR A 1 434 ? 18.932 65.602 93.820 1.00 49.79 434 THR A N 1
ATOM 3201 C CA . THR A 1 434 ? 18.667 65.143 92.458 1.00 44.49 434 THR A CA 1
ATOM 3202 C C . THR A 1 434 ? 19.250 63.784 92.163 1.00 48.19 434 THR A C 1
ATOM 3203 O O . THR A 1 434 ? 18.840 63.137 91.208 1.00 48.64 434 THR A O 1
ATOM 3207 N N . GLY A 1 435 ? 20.226 63.370 92.961 1.00 47.03 435 GLY A N 1
ATOM 3208 C CA . GLY A 1 435 ? 20.872 62.111 92.688 1.00 48.48 435 GLY A CA 1
ATOM 3209 C C . GLY A 1 435 ? 22.073 62.247 91.748 1.00 50.42 435 GLY A C 1
ATOM 3210 O O . GLY A 1 435 ? 22.836 61.275 91.616 1.00 51.97 435 GLY A O 1
ATOM 3211 N N . PHE A 1 436 ? 22.259 63.404 91.095 1.00 46.30 436 PHE A N 1
ATOM 3212 C CA . PHE A 1 436 ? 23.422 63.560 90.218 1.00 43.91 436 PHE A CA 1
ATOM 3213 C C . PHE A 1 436 ? 24.650 63.982 91.011 1.00 47.25 436 PHE A C 1
ATOM 3214 O O . PHE A 1 436 ? 24.560 64.725 91.978 1.00 48.79 436 PHE A O 1
ATOM 3222 N N . ALA A 1 437 ? 25.815 63.502 90.607 1.00 47.03 437 ALA A N 1
ATOM 3223 C CA . ALA A 1 437 ? 27.012 63.822 91.362 1.00 46.95 437 ALA A CA 1
ATOM 3224 C C . ALA A 1 437 ? 27.711 65.122 90.958 1.00 46.51 437 ALA A C 1
ATOM 3225 O O . ALA A 1 437 ? 28.700 65.092 90.210 1.00 48.94 437 ALA A O 1
ATOM 3227 N N . PHE A 1 438 ? 27.214 66.250 91.473 1.00 44.88 438 PHE A N 1
ATOM 3228 C CA . PHE A 1 438 ? 27.804 67.561 91.216 1.00 37.35 438 PHE A CA 1
ATOM 3229 C C . PHE A 1 438 ? 29.172 67.724 91.857 1.00 40.70 438 PHE A C 1
ATOM 3230 O O . PHE A 1 438 ? 29.348 67.416 93.046 1.00 41.70 438 PHE A O 1
ATOM 3238 N N . SER A 1 439 ? 30.152 68.210 91.099 1.00 38.50 439 SER A N 1
ATOM 3239 C CA . SER A 1 439 ? 31.469 68.460 91.704 1.00 41.91 439 SER A CA 1
ATOM 3240 C C . SER A 1 439 ? 32.010 69.821 91.268 1.00 40.27 439 SER A C 1
ATOM 3241 O O . SER A 1 439 ? 31.516 70.395 90.306 1.00 41.21 439 SER A O 1
ATOM 3244 N N . LEU A 1 440 ? 32.991 70.334 92.013 1.00 41.55 440 LEU A N 1
ATOM 3245 C CA . LEU A 1 440 ? 33.637 71.633 91.779 1.00 41.17 440 LEU A CA 1
ATOM 3246 C C . LEU A 1 440 ? 34.718 71.420 90.766 1.00 41.67 440 LEU A C 1
ATOM 3247 O O . LEU A 1 440 ? 35.616 70.599 90.955 1.00 40.13 440 LEU A O 1
ATOM 3252 N N . TYR A 1 441 ? 34.664 72.208 89.701 1.00 44.29 441 TYR A N 1
ATOM 3253 C CA . TYR A 1 441 ? 35.575 72.036 88.578 1.00 41.36 441 TYR A CA 1
ATOM 3254 C C . TYR A 1 441 ? 36.337 73.296 88.246 1.00 43.58 441 TYR A C 1
ATOM 3255 O O . TYR A 1 441 ? 35.749 74.350 88.059 1.00 45.33 441 TYR A O 1
ATOM 3264 N N . SER A 1 442 ? 37.651 73.170 88.154 1.00 42.94 442 SER A N 1
ATOM 3265 C CA . SER A 1 442 ? 38.517 74.292 87.840 1.00 43.65 442 SER A CA 1
ATOM 3266 C C . SER A 1 442 ? 38.578 74.476 86.341 1.00 43.98 442 SER A C 1
ATOM 3267 O O . SER A 1 442 ? 39.555 74.072 85.707 1.00 44.87 442 SER A O 1
ATOM 3270 N N . THR A 1 443 ? 37.539 75.088 85.782 1.00 44.16 443 THR A N 1
ATOM 3271 C CA . THR A 1 443 ? 37.441 75.327 84.346 1.00 42.71 443 THR A CA 1
ATOM 3272 C C . THR A 1 443 ? 38.763 75.670 83.633 1.00 46.12 443 THR A C 1
ATOM 3273 O O . THR A 1 443 ? 39.505 76.560 84.039 1.00 47.58 443 THR A O 1
ATOM 3277 N N . PRO A 1 444 ? 39.086 74.926 82.572 1.00 46.99 444 PRO A N 1
ATOM 3278 C CA . PRO A 1 444 ? 40.321 75.194 81.838 1.00 46.06 444 PRO A CA 1
ATOM 3279 C C . PRO A 1 444 ? 40.276 76.628 81.307 1.00 46.33 444 PRO A C 1
ATOM 3280 O O . PRO A 1 444 ? 41.293 77.313 81.266 1.00 43.31 444 PRO A O 1
ATOM 3284 N N . ALA A 1 445 ? 39.088 77.057 80.884 1.00 45.61 445 ALA A N 1
ATOM 3285 C CA . ALA A 1 445 ? 38.863 78.425 80.399 1.00 49.68 445 ALA A CA 1
ATOM 3286 C C . ALA A 1 445 ? 39.983 79.051 79.550 1.00 51.25 445 ALA A C 1
ATOM 3287 O O . ALA A 1 445 ? 40.506 80.107 79.897 1.00 56.49 445 ALA A O 1
ATOM 3289 N N . GLU A 1 446 ? 40.331 78.409 78.436 1.00 56.38 446 GLU A N 1
ATOM 3290 C CA . GLU A 1 446 ? 41.373 78.873 77.505 1.00 55.33 446 GLU A CA 1
ATOM 3291 C C . GLU A 1 446 ? 40.950 80.222 76.857 1.00 54.81 446 GLU A C 1
ATOM 3292 O O . GLU A 1 446 ? 41.781 81.059 76.499 1.00 54.09 446 GLU A O 1
ATOM 3298 N N . ASN A 1 447 ? 39.643 80.402 76.711 1.00 54.67 447 ASN A N 1
ATOM 3299 C CA . ASN A 1 447 ? 39.066 81.601 76.117 1.00 56.15 447 ASN A CA 1
ATOM 3300 C C . ASN A 1 447 ? 38.094 82.310 77.060 1.00 53.29 447 ASN A C 1
ATOM 3301 O O . ASN A 1 447 ? 37.934 83.529 76.983 1.00 55.44 447 ASN A O 1
ATOM 3306 N N . LEU A 1 448 ? 37.446 81.553 77.945 1.00 49.95 448 LEU A N 1
ATOM 3307 C CA . LEU A 1 448 ? 36.498 82.110 78.884 1.00 45.78 448 LEU A CA 1
ATOM 3308 C C . LEU A 1 448 ? 37.207 83.148 79.734 1.00 47.27 448 LEU A C 1
ATOM 3309 O O . LEU A 1 448 ? 36.579 84.104 80.220 1.00 44.51 448 LEU A O 1
ATOM 3314 N N . CYS A 1 449 ? 38.519 82.965 79.905 1.00 46.84 449 CYS A N 1
ATOM 3315 C CA . CYS A 1 449 ? 39.306 83.897 80.705 1.00 46.38 449 CYS A CA 1
ATOM 3316 C C . CYS A 1 449 ? 39.278 85.329 80.134 1.00 49.49 449 CYS A C 1
ATOM 3317 O O . CYS A 1 449 ? 39.356 86.289 80.893 1.00 47.74 449 CYS A O 1
ATOM 3320 N N . TYR A 1 450 ? 39.127 85.457 78.813 1.00 47.29 450 TYR A N 1
ATOM 3321 C CA . TYR A 1 450 ? 39.056 86.760 78.147 1.00 48.63 450 TYR A CA 1
ATOM 3322 C C . TYR A 1 450 ? 37.606 87.227 78.102 1.00 47.54 450 TYR A C 1
ATOM 3323 O O . TYR A 1 450 ? 37.29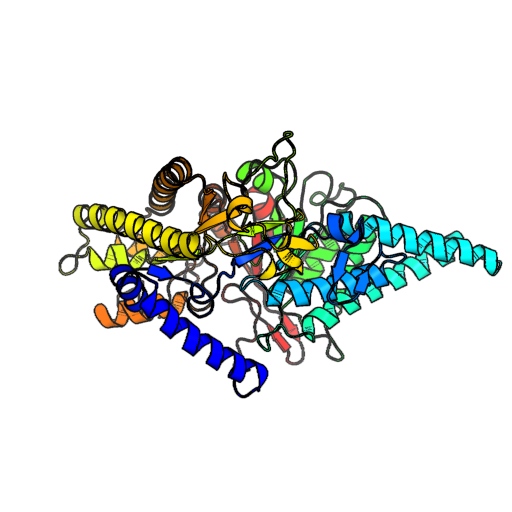8 88.380 78.386 1.00 49.47 450 TYR A O 1
ATOM 3332 N N . ARG A 1 451 ? 36.716 86.303 77.779 1.00 47.78 451 ARG A N 1
ATOM 3333 C CA . ARG A 1 451 ? 35.295 86.607 77.645 1.00 45.66 451 ARG A CA 1
ATOM 3334 C C . ARG A 1 451 ? 34.661 87.198 78.902 1.00 46.63 451 ARG A C 1
ATOM 3335 O O . ARG A 1 451 ? 33.935 88.200 78.825 1.00 50.85 451 ARG A O 1
ATOM 3343 N N . PHE A 1 452 ? 34.928 86.596 80.058 1.00 44.61 452 PHE A N 1
ATOM 3344 C CA . PHE A 1 452 ? 34.345 87.091 81.309 1.00 46.00 452 PHE A CA 1
ATOM 3345 C C . PHE A 1 452 ? 34.894 88.502 81.605 1.00 46.67 452 PHE A C 1
ATOM 3346 O O . PHE A 1 452 ? 34.167 89.400 81.993 1.00 48.42 452 PHE A O 1
ATOM 3354 N N . CYS A 1 453 ? 36.192 88.659 81.436 1.00 46.30 453 CYS A N 1
ATOM 3355 C CA . CYS A 1 453 ? 36.854 89.915 81.665 1.00 53.64 453 CYS A CA 1
ATOM 3356 C C . CYS A 1 453 ? 36.276 91.009 80.752 1.00 54.91 453 CYS A C 1
ATOM 3357 O O . CYS A 1 453 ? 35.993 92.112 81.218 1.00 52.79 453 CYS A O 1
ATOM 3360 N N . LYS A 1 454 ? 36.074 90.691 79.470 1.00 54.47 454 LYS A N 1
ATOM 3361 C CA . LYS A 1 454 ? 35.514 91.658 78.542 1.00 54.75 454 LYS A CA 1
ATOM 3362 C C . LYS A 1 454 ? 34.097 92.072 78.904 1.00 53.48 454 LYS A C 1
ATOM 3363 O O . LYS A 1 454 ? 33.776 93.253 78.900 1.00 56.16 454 LYS A O 1
ATOM 3369 N N . LEU A 1 455 ? 33.239 91.114 79.223 1.00 54.22 455 LEU A N 1
ATOM 3370 C CA . LEU A 1 455 ? 31.877 91.462 79.586 1.00 50.13 455 LEU A CA 1
ATOM 3371 C C . LEU A 1 455 ? 31.830 92.287 80.883 1.00 50.85 455 LEU A C 1
ATOM 3372 O O . LEU A 1 455 ? 30.965 93.154 81.039 1.00 52.99 455 LEU A O 1
ATOM 3377 N N . ASP A 1 456 ? 32.747 92.033 81.808 1.00 47.43 456 ASP A N 1
ATOM 3378 C CA . ASP A 1 456 ? 32.761 92.762 83.085 1.00 49.40 456 ASP A CA 1
ATOM 3379 C C . ASP A 1 456 ? 33.328 94.159 82.857 1.00 51.74 456 ASP A C 1
ATOM 3380 O O . ASP A 1 456 ? 33.034 95.104 83.578 1.00 53.42 456 ASP A O 1
ATOM 3385 N N . THR A 1 457 ? 34.162 94.268 81.839 1.00 55.55 457 THR A N 1
ATOM 3386 C CA . THR A 1 457 ? 34.785 95.522 81.484 1.00 53.81 457 THR A CA 1
ATOM 3387 C C . THR A 1 457 ? 33.763 96.431 80.789 1.00 56.41 457 THR A C 1
ATOM 3388 O O . THR A 1 457 ? 33.842 97.643 80.869 1.00 54.00 457 THR A O 1
ATOM 3392 N N . GLU A 1 458 ? 32.782 95.849 80.120 1.00 56.80 458 GLU A N 1
ATOM 3393 C CA . GLU A 1 458 ? 31.810 96.690 79.453 1.00 57.78 458 GLU A CA 1
ATOM 3394 C C . GLU A 1 458 ? 30.941 97.323 80.509 1.00 59.49 458 GLU A C 1
ATOM 3395 O O . GLU A 1 458 ? 30.102 98.155 80.220 1.00 64.36 458 GLU A O 1
ATOM 3401 N N . LYS A 1 459 ? 31.107 96.910 81.745 1.00 59.47 459 LYS A N 1
ATOM 3402 C CA . LYS A 1 459 ? 30.233 97.437 82.747 1.00 55.74 459 LYS A CA 1
ATOM 3403 C C . LYS A 1 459 ? 30.988 98.195 83.796 1.00 54.56 459 LYS A C 1
ATOM 3404 O O . LYS A 1 459 ? 30.458 99.125 84.378 1.00 53.15 459 LYS A O 1
ATOM 3410 N N . TYR A 1 460 ? 32.231 97.797 84.025 1.00 50.46 460 TYR A N 1
ATOM 3411 C CA . TYR A 1 460 ? 33.033 98.410 85.047 1.00 50.40 460 TYR A CA 1
ATOM 3412 C C . TYR A 1 460 ? 34.273 99.061 84.509 1.00 52.68 460 TYR A C 1
ATOM 3413 O O . TYR A 1 460 ? 34.993 99.713 85.236 1.00 54.17 460 TYR A O 1
ATOM 3422 N N . GLY A 1 461 ? 34.543 98.893 83.231 1.00 56.24 461 GLY A N 1
ATOM 3423 C CA . GLY A 1 461 ? 35.732 99.517 82.691 1.00 57.32 461 GLY A CA 1
ATOM 3424 C C . GLY A 1 461 ? 36.979 98.830 83.205 1.00 61.95 461 GLY A C 1
ATOM 3425 O O . GLY A 1 461 ? 36.940 97.647 83.567 1.00 64.01 461 GLY A O 1
ATOM 3426 N N . SER A 1 462 ? 38.077 99.579 83.255 1.00 59.93 462 SER A N 1
ATOM 3427 C CA . SER A 1 462 ? 39.366 99.060 83.688 1.00 62.07 462 SER A CA 1
ATOM 3428 C C . SER A 1 462 ? 39.499 99.138 85.210 1.00 63.01 462 SER A C 1
ATOM 3429 O O . SER A 1 462 ? 39.515 100.217 85.780 1.00 66.65 462 SER A O 1
ATOM 3432 N N . VAL A 1 463 ? 39.581 97.985 85.867 1.00 64.40 463 VAL A N 1
ATOM 3433 C CA . VAL A 1 463 ? 39.695 97.927 87.320 1.00 60.03 463 VAL A CA 1
ATOM 3434 C C . VAL A 1 463 ? 41.084 97.418 87.634 1.00 64.58 463 VAL A C 1
ATOM 3435 O O . VAL A 1 463 ? 41.449 96.323 87.215 1.00 67.82 463 VAL A O 1
ATOM 3439 N N . LYS A 1 464 ? 41.856 98.219 88.357 1.00 64.69 464 LYS A N 1
ATOM 3440 C CA . LYS A 1 464 ? 43.219 97.883 88.721 1.00 66.96 464 LYS A CA 1
ATOM 3441 C C . LYS A 1 464 ? 43.381 96.471 89.308 1.00 67.65 464 LYS A C 1
ATOM 3442 O O . LYS A 1 464 ? 42.785 96.135 90.329 1.00 65.80 464 LYS A O 1
ATOM 3448 N N . ASP A 1 465 ? 44.195 95.647 88.648 1.00 68.17 465 ASP A N 1
ATOM 3449 C CA . ASP A 1 465 ? 44.475 94.279 89.104 1.00 69.40 465 ASP A CA 1
ATOM 3450 C C . ASP A 1 465 ? 43.352 93.242 88.947 1.00 69.01 465 ASP A C 1
ATOM 3451 O O . ASP A 1 465 ? 43.492 92.104 89.388 1.00 72.56 465 ASP A O 1
ATOM 3456 N N . VAL A 1 466 ? 42.252 93.634 88.320 1.00 62.70 466 VAL A N 1
ATOM 3457 C CA . VAL A 1 466 ? 41.137 92.741 88.099 1.00 60.37 466 VAL A CA 1
ATOM 3458 C C . VAL A 1 466 ? 40.934 92.689 86.592 1.00 61.18 466 VAL A C 1
ATOM 3459 O O . VAL A 1 466 ? 41.521 91.831 85.930 1.00 61.26 466 VAL A O 1
ATOM 3463 N N . THR A 1 467 ? 40.145 93.624 86.046 1.00 60.61 467 THR A N 1
ATOM 3464 C CA . THR A 1 467 ? 39.894 93.662 84.607 1.00 59.79 467 THR A CA 1
ATOM 3465 C C . THR A 1 467 ? 40.930 94.428 83.770 1.00 61.46 467 THR A C 1
ATOM 3466 O O . THR A 1 467 ? 40.769 94.512 82.559 1.00 62.17 467 THR A O 1
ATOM 3470 N N . ASP A 1 468 ? 41.992 94.960 84.377 1.00 64.86 468 ASP A N 1
ATOM 3471 C CA . ASP A 1 468 ? 42.953 95.773 83.615 1.00 65.73 468 ASP A CA 1
ATOM 3472 C C . ASP A 1 468 ? 43.947 95.031 82.722 1.00 66.44 468 ASP A C 1
ATOM 3473 O O . ASP A 1 468 ? 44.350 95.560 81.688 1.00 67.62 468 ASP A O 1
ATOM 3478 N N . LYS A 1 469 ? 44.365 93.827 83.102 1.00 65.24 469 LYS A N 1
ATOM 3479 C CA . LYS A 1 469 ? 45.284 93.069 82.244 1.00 62.39 469 LYS A CA 1
ATOM 3480 C C . LYS A 1 469 ? 44.537 92.440 81.052 1.00 60.89 469 LYS A C 1
ATOM 3481 O O . LYS A 1 469 ? 45.176 92.052 80.082 1.00 60.07 469 LYS A O 1
ATOM 3487 N N . GLY A 1 470 ? 43.199 92.362 81.136 1.00 58.30 470 GLY A N 1
ATOM 3488 C CA . GLY A 1 470 ? 42.374 91.797 80.069 1.00 54.83 470 GLY A CA 1
ATOM 3489 C C . GLY A 1 470 ? 41.821 90.378 80.260 1.00 54.87 470 GLY A C 1
ATOM 3490 O O . GLY A 1 470 ? 40.955 89.940 79.509 1.00 55.53 470 GLY A O 1
ATOM 3491 N N . TRP A 1 471 ? 42.309 89.657 81.264 1.00 53.72 471 TRP A N 1
ATOM 3492 C CA . TRP A 1 471 ? 41.860 88.293 81.515 1.00 52.51 471 TRP A CA 1
ATOM 3493 C C . TRP A 1 471 ? 41.826 87.982 82.996 1.00 50.88 471 TRP A C 1
ATOM 3494 O O . TRP A 1 471 ? 42.442 88.669 83.801 1.00 53.30 471 TRP A O 1
ATOM 3505 N N . TYR A 1 472 ? 41.099 86.933 83.361 1.00 49.73 472 TYR A N 1
ATOM 3506 C CA . TYR A 1 472 ? 41.066 86.519 84.751 1.00 46.52 472 TYR A CA 1
ATOM 3507 C C . TYR A 1 472 ? 42.014 85.343 84.901 1.00 45.53 472 TYR A C 1
ATOM 3508 O O . TYR A 1 472 ? 42.305 84.654 83.946 1.00 50.43 472 TYR A O 1
ATOM 3517 N N . THR A 1 473 ? 42.521 85.138 86.101 1.00 45.80 473 THR A N 1
ATOM 3518 C CA . THR A 1 473 ? 43.413 84.050 86.367 1.00 45.19 473 THR A CA 1
ATOM 3519 C C . THR A 1 473 ? 42.580 82.770 86.492 1.00 47.36 473 THR A C 1
ATOM 3520 O O . THR A 1 473 ? 41.465 82.768 87.032 1.00 47.50 473 THR A O 1
ATOM 3524 N N . ASN A 1 474 ? 43.137 81.683 85.976 1.00 47.14 474 ASN A N 1
ATOM 3525 C CA . ASN A 1 474 ? 42.497 80.386 85.996 1.00 42.50 474 ASN A CA 1
ATOM 3526 C C . ASN A 1 474 ? 42.210 79.908 87.403 1.00 44.87 474 ASN A C 1
ATOM 3527 O O . ASN A 1 474 ? 43.086 79.948 88.272 1.00 50.52 474 ASN A O 1
ATOM 3532 N N . SER A 1 475 ? 40.972 79.467 87.618 1.00 41.43 475 SER A N 1
ATOM 3533 C CA . SER A 1 475 ? 40.550 78.937 88.893 1.00 43.64 475 SER A CA 1
ATOM 3534 C C . SER A 1 475 ? 41.257 79.517 90.112 1.00 47.82 475 SER A C 1
ATOM 3535 O O . SER A 1 475 ? 41.055 80.679 90.462 1.00 53.43 475 SER A O 1
ATOM 3538 N N . PHE A 1 476 ? 42.096 78.695 90.738 1.00 49.15 476 PHE A N 1
ATOM 3539 C CA . PHE A 1 476 ? 42.810 79.050 91.956 1.00 48.12 476 PHE A CA 1
ATOM 3540 C C . PHE A 1 476 ? 44.275 79.263 91.756 1.00 45.38 476 PHE A C 1
ATOM 3541 O O . PHE A 1 476 ? 44.982 79.415 92.737 1.00 43.74 476 PHE A O 1
ATOM 3549 N N . HIS A 1 477 ? 44.743 79.243 90.514 1.00 45.55 477 HIS A N 1
ATOM 3550 C CA . HIS A 1 477 ? 46.180 79.401 90.257 1.00 48.01 477 HIS A CA 1
ATOM 3551 C C . HIS A 1 477 ? 46.688 80.734 90.747 1.00 49.99 477 HIS A C 1
ATOM 3552 O O . HIS A 1 477 ? 45.922 81.707 90.793 1.00 47.22 477 HIS A O 1
ATOM 3559 N N . VAL A 1 478 ? 47.974 80.787 91.105 1.00 51.61 478 VAL A N 1
ATOM 3560 C CA . VAL A 1 478 ? 48.537 82.043 91.546 1.00 57.77 478 VAL A CA 1
ATOM 3561 C C . VAL A 1 478 ? 48.778 82.852 90.277 1.00 60.67 478 VAL A C 1
ATOM 3562 O O . VAL A 1 478 ? 49.215 82.298 89.246 1.00 62.29 478 VAL A O 1
ATOM 3566 N N . SER A 1 479 ? 48.459 84.146 90.328 1.00 63.15 479 SER A N 1
ATOM 3567 C CA . SER A 1 479 ? 48.650 85.004 89.159 1.00 68.50 479 SER A CA 1
ATOM 3568 C C . SER A 1 479 ? 50.022 84.774 88.552 1.00 69.28 479 SER A C 1
ATOM 3569 O O . SER A 1 479 ? 50.946 84.367 89.254 1.00 68.33 479 SER A O 1
ATOM 3572 N N . VAL A 1 480 ? 50.144 85.032 87.250 1.00 74.28 480 VAL A N 1
ATOM 3573 C CA . VAL A 1 480 ? 51.417 84.883 86.539 1.00 80.75 480 VAL A CA 1
ATOM 3574 C C . VAL A 1 480 ? 52.341 86.035 86.945 1.00 84.54 480 VAL A C 1
ATOM 3575 O O . VAL A 1 480 ? 53.561 85.887 87.003 1.00 88.82 480 VAL A O 1
ATOM 3579 N N . GLU A 1 481 ? 51.745 87.177 87.252 1.00 85.98 481 GLU A N 1
ATOM 3580 C CA . GLU A 1 481 ? 52.504 88.346 87.645 1.00 88.10 481 GLU A CA 1
ATOM 3581 C C . GLU A 1 481 ? 53.222 88.224 88.998 1.00 89.29 481 GLU A C 1
ATOM 3582 O O . GLU A 1 481 ? 54.021 89.088 89.353 1.00 90.63 481 GLU A O 1
ATOM 3588 N N . GLU A 1 482 ? 52.955 87.166 89.761 1.00 88.54 482 GLU A N 1
ATOM 3589 C CA . GLU A 1 482 ? 53.663 86.995 91.023 1.00 88.16 482 GLU A CA 1
ATOM 3590 C C . GLU A 1 482 ? 55.027 86.397 90.720 1.00 90.30 482 GLU A C 1
ATOM 3591 O O . GLU A 1 482 ? 55.207 85.732 89.698 1.00 89.68 482 GLU A O 1
ATOM 3597 N N . ASN A 1 483 ? 55.990 86.640 91.603 1.00 92.20 483 ASN A N 1
ATOM 3598 C CA . ASN A 1 483 ? 57.338 86.125 91.411 1.00 94.04 483 ASN A CA 1
ATOM 3599 C C . ASN A 1 483 ? 57.596 85.022 92.421 1.00 92.84 483 ASN A C 1
ATOM 3600 O O . ASN A 1 483 ? 58.474 85.125 93.276 1.00 95.52 483 ASN A O 1
ATOM 3605 N N . ILE A 1 484 ? 56.819 83.959 92.297 1.00 91.57 484 ILE A N 1
ATOM 3606 C CA . ILE A 1 484 ? 56.888 82.814 93.191 1.00 89.33 484 ILE A CA 1
ATOM 3607 C C . ILE A 1 484 ? 57.922 81.747 92.792 1.00 85.29 484 ILE A C 1
ATOM 3608 O O . ILE A 1 484 ? 58.143 81.479 91.610 1.00 81.54 484 ILE A O 1
ATOM 3613 N N . THR A 1 485 ? 58.573 81.147 93.781 1.00 82.32 485 THR A N 1
ATOM 3614 C CA . THR A 1 485 ? 59.502 80.068 93.471 1.00 80.52 485 THR A CA 1
ATOM 3615 C C . THR A 1 485 ? 58.604 78.860 93.144 1.00 77.89 485 THR A C 1
ATOM 3616 O O . THR A 1 485 ? 57.483 78.755 93.659 1.00 75.39 485 THR A O 1
ATOM 3620 N N . PRO A 1 486 ? 59.074 77.940 92.287 1.00 74.32 486 PRO A N 1
ATOM 3621 C CA . PRO A 1 486 ? 58.259 76.770 91.950 1.00 73.57 486 PRO A CA 1
ATOM 3622 C C . PRO A 1 486 ? 57.609 76.067 93.152 1.00 73.70 486 PRO A C 1
ATOM 3623 O O . PRO A 1 486 ? 56.407 75.764 93.139 1.00 75.40 486 PRO A O 1
ATOM 3627 N N . PHE A 1 487 ? 58.397 75.831 94.197 1.00 73.74 487 PHE A N 1
ATOM 3628 C CA . PHE A 1 487 ? 57.912 75.147 95.383 1.00 73.12 487 PHE A CA 1
ATOM 3629 C C . PHE A 1 487 ? 56.881 75.943 96.157 1.00 72.79 487 PHE A C 1
ATOM 3630 O O . PHE A 1 487 ? 55.980 75.383 96.790 1.00 72.77 487 PHE A O 1
ATOM 3638 N N . GLU A 1 488 ? 57.003 77.255 96.092 1.00 72.73 488 GLU A N 1
ATOM 3639 C CA . GLU A 1 488 ? 56.069 78.129 96.778 1.00 73.63 488 GLU A CA 1
ATOM 3640 C C . GLU A 1 488 ? 54.702 78.026 96.072 1.00 69.77 488 GLU A C 1
ATOM 3641 O O . GLU A 1 488 ? 53.657 77.811 96.694 1.00 68.90 488 GLU A O 1
ATOM 3647 N N . LYS A 1 489 ? 54.748 78.161 94.755 1.00 65.77 489 LYS A N 1
ATOM 3648 C CA . LYS A 1 489 ? 53.584 78.082 93.898 1.00 59.62 489 LYS A CA 1
ATOM 3649 C C . LYS A 1 489 ? 52.908 76.741 94.170 1.00 56.92 489 LYS A C 1
ATOM 3650 O O . LYS A 1 489 ? 51.720 76.692 94.483 1.00 50.51 489 LYS A O 1
ATOM 3656 N N . ILE A 1 490 ? 53.678 75.658 94.066 1.00 54.50 490 ILE A N 1
ATOM 3657 C CA . ILE A 1 490 ? 53.143 74.327 94.307 1.00 52.85 490 ILE A CA 1
ATOM 3658 C C . ILE A 1 490 ? 52.512 74.258 95.675 1.00 57.37 490 ILE A C 1
ATOM 3659 O O . ILE A 1 490 ? 51.477 73.610 95.867 1.00 62.81 490 ILE A O 1
ATOM 3664 N N . SER A 1 491 ? 53.130 74.935 96.640 1.00 59.53 491 SER A N 1
ATOM 3665 C CA . SER A 1 491 ? 52.649 74.893 98.015 1.00 57.79 491 SER A CA 1
ATOM 3666 C C . SER A 1 491 ? 51.417 75.743 98.279 1.00 56.48 491 SER A C 1
ATOM 3667 O O . SER A 1 491 ? 50.531 75.349 99.053 1.00 55.55 491 SER A O 1
ATOM 3670 N N . ARG A 1 492 ? 51.367 76.910 97.649 1.00 54.90 492 ARG A N 1
ATOM 3671 C CA . ARG A 1 492 ? 50.227 77.799 97.799 1.00 59.72 492 ARG A CA 1
ATOM 3672 C C . ARG A 1 492 ? 48.993 77.225 97.069 1.00 60.74 492 ARG A C 1
ATOM 3673 O O . ARG A 1 492 ? 47.851 77.493 97.470 1.00 63.23 492 ARG A O 1
ATOM 3681 N N . GLU A 1 493 ? 49.212 76.422 96.025 1.00 58.40 493 GLU A N 1
ATOM 3682 C CA . GLU A 1 493 ? 48.096 75.850 95.254 1.00 58.20 493 GLU A CA 1
ATOM 3683 C C . GLU A 1 493 ? 47.595 74.466 95.668 1.00 55.71 493 GLU A C 1
ATOM 3684 O O . GLU A 1 493 ? 46.416 74.173 95.513 1.00 52.62 493 GLU A O 1
ATOM 3690 N N . ALA A 1 494 ? 48.483 73.633 96.203 1.00 54.48 494 ALA A N 1
ATOM 3691 C CA . ALA A 1 494 ? 48.149 72.259 96.596 1.00 55.02 494 ALA A CA 1
ATOM 3692 C C . ALA A 1 494 ? 46.868 71.998 97.353 1.00 55.03 494 ALA A C 1
ATOM 3693 O O . ALA A 1 494 ? 46.222 70.983 97.124 1.00 62.47 494 ALA A O 1
ATOM 3695 N N . PRO A 1 495 ? 46.487 72.878 98.282 1.00 53.38 495 PRO A N 1
ATOM 3696 C CA . PRO A 1 495 ? 45.237 72.606 99.013 1.00 50.94 495 PRO A CA 1
ATOM 3697 C C . PRO A 1 495 ? 43.983 72.668 98.127 1.00 51.27 495 PRO A C 1
ATOM 3698 O O . PRO A 1 495 ? 42.923 72.105 98.456 1.00 54.49 495 PRO A O 1
ATOM 3702 N N . TYR A 1 496 ? 44.078 73.365 97.006 1.00 50.25 496 TYR A N 1
ATOM 3703 C CA . TYR A 1 496 ? 42.910 73.466 96.151 1.00 48.48 496 TYR A CA 1
ATOM 3704 C C . TYR A 1 496 ? 42.627 72.153 95.477 1.00 50.07 496 TYR A C 1
ATOM 3705 O O . TYR A 1 496 ? 41.473 71.842 95.168 1.00 51.86 496 TYR A O 1
ATOM 3714 N N . HIS A 1 497 ? 43.675 71.364 95.261 1.00 49.77 497 HIS A N 1
ATOM 3715 C CA . HIS A 1 497 ? 43.472 70.057 94.659 1.00 49.56 497 HIS A CA 1
ATOM 3716 C C . HIS A 1 497 ? 42.596 69.192 95.548 1.00 51.61 497 HIS A C 1
ATOM 3717 O O . HIS A 1 497 ? 41.989 68.237 95.064 1.00 54.91 497 HIS A O 1
ATOM 3724 N N . PHE A 1 498 ? 42.499 69.526 96.836 1.00 48.13 498 PHE A N 1
ATOM 3725 C CA . PHE A 1 498 ? 41.693 68.708 97.740 1.00 47.92 498 PHE A CA 1
ATOM 3726 C C . PHE A 1 498 ? 40.321 69.280 97.943 1.00 49.44 498 PHE A C 1
ATOM 3727 O O . PHE A 1 498 ? 39.459 68.647 98.567 1.00 48.34 498 PHE A O 1
ATOM 3735 N N . ILE A 1 499 ? 40.111 70.482 97.408 1.00 51.30 499 ILE A N 1
ATOM 3736 C CA . ILE A 1 499 ? 38.813 71.139 97.536 1.00 50.47 499 ILE A CA 1
ATOM 3737 C C . ILE A 1 499 ? 37.998 71.081 96.249 1.00 48.13 499 ILE A C 1
ATOM 3738 O O . ILE A 1 499 ? 36.815 70.814 96.292 1.00 50.81 499 ILE A O 1
ATOM 3743 N N . ALA A 1 500 ? 38.638 71.348 95.118 1.00 47.45 500 ALA A N 1
ATOM 3744 C CA . ALA A 1 500 ? 37.984 71.340 93.800 1.00 45.84 500 ALA A CA 1
ATOM 3745 C C . ALA A 1 500 ? 38.210 69.942 93.196 1.00 46.10 500 ALA A C 1
ATOM 3746 O O . ALA A 1 500 ? 38.950 69.760 92.237 1.00 45.33 500 ALA A O 1
ATOM 3748 N N . THR A 1 501 ? 37.531 68.967 93.794 1.00 48.45 501 THR A N 1
ATOM 3749 C CA . THR A 1 501 ? 37.648 67.571 93.440 1.00 45.84 501 THR A CA 1
ATOM 3750 C C . THR A 1 501 ? 37.177 67.205 92.065 1.00 43.62 501 THR A C 1
ATOM 3751 O O . THR A 1 501 ? 37.628 66.219 91.532 1.00 51.32 501 THR A O 1
ATOM 3755 N N . GLY A 1 502 ? 36.287 67.991 91.482 1.00 46.28 502 GLY A N 1
ATOM 3756 C CA . GLY A 1 502 ? 35.792 67.703 90.144 1.00 43.17 502 GLY A CA 1
ATOM 3757 C C . GLY A 1 502 ? 36.790 67.993 89.025 1.00 43.67 502 GLY A C 1
ATOM 3758 O O . GLY A 1 502 ? 36.598 67.570 87.897 1.00 45.70 502 GLY A O 1
ATOM 3759 N N . GLY A 1 503 ? 37.872 68.706 89.315 1.00 44.68 503 GLY A N 1
ATOM 3760 C CA . GLY A 1 503 ? 38.840 69.008 88.269 1.00 37.76 503 GLY A CA 1
ATOM 3761 C C . GLY A 1 503 ? 39.802 70.076 88.765 1.00 39.45 503 GLY A C 1
ATOM 3762 O O . GLY A 1 503 ? 39.357 71.074 89.302 1.00 38.05 503 GLY A O 1
ATOM 3763 N N . HIS A 1 504 ? 41.107 69.887 88.560 1.00 39.07 504 HIS A N 1
ATOM 3764 C CA . HIS A 1 504 ? 42.119 70.823 89.044 1.00 39.94 504 HIS A CA 1
ATOM 3765 C C . HIS A 1 504 ? 43.455 70.449 88.455 1.00 44.21 504 HIS A C 1
ATOM 3766 O O . HIS A 1 504 ? 43.655 69.321 87.991 1.00 50.54 504 HIS A O 1
ATOM 3773 N N . ILE A 1 505 ? 44.371 71.397 88.469 1.00 43.91 505 ILE A N 1
ATOM 3774 C CA . ILE A 1 505 ? 45.721 71.165 88.003 1.00 45.18 505 ILE A CA 1
ATOM 3775 C C . ILE A 1 505 ?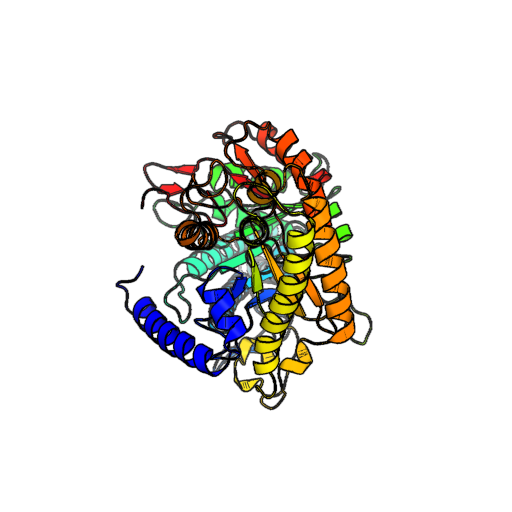 46.552 72.374 88.396 1.00 46.40 505 ILE A C 1
ATOM 3776 O O . ILE A 1 505 ? 46.009 73.463 88.619 1.00 45.61 505 ILE A O 1
ATOM 3781 N N . SER A 1 506 ? 47.857 72.166 88.539 1.00 48.32 506 SER A N 1
ATOM 3782 C CA . SER A 1 506 ? 48.763 73.249 88.857 1.00 50.49 506 SER A CA 1
ATOM 3783 C C . SER A 1 506 ? 49.914 73.195 87.878 1.00 52.48 506 SER A C 1
ATOM 3784 O O . SER A 1 506 ? 50.368 72.109 87.471 1.00 52.01 506 SER A O 1
ATOM 3787 N N . TYR A 1 507 ? 50.347 74.380 87.470 1.00 52.69 507 TYR A N 1
ATOM 3788 C CA . TYR A 1 507 ? 51.463 74.535 86.559 1.00 54.31 507 TYR A CA 1
ATOM 3789 C C . TYR A 1 507 ? 52.587 75.342 87.229 1.00 55.43 507 TYR A C 1
ATOM 3790 O O . TYR A 1 507 ? 52.378 76.115 88.163 1.00 52.74 507 TYR A O 1
ATOM 3799 N N . VAL A 1 508 ? 53.784 75.170 86.712 1.00 55.81 508 VAL A N 1
ATOM 3800 C CA . VAL A 1 508 ? 54.936 75.897 87.206 1.00 55.24 508 VAL A CA 1
ATOM 3801 C C . VAL A 1 508 ? 55.626 76.298 85.918 1.00 56.35 508 VAL A C 1
ATOM 3802 O O . VAL A 1 508 ? 55.578 75.550 84.938 1.00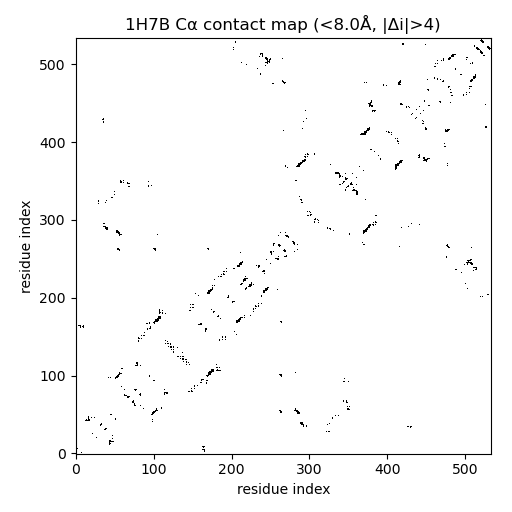 59.30 508 VAL A O 1
ATOM 3806 N N . GLU A 1 509 ? 56.185 77.500 85.873 1.00 56.83 509 GLU A N 1
ATOM 3807 C CA . GLU A 1 509 ? 56.907 77.948 84.688 1.00 56.41 509 GLU A CA 1
ATOM 3808 C C . GLU A 1 509 ? 58.361 77.641 85.005 1.00 60.87 509 GLU A C 1
ATOM 3809 O O . GLU A 1 509 ? 58.819 77.846 86.140 1.00 62.80 509 GLU A O 1
ATOM 3815 N N . LEU A 1 510 ? 59.079 77.145 84.006 1.00 61.84 510 LEU A N 1
ATOM 3816 C CA . LEU A 1 510 ? 60.471 76.769 84.150 1.00 63.23 510 LEU A CA 1
ATOM 3817 C C . LEU A 1 510 ? 61.213 77.119 82.857 1.00 65.22 510 LEU A C 1
ATOM 3818 O O . LEU A 1 510 ? 60.613 77.201 81.782 1.00 63.30 510 LEU A O 1
ATOM 3823 N N . PRO A 1 511 ? 62.533 77.338 82.951 1.00 67.11 511 PRO A N 1
ATOM 3824 C CA . PRO A 1 511 ? 63.369 77.671 81.790 1.00 68.03 511 PRO A CA 1
ATOM 3825 C C . PRO A 1 511 ? 63.623 76.354 81.059 1.00 69.51 511 PRO A C 1
ATOM 3826 O O . PRO A 1 511 ? 63.040 75.318 81.403 1.00 68.75 511 PRO A O 1
ATOM 3830 N N . ASP A 1 512 ? 64.495 76.376 80.063 1.00 71.52 512 ASP A N 1
ATOM 3831 C CA . ASP A 1 512 ? 64.796 75.137 79.369 1.00 73.93 512 ASP A CA 1
ATOM 3832 C C . ASP A 1 512 ? 65.442 74.219 80.398 1.00 74.56 512 ASP A C 1
ATOM 3833 O O . ASP A 1 512 ? 66.372 74.605 81.095 1.00 78.23 512 ASP A O 1
ATOM 3838 N N . MET A 1 513 ? 64.941 73.006 80.500 1.00 75.62 513 MET A N 1
ATOM 3839 C CA . MET A 1 513 ? 65.476 72.063 81.461 1.00 78.04 513 MET A CA 1
ATOM 3840 C C . MET A 1 513 ? 65.942 70.815 80.738 1.00 80.07 513 MET A C 1
ATOM 3841 O O . MET A 1 513 ? 66.117 69.769 81.364 1.00 82.30 513 MET A O 1
ATOM 3846 N N . LYS A 1 514 ? 66.113 70.906 79.423 1.00 80.88 514 LYS A N 1
ATOM 3847 C CA . LYS A 1 514 ? 66.547 69.744 78.661 1.00 82.90 514 LYS A CA 1
ATOM 3848 C C . LYS A 1 514 ? 67.854 69.206 79.234 1.00 83.53 514 LYS A C 1
ATOM 3849 O O . LYS A 1 514 ? 68.098 67.995 79.209 1.00 83.02 514 LYS A O 1
ATOM 3855 N N . ASN A 1 515 ? 68.679 70.102 79.775 1.00 82.29 515 ASN A N 1
ATOM 3856 C CA . ASN A 1 515 ? 69.946 69.686 80.360 1.00 83.07 515 ASN A CA 1
ATOM 3857 C C . ASN A 1 515 ? 69.988 69.771 81.886 1.00 81.22 515 ASN A C 1
ATOM 3858 O O . ASN A 1 515 ? 71.057 69.712 82.491 1.00 79.45 515 ASN A O 1
ATOM 3863 N N . ASN A 1 516 ? 68.815 69.885 82.503 1.00 78.09 516 ASN A N 1
ATOM 3864 C CA . ASN A 1 516 ? 68.710 69.962 83.956 1.00 74.16 516 ASN A CA 1
ATOM 3865 C C . ASN A 1 516 ? 67.566 69.054 84.403 1.00 73.34 516 ASN A C 1
ATOM 3866 O O . ASN A 1 516 ? 66.643 69.497 85.088 1.00 75.51 516 ASN A O 1
ATOM 3871 N N . LEU A 1 517 ? 67.623 67.778 84.021 1.00 71.30 517 LEU A N 1
ATOM 3872 C CA . LEU A 1 517 ? 66.560 66.855 84.390 1.00 72.37 517 LEU A CA 1
ATOM 3873 C C . LEU A 1 517 ? 66.390 66.610 85.879 1.00 74.69 517 LEU A C 1
ATOM 3874 O O . LEU A 1 517 ? 65.264 66.411 86.348 1.00 77.58 517 LEU A O 1
ATOM 3879 N N . LYS A 1 518 ? 67.489 66.618 86.627 1.00 76.04 518 LYS A N 1
ATOM 3880 C CA . LYS A 1 518 ? 67.408 66.393 88.065 1.00 77.64 518 LYS A CA 1
ATOM 3881 C C . LYS A 1 518 ? 66.663 67.568 88.708 1.00 74.83 518 LYS A C 1
ATOM 3882 O O . LYS A 1 518 ? 66.073 67.431 89.790 1.00 72.58 518 LYS A O 1
ATOM 3888 N N . GLY A 1 519 ? 66.697 68.718 88.035 1.00 71.63 519 GLY A N 1
ATOM 3889 C CA . GLY A 1 519 ? 66.006 69.899 88.537 1.00 72.82 519 GLY A CA 1
ATOM 3890 C C . GLY A 1 519 ? 64.494 69.769 88.362 1.00 73.14 519 GLY A C 1
ATOM 3891 O O . GLY A 1 519 ? 63.688 70.100 89.250 1.00 72.67 519 GLY A O 1
ATOM 3892 N N . LEU A 1 520 ? 64.118 69.272 87.192 1.00 71.40 520 LEU A N 1
ATOM 3893 C CA . LEU A 1 520 ? 62.733 69.063 86.853 1.00 68.97 520 LEU A CA 1
ATOM 3894 C C . LEU A 1 520 ? 62.238 67.917 87.738 1.00 68.90 520 LEU A C 1
ATOM 3895 O O . LEU A 1 520 ? 61.119 67.964 88.247 1.00 71.66 520 LEU A O 1
ATOM 3900 N N . GLU A 1 521 ? 63.059 66.892 87.950 1.00 67.86 521 GLU A N 1
ATOM 3901 C CA . GLU A 1 521 ? 62.604 65.784 88.792 1.00 67.12 521 GLU A CA 1
ATOM 3902 C C . GLU A 1 521 ? 62.305 66.272 90.204 1.00 68.74 521 GLU A C 1
ATOM 3903 O O . GLU A 1 521 ? 61.431 65.727 90.898 1.00 66.45 521 GLU A O 1
ATOM 3909 N N . ALA A 1 522 ? 63.028 67.314 90.617 1.00 70.01 522 ALA A N 1
ATOM 3910 C CA . ALA A 1 522 ? 62.852 67.913 91.942 1.00 70.10 522 ALA A CA 1
ATOM 3911 C C . ALA A 1 522 ? 61.443 68.485 92.073 1.00 68.32 522 ALA A C 1
ATOM 3912 O O . ALA A 1 522 ? 60.725 68.192 93.031 1.00 68.40 522 ALA A O 1
ATOM 3914 N N . VAL A 1 523 ? 61.072 69.320 91.101 1.00 68.99 523 VAL A N 1
ATOM 3915 C CA . VAL A 1 523 ? 59.750 69.939 91.042 1.00 66.64 523 VAL A CA 1
ATOM 3916 C C . VAL A 1 523 ? 58.706 68.834 91.012 1.00 64.97 523 VAL A C 1
ATOM 3917 O O . VAL A 1 523 ? 57.729 68.875 91.761 1.00 66.59 523 VAL A O 1
ATOM 3921 N N . TRP A 1 524 ? 58.914 67.844 90.148 1.00 60.75 524 TRP A N 1
ATOM 3922 C CA . TRP A 1 524 ? 57.993 66.717 90.045 1.00 61.34 524 TRP A CA 1
ATOM 3923 C C . TRP A 1 524 ? 57.765 66.019 91.388 1.00 62.46 524 TRP A C 1
ATOM 3924 O O . TRP A 1 524 ? 56.618 65.754 91.798 1.00 60.05 524 TRP A O 1
ATOM 3935 N N . ASP A 1 525 ? 58.861 65.725 92.081 1.00 67.25 525 ASP A N 1
ATOM 3936 C CA . ASP A 1 525 ? 58.760 65.036 93.362 1.00 67.94 525 ASP A CA 1
ATOM 3937 C C . ASP A 1 525 ? 58.074 65.882 94.404 1.00 64.70 525 ASP A C 1
ATOM 3938 O O . ASP A 1 525 ? 57.356 65.353 95.253 1.00 64.95 525 ASP A O 1
ATOM 3943 N N . TYR A 1 526 ? 58.275 67.199 94.337 1.00 64.72 526 TYR A N 1
ATOM 3944 C CA . TYR A 1 526 ? 57.610 68.084 95.293 1.00 64.44 526 TYR A CA 1
ATOM 3945 C C . TYR A 1 526 ? 56.088 68.106 95.020 1.00 60.36 526 TYR A C 1
ATOM 3946 O O . TYR A 1 526 ? 55.293 67.858 95.916 1.00 59.38 526 TYR A O 1
ATOM 3955 N N . ALA A 1 527 ? 55.694 68.377 93.777 1.00 57.70 527 ALA A N 1
ATOM 3956 C CA . ALA A 1 527 ? 54.279 68.387 93.397 1.00 57.29 527 ALA A CA 1
ATOM 3957 C C . ALA A 1 527 ? 53.596 67.044 93.719 1.00 56.96 527 ALA A C 1
ATOM 3958 O O . ALA A 1 527 ? 52.480 67.007 94.264 1.00 53.61 527 ALA A O 1
ATOM 3960 N N . ALA A 1 528 ? 54.286 65.953 93.374 1.00 55.96 528 ALA A N 1
ATOM 3961 C CA . ALA A 1 528 ? 53.811 64.596 93.586 1.00 56.15 528 ALA A CA 1
ATOM 3962 C C . ALA A 1 528 ? 53.422 64.359 95.037 1.00 58.54 528 ALA A C 1
ATOM 3963 O O . ALA A 1 528 ? 52.361 63.800 95.343 1.00 58.87 528 ALA A O 1
ATOM 3965 N N . GLN A 1 529 ? 54.273 64.784 95.954 1.00 61.17 529 GLN A N 1
ATOM 3966 C CA . GLN A 1 529 ? 53.945 64.618 97.361 1.00 62.65 529 GLN A CA 1
ATOM 3967 C C . GLN A 1 529 ? 52.768 65.514 97.798 1.00 61.52 529 GLN A C 1
ATOM 3968 O O . GLN A 1 529 ? 51.840 65.052 98.461 1.00 59.46 529 GLN A O 1
ATOM 3974 N N . HIS A 1 530 ? 52.810 66.788 97.405 1.00 60.09 530 HIS A N 1
ATOM 3975 C CA . HIS A 1 530 ? 51.798 67.769 97.819 1.00 62.93 530 HIS A CA 1
ATOM 3976 C C . HIS A 1 530 ? 50.462 67.930 97.098 1.00 61.74 530 HIS A C 1
ATOM 3977 O O . HIS A 1 530 ? 49.476 68.340 97.716 1.00 60.77 530 HIS A O 1
ATOM 3984 N N . LEU A 1 531 ? 50.403 67.638 95.807 1.00 59.95 531 LEU A N 1
ATOM 3985 C CA . LEU A 1 531 ? 49.134 67.812 95.117 1.00 59.45 531 LEU A CA 1
ATOM 3986 C C . LEU A 1 531 ? 48.769 66.681 94.186 1.00 59.97 531 LEU A C 1
ATOM 3987 O O . LEU A 1 531 ? 49.461 65.660 94.142 1.00 57.61 531 LEU A O 1
ATOM 3992 N N . ASP A 1 532 ? 47.682 66.872 93.439 1.00 60.17 532 ASP A N 1
ATOM 3993 C CA . ASP A 1 532 ? 47.187 65.839 92.553 1.00 57.02 532 ASP A CA 1
ATOM 3994 C C . ASP A 1 532 ? 47.711 65.806 91.122 1.00 55.37 532 ASP A C 1
ATOM 3995 O O . ASP A 1 532 ? 48.623 65.059 90.813 1.00 56.89 532 ASP A O 1
ATOM 4000 N N . TYR A 1 533 ? 47.136 66.617 90.249 1.00 55.68 533 TYR A N 1
ATOM 4001 C CA . TYR A 1 533 ? 47.480 66.619 88.825 1.00 48.28 533 TYR A CA 1
ATOM 4002 C C . TYR A 1 533 ? 48.401 67.815 88.611 1.00 49.13 533 TYR A C 1
ATOM 4003 O O . TYR A 1 533 ? 48.108 68.914 89.066 1.00 47.86 533 TYR A O 1
ATOM 4012 N N . PHE A 1 534 ? 49.496 67.609 87.891 1.00 45.46 534 PHE A N 1
ATOM 4013 C CA . PHE A 1 534 ? 50.464 68.654 87.749 1.00 41.94 534 PHE A CA 1
ATOM 4014 C C . PHE A 1 534 ? 51.198 68.594 86.442 1.00 44.53 534 PHE A C 1
ATOM 4015 O O . PHE A 1 534 ? 51.399 67.516 85.889 1.00 47.42 534 PHE A O 1
ATOM 4023 N N . GLY A 1 535 ? 51.628 69.764 85.970 1.00 44.85 535 GLY A N 1
ATOM 4024 C CA . GLY A 1 535 ? 52.362 69.863 84.722 1.00 45.59 535 GLY A CA 1
ATOM 4025 C C . GLY A 1 535 ? 53.360 71.022 84.735 1.00 48.57 535 GLY A C 1
ATOM 4026 O O . GLY A 1 535 ? 53.244 71.957 85.538 1.00 49.16 535 GLY A O 1
ATOM 4027 N N . VAL A 1 536 ? 54.313 70.990 83.813 1.00 49.14 536 VAL A N 1
ATOM 4028 C CA . VAL A 1 536 ? 55.352 71.989 83.771 1.00 51.05 536 VAL A CA 1
ATOM 4029 C C . VAL A 1 536 ? 55.447 72.723 82.433 1.00 57.85 536 VAL A C 1
ATOM 4030 O O . VAL A 1 536 ? 55.583 72.100 81.387 1.00 64.21 536 VAL A O 1
ATOM 4034 N N . ASN A 1 537 ? 55.395 74.051 82.468 1.00 60.97 537 ASN A N 1
ATOM 4035 C CA . ASN A 1 537 ? 55.486 74.818 81.245 1.00 62.58 537 ASN A CA 1
ATOM 4036 C C . ASN A 1 537 ? 56.901 75.287 81.062 1.00 65.97 537 ASN A C 1
ATOM 4037 O O . ASN A 1 537 ? 57.478 75.943 81.924 1.00 67.10 537 ASN A O 1
ATOM 4042 N N . MET A 1 538 ? 57.455 74.921 79.923 1.00 68.07 538 MET A N 1
ATOM 4043 C CA . MET A 1 538 ? 58.805 75.276 79.558 1.00 70.08 538 MET A CA 1
ATOM 4044 C C . MET A 1 538 ? 58.740 75.668 78.104 1.00 70.24 538 MET A C 1
ATOM 4045 O O . MET A 1 538 ? 57.725 75.502 77.437 1.00 68.45 538 MET A O 1
ATOM 4050 N N . PRO A 1 539 ? 59.826 76.232 77.598 1.00 72.70 539 PRO A N 1
ATOM 4051 C CA . PRO A 1 539 ? 59.793 76.611 76.188 1.00 72.68 539 PRO A CA 1
ATOM 4052 C C . PRO A 1 539 ? 60.164 75.376 75.379 1.00 74.07 539 PRO A C 1
ATOM 4053 O O . PRO A 1 539 ? 61.007 74.580 75.799 1.00 75.85 539 PRO A O 1
ATOM 4057 N N . VAL A 1 540 ? 59.525 75.190 74.236 1.00 74.81 540 VAL A N 1
ATOM 4058 C CA . VAL A 1 540 ? 59.879 74.064 73.394 1.00 75.18 540 VAL A CA 1
ATOM 4059 C C . VAL A 1 540 ? 59.808 74.491 71.926 1.00 77.05 540 VAL A C 1
ATOM 4060 O O . VAL A 1 540 ? 58.745 74.512 71.303 1.00 77.70 540 VAL A O 1
ATOM 4064 N N . ASP A 1 541 ? 60.976 74.858 71.400 1.00 80.11 541 ASP A N 1
ATOM 4065 C CA . ASP A 1 541 ? 61.126 75.314 70.021 1.00 82.21 541 ASP A CA 1
ATOM 4066 C C . ASP A 1 541 ? 62.257 74.548 69.314 1.00 81.99 541 ASP A C 1
ATOM 4067 O O . ASP A 1 541 ? 63.146 74.021 69.978 1.00 80.44 541 ASP A O 1
ATOM 4072 N N . LYS A 1 542 ? 62.189 74.491 67.983 1.00 83.65 542 LYS A N 1
ATOM 4073 C CA . LYS A 1 542 ? 63.143 73.804 67.105 1.00 86.92 542 LYS A CA 1
ATOM 4074 C C . LYS A 1 542 ? 63.427 74.868 66.044 1.00 90.49 542 LYS A C 1
ATOM 4075 O O . LYS A 1 542 ? 63.014 75.999 66.242 1.00 92.14 542 LYS A O 1
ATOM 4081 N N . CYS A 1 543 ? 64.109 74.521 64.942 1.00 94.79 543 CYS A N 1
ATOM 4082 C CA . CYS A 1 543 ? 64.390 75.488 63.857 1.00 95.93 543 CYS A CA 1
ATOM 4083 C C . CYS A 1 543 ? 63.055 75.963 63.221 1.00 97.09 543 CYS A C 1
ATOM 4084 O O . CYS A 1 543 ? 62.797 75.865 62.007 1.00 96.86 543 CYS A O 1
ATOM 4087 N N . MET A 1 572 ? 62.224 76.432 64.152 1.00 96.53 572 MET A N 1
ATOM 4088 C CA . MET A 1 572 ? 60.885 77.029 64.037 1.00 93.12 572 MET A CA 1
ATOM 4089 C C . MET A 1 572 ? 59.591 76.221 64.043 1.00 88.82 572 MET A C 1
ATOM 4090 O O . MET A 1 572 ? 58.874 76.104 63.052 1.00 85.32 572 MET A O 1
ATOM 4095 N N . ASN A 1 573 ? 59.320 75.722 65.232 1.00 84.99 573 ASN A N 1
ATOM 4096 C CA . ASN A 1 573 ? 58.128 74.990 65.630 1.00 80.86 573 ASN A CA 1
ATOM 4097 C C . ASN A 1 573 ? 58.144 75.511 67.056 1.00 79.33 573 ASN A C 1
ATOM 4098 O O . ASN A 1 573 ? 58.891 75.001 67.885 1.00 80.31 573 ASN A O 1
ATOM 4103 N N . THR A 1 574 ? 57.363 76.546 67.338 1.00 77.74 574 THR A N 1
ATOM 4104 C CA . THR A 1 574 ? 57.340 77.157 68.675 1.00 76.91 574 THR A CA 1
ATOM 4105 C C . THR A 1 574 ? 56.118 76.788 69.496 1.00 75.31 574 THR A C 1
ATOM 4106 O O . THR A 1 574 ? 55.008 77.136 69.126 1.00 78.78 574 THR A O 1
ATOM 4110 N N . ILE A 1 575 ? 56.321 76.113 70.622 1.00 72.77 575 ILE A N 1
ATOM 4111 C CA . ILE A 1 575 ? 55.193 75.709 71.456 1.00 69.96 575 ILE A CA 1
ATOM 4112 C C . ILE A 1 575 ? 55.219 76.205 72.903 1.00 69.16 575 ILE A C 1
ATOM 4113 O O . ILE A 1 575 ? 56.244 76.174 73.573 1.00 65.87 575 ILE A O 1
ATOM 4118 N N . ARG A 1 576 ? 54.064 76.671 73.365 1.00 70.29 576 ARG A N 1
ATOM 4119 C CA . ARG A 1 576 ? 53.904 77.155 74.727 1.00 71.19 576 ARG A CA 1
ATOM 4120 C C . ARG A 1 576 ? 52.535 76.759 75.290 1.00 70.84 576 ARG A C 1
ATOM 4121 O O . ARG A 1 576 ? 51.576 76.585 74.548 1.00 74.52 576 ARG A O 1
ATOM 4129 N N . ARG A 1 577 ? 52.447 76.583 76.601 1.00 71.05 577 ARG A N 1
ATOM 4130 C CA . ARG A 1 577 ? 51.165 76.281 77.228 1.00 67.92 577 ARG A CA 1
ATOM 4131 C C . ARG A 1 577 ? 50.923 77.459 78.147 1.00 68.59 577 ARG A C 1
ATOM 4132 O O . ARG A 1 577 ? 51.299 77.450 79.325 1.00 70.11 577 ARG A O 1
ATOM 4140 N N . THR A 1 578 ? 50.321 78.495 77.586 1.00 71.95 578 THR A N 1
ATOM 4141 C CA . THR A 1 578 ? 50.055 79.714 78.333 1.00 75.54 578 THR A CA 1
ATOM 4142 C C . THR A 1 578 ? 48.779 79.592 79.152 1.00 74.58 578 THR A C 1
ATOM 4143 O O . THR A 1 578 ? 48.550 80.353 80.083 1.00 75.42 578 THR A O 1
ATOM 4147 N N . CYS A 1 579 ? 47.970 78.597 78.820 1.00 75.87 579 CYS A N 1
ATOM 4148 C CA . CYS A 1 579 ? 46.723 78.364 79.532 1.00 74.88 579 CYS A CA 1
ATOM 4149 C C . CYS A 1 579 ? 46.520 76.865 79.768 1.00 72.71 579 CYS A C 1
ATOM 4150 O O . CYS A 1 579 ? 47.219 76.259 80.590 1.00 71.38 579 CYS A O 1
ATOM 4153 N N . ALA A 1 580 ? 45.577 76.278 79.035 1.00 68.92 580 ALA A N 1
ATOM 4154 C CA . ALA A 1 580 ? 45.256 74.861 79.153 1.00 66.39 580 ALA A CA 1
ATOM 4155 C C . ALA A 1 580 ? 45.972 73.962 78.130 1.00 64.45 580 ALA A C 1
ATOM 4156 O O . ALA A 1 580 ? 46.573 72.964 78.498 1.00 63.76 580 ALA A O 1
ATOM 4158 N N . TYR A 1 581 ? 45.905 74.320 76.852 1.00 65.93 581 TYR A N 1
ATOM 4159 C CA . TYR A 1 581 ? 46.506 73.525 75.780 1.00 66.06 581 TYR A CA 1
ATOM 4160 C C . TYR A 1 581 ? 47.858 73.975 75.286 1.00 66.66 581 TYR A C 1
ATOM 4161 O O . TYR A 1 581 ? 48.332 75.072 75.609 1.00 69.22 581 TYR A O 1
ATOM 4170 N N . LEU A 1 582 ? 48.465 73.123 74.468 1.00 62.24 582 LEU A N 1
ATOM 4171 C CA . LEU A 1 582 ? 49.734 73.475 73.881 1.00 61.89 582 LEU A CA 1
ATOM 4172 C C . LEU A 1 582 ? 49.369 74.328 72.686 1.00 63.14 582 LEU A C 1
ATOM 4173 O O . LEU A 1 582 ? 48.294 74.166 72.117 1.00 66.12 582 LEU A O 1
ATOM 4178 N N . GLY A 1 583 ? 50.250 75.238 72.304 1.00 63.57 583 GLY A N 1
ATOM 4179 C CA . GLY A 1 583 ? 49.965 76.074 71.156 1.00 66.06 583 GLY A CA 1
ATOM 4180 C C . GLY A 1 583 ? 51.124 76.955 70.728 1.00 68.20 583 GLY A C 1
ATOM 4181 O O . GLY A 1 583 ? 52.120 77.106 71.444 1.00 64.67 583 GLY A O 1
ATOM 4182 N N . ASN A 1 584 ? 50.989 77.531 69.542 1.00 70.40 584 ASN A N 1
ATOM 4183 C CA . ASN A 1 584 ? 52.011 78.398 68.994 1.00 75.81 584 ASN A CA 1
ATOM 4184 C C . ASN A 1 584 ? 51.593 79.838 69.285 1.00 80.09 584 ASN A C 1
ATOM 4185 O O . ASN A 1 584 ? 50.688 80.363 68.650 1.00 82.14 584 ASN A O 1
ATOM 4190 N N . PRO A 1 585 ? 52.249 80.500 70.246 1.00 83.32 585 PRO A N 1
ATOM 4191 C CA . PRO A 1 585 ? 51.849 81.874 70.535 1.00 87.64 585 PRO A CA 1
ATOM 4192 C C . PRO A 1 585 ? 52.312 82.860 69.472 1.00 91.54 585 PRO A C 1
ATOM 4193 O O . PRO A 1 585 ? 52.424 84.055 69.733 1.00 92.64 585 PRO A O 1
ATOM 4197 N N . ASN A 1 586 ? 52.579 82.364 68.270 1.00 94.71 586 ASN A N 1
ATOM 4198 C CA . ASN A 1 586 ? 53.032 83.239 67.200 1.00 97.55 586 ASN A CA 1
ATOM 4199 C C . ASN A 1 586 ? 51.855 83.817 66.421 1.00 99.41 586 ASN A C 1
ATOM 4200 O O . ASN A 1 586 ? 51.952 84.911 65.856 1.00 100.68 586 ASN A O 1
ATOM 4205 N N . GLU A 1 587 ? 50.740 83.085 66.405 1.00 100.27 587 GLU A N 1
ATOM 4206 C CA . GLU A 1 587 ? 49.534 83.521 65.698 1.00 100.68 587 GLU A CA 1
ATOM 4207 C C . GLU A 1 587 ? 48.658 84.423 66.571 1.00 100.68 587 GLU A C 1
ATOM 4208 O O . GLU A 1 587 ? 47.557 84.038 66.987 1.00 100.68 587 GLU A O 1
#

B-factor: mean 57.37, std 15.97, range [21.03, 100.68]

Radius of gyration: 23.43 Å; Cα contacts (8 Å, |Δi|>4): 1062; chains: 1; bounding box: 57×75×48 Å

Sequence (534 aa):
DSRVFPTQRDLMAGIVSKHIAKNMVPSFIMKAHESGIIHVHDIDYSPALPFTNCCLVDLKGMLENGFKLGNAQIETPKSIGVATAIMAQITAQVASHQYGGTTFANVDKVLSPYVKRTYAKHIEDAEKWQIADALNYAQSKTEKDVYDAFQAYEYEVNTLFSSNGQTPFVTITFGTGTDWTERMIQKAILKNRIKGLGRDGITPIFPKLVMFVEEGVNLYKDDPNYDIKQLALECASKRMYPDIISAKNNKAITGSSVPVSPMGCRSFLSVWKDSTGNEILDGRNNLGVVTLNLPRIALDSYIGTQFNEQKFVELFNERMDLCFEALMCRISSLKGVKATVAPILYQEGAFGVRLKPDDDIIELFKNGRSSVSLGYIGIHELNILVGRDIGREILTKMNAHLKQWTERTGFAFSLYSTPAENLCYRFCKLDTEKYGSVKDVTDKGWYTNSFHVSVEENITPFEKISREAPYHFIATGGHISYVELPDMKNNLKGLEAVWDYAAQHLDYFGVNMPVDKCMNTIRRTCAYLGNPNE

Solvent-accessible surface area: 22379 Å² total; per-residue (Å²): 102,72,200,61,173,58,12,84,173,35,99,121,57,8,94,86,11,74,114,57,0,97,112,99,12,59,62,108,2,11,137,10,13,88,44,0,17,0,30,5,26,46,18,53,47,6,6,15,98,24,45,1,16,5,0,1,3,25,4,104,21,2,2,85,102,32,4,98,29,60,144,46,120,36,141,38,2,140,25,0,29,72,0,2,46,11,0,0,85,0,0,23,68,0,17,31,49,3,33,17,10,1,0,1,7,26,0,0,98,16,0,5,41,7,0,108,97,3,52,62,111,28,58,114,48,4,122,145,171,152,46,108,88,35,137,85,63,0,88,53,61,0,81,121,51,0,64,61,6,8,54,57,8,9,87,70,0,37,89,22,109,22,94,29,2,70,29,3,73,2,2,5,0,0,0,24,0,59,71,113,0,22,55,22,0,0,56,7,6,0,88,6,0,36,131,7,28,32,225,78,7,62,5,2,64,14,2,5,2,0,0,1,6,40,111,46,22,0,19,92,120,137,18,78,0,27,62,0,2,58,26,0,0,46,0,3,4,72,11,2,0,2,2,2,0,2,0,104,14,0,61,82,26,7,45,4,79,75,18,0,2,0,1,6,13,2,3,2,2,65,53,51,117,43,126,114,45,82,73,48,26,39,0,4,0,0,9,0,8,0,0,0,0,0,0,18,0,0,7,31,0,66,102,72,134,128,50,56,108,108,71,18,64,80,12,10,69,106,20,0,83,21,0,13,77,3,1,37,29,9,6,43,40,6,138,50,25,67,0,85,72,1,64,8,2,3,23,18,14,0,0,31,49,154,25,152,68,109,55,51,0,8,102,19,0,71,114,14,13,0,6,1,1,0,0,0,0,0,5,38,0,0,29,70,6,12,68,130,82,15,0,124,100,9,0,77,116,0,45,56,44,3,133,119,19,44,122,186,36,24,11,23,13,17,0,18,1,2,21,10,68,103,8,8,115,57,0,2,136,33,0,52,120,117,70,30,94,37,160,59,0,7,64,41,33,78,2,11,26,0,7,18,13,3,105,120,71,159,45,74,36,82,70,29,1,46,99,1,7,49,13,0,90,25,0,47,1,0,0,3,1,16,1,115,21,95,83,13,92,154,76,46,132,22,0,4,43,6,4,42,62,0,7,86,70,0,1,1,2,1,4,8,10,52,15,63,115,143,160,23,20,7,68,4,100,37,0,58,7,22,54,82,104,178

Secondary structure (DSSP, 8-state):
--SSHHHHHHHHHHHHHHHHHHTTS-HHHHHHHHTTSEEETTTTTTTTS-----EE--HHHHHHS-EEETTEEE---SSHHHHHHHHHHHHHHHHTTSSS-EEE--HHHHHHHHHHHHHHHHHTTTTTTT-SSHHHHHHHHHHHHHHHHHHHHHHHHHH---TTSS---EEEEE----SHHHHHHHHHHHHHHHH-BTTTTBPPS-SEEEEEE-TTTTSSTTSTTHHHHHHHHHHHHHHSPPEEEEHHHHHHHH--SS--PPBTTTB-PPP-B-TTS-B--TT-BEEEEEEEEHHHHHHTTEETTEE-HHHHHHHHHHHHHHHHHHHHHHHHHTTT-BGGG-HHHHTSSTTSS---TTSBSHHHHTTTTSEEEEEEE-HHHHHHHHTS--HHHHHHHHHHHHHHHHHHH--EEEEE----TTHHHHHHHHHHHHH---TTTTSSSSPPPTTPPPTTS---HHHHHHHHGGGGGT-TTB--EEEE----TT-HHHHHHHHHHHHHH-SEEEEE--EEETTEEEB-SSSS-B-TT-

CATH classification: 3.20.70.20

Foldseek 3Di:
DCVDDLQVVLVVLLVVQLVVVCVQAPVVLVVCCVLLQKPFPPSSPPPVPLAFAFFAFPLLVPLCCHFDDDPDTGHRDLALLRSLVVVLSLLQQVVQRHVYAYEHEACLVRSLVRLVSQLVVQQVVCVVVVPDPRVVSSVVVSLVSLLVSVLVSLQSLVPRDHSRRHRGAYEYEHAPDQPPSSLSNLLSNLVSQLQADPDVRFADLDDAYEYEAEPQDDQDPPHRCVVSNLSQLLSCLAHQDDWYFQQVFQCVQQVHPGHFDATGQWFTAHWDADPVGDTDHFLFEEGGEMEGELLVLQVVQADVHATDVVSSVVSLVVVLVSLLSSQVSRLVSLPQDFPLSRCSNAASGRNHYHDDRGDRCSVVQFQRRYEYEYEYFFQPLNCVSNVHRCQLPSLQVSVVVQVVSCVVGRGRYFYEQDLPPPSQQVSLVSVCVPVNADPPHSPVRGGGTRQQDDPPDPDDLLRRLVSCLVVLNRRSRTDEYEDEDENCSVPSVVVSVSVVSSSVRHTIYTYWYWHADPHNTWTCPTRTIDHPPD

InterPro domains:
  IPR001150 Glycine radical domain [PS51149] (482-605)
  IPR012833 Ribonucleoside-triphosphate reductase, anaerobic [PF13597] (21-604)
  IPR012833 Ribonucleoside-triphosphate reductase, anaerobic [TIGR02487] (20-604)
  IPR012833 Ribonucleoside-triphosphate reductase, anaerobic [cd01675] (21-584)
  IPR019777 Formate C-acetyltransferase glycine radical, conserved site [PS00850] (575-583)

Organism: Enterobacteria phage T4 (NCBI:txid10665)

Nearest PDB structures (foldseek):
  1h7b-assembly1_A  TM=1.002E+00  e=0.000E+00  Tequatrovirus T4
  1h78-assembly1_A-2  TM=9.941E-01  e=9.542E-100  Tequatrovirus T4
  1h7a-assembly1_A  TM=1.001E+00  e=1.536E-98  Tequatrovirus T4
  8p2c-assembly1_D  TM=8.879E-01  e=5.173E-36  Segatella copri
  8p23-assembly1_A  TM=8.757E-01  e=3.062E-35  Segatella copri